Protein AF-A0A6J0UXM9-F1 (afdb_monomer)

Nearest PDB structures (foldseek):
  4k17-assembly2_B  TM=8.368E-01  e=8.492E-30  Mus musculus
  4k17-assembly1_A  TM=7.950E-01  e=5.689E-29  Mus musculus
  4z79-assembly1_A  TM=7.593E-01  e=6.984E-03  Homo sapiens
  8f8t-assembly1_T  TM=5.712E-01  e=1.431E-03  Homo sapiens
  4z8g-assembly1_A  TM=7.324E-01  e=2.009E-02  Homo sapiens

Structure (mmCIF, N/CA/C/O backbone):
data_AF-A0A6J0UXM9-F1
#
_entry.id   AF-A0A6J0UXM9-F1
#
loop_
_atom_site.group_PDB
_atom_site.id
_atom_site.type_symbol
_atom_site.label_atom_id
_atom_site.label_alt_id
_atom_site.label_comp_id
_atom_site.label_asym_id
_atom_site.label_entity_id
_atom_site.label_seq_id
_atom_site.pdbx_PDB_ins_code
_atom_site.Cartn_x
_atom_site.Cartn_y
_atom_site.Cartn_z
_atom_site.occupancy
_atom_site.B_iso_or_equiv
_atom_site.auth_seq_id
_atom_site.auth_comp_id
_atom_site.auth_asym_id
_atom_site.auth_atom_id
_atom_site.pdbx_PDB_model_num
ATOM 1 N N . MET A 1 1 ? 10.005 -0.147 13.588 1.00 30.38 1 MET A N 1
ATOM 2 C CA . MET A 1 1 ? 10.543 0.560 12.402 1.00 30.38 1 MET A CA 1
ATOM 3 C C . MET A 1 1 ? 9.796 0.302 11.077 1.00 30.38 1 MET A C 1
ATOM 5 O O . MET A 1 1 ? 9.798 1.217 10.265 1.00 30.38 1 MET A O 1
ATOM 9 N N . PRO A 1 2 ? 9.109 -0.834 10.810 1.00 31.91 2 PRO A N 1
ATOM 10 C CA . PRO A 1 2 ? 8.286 -0.970 9.591 1.00 31.91 2 PRO A CA 1
ATOM 11 C C . PRO A 1 2 ? 7.042 -0.061 9.591 1.00 31.91 2 PRO A C 1
ATOM 13 O O . PRO A 1 2 ? 6.709 0.538 8.574 1.00 31.91 2 PRO A O 1
ATOM 16 N N . PHE A 1 3 ? 6.404 0.090 10.758 1.00 35.75 3 PHE A N 1
ATOM 17 C CA . PHE A 1 3 ? 5.116 0.774 10.931 1.00 35.75 3 PHE A CA 1
ATOM 18 C C . PHE A 1 3 ? 5.155 2.278 10.601 1.00 35.75 3 PHE A C 1
ATOM 20 O O . PHE A 1 3 ? 4.293 2.770 9.881 1.00 35.75 3 PHE A O 1
ATOM 27 N N . GLU A 1 4 ? 6.199 2.996 11.028 1.00 35.75 4 GLU A N 1
ATOM 28 C CA . GLU A 1 4 ? 6.360 4.437 10.752 1.00 35.75 4 GLU A CA 1
ATOM 29 C C . GLU A 1 4 ? 6.500 4.746 9.252 1.00 35.75 4 GLU A C 1
ATOM 31 O O . GLU A 1 4 ? 6.059 5.791 8.774 1.00 35.75 4 GLU A O 1
ATOM 36 N N . HIS A 1 5 ? 7.068 3.817 8.477 1.00 41.62 5 HIS A N 1
ATOM 37 C CA . HIS A 1 5 ? 7.267 3.999 7.042 1.00 41.62 5 HIS A CA 1
ATOM 38 C C . HIS A 1 5 ? 6.012 3.685 6.215 1.00 41.62 5 HIS A C 1
ATOM 40 O O . HIS A 1 5 ? 5.777 4.369 5.218 1.00 41.62 5 HIS A O 1
ATOM 46 N N . VAL A 1 6 ? 5.195 2.706 6.637 1.00 45.53 6 VAL A N 1
ATOM 47 C CA . VAL A 1 6 ? 3.838 2.493 6.086 1.00 45.53 6 VAL A CA 1
ATOM 48 C C . VAL A 1 6 ? 3.027 3.771 6.301 1.00 45.53 6 VAL A C 1
ATOM 50 O O . VAL A 1 6 ? 2.425 4.314 5.378 1.00 45.53 6 VAL A O 1
ATOM 53 N N . GLN A 1 7 ? 3.076 4.297 7.528 1.00 46.94 7 GLN A N 1
ATOM 54 C CA . GLN A 1 7 ? 2.359 5.501 7.922 1.00 46.94 7 GLN A CA 1
ATOM 55 C C . GLN A 1 7 ? 2.804 6.721 7.119 1.00 46.94 7 GLN A C 1
ATOM 57 O O . GLN A 1 7 ? 1.950 7.466 6.668 1.00 46.94 7 GLN A O 1
ATOM 62 N N . SER A 1 8 ? 4.100 6.903 6.848 1.00 40.09 8 SER A N 1
ATOM 63 C CA . SER A 1 8 ? 4.585 8.020 6.023 1.00 40.09 8 SER A CA 1
ATOM 64 C C . SER A 1 8 ? 4.020 8.010 4.592 1.00 40.09 8 SER A C 1
ATOM 66 O O . SER A 1 8 ? 3.645 9.059 4.065 1.00 40.09 8 SER A O 1
ATOM 68 N N . ALA A 1 9 ? 3.905 6.838 3.959 1.00 39.81 9 ALA A N 1
ATOM 69 C CA . ALA A 1 9 ? 3.354 6.721 2.607 1.00 39.81 9 ALA A CA 1
ATOM 70 C C . ALA A 1 9 ? 1.824 6.849 2.569 1.00 39.81 9 ALA A C 1
ATOM 72 O O . ALA A 1 9 ? 1.283 7.522 1.688 1.00 39.81 9 ALA A O 1
ATOM 73 N N . LEU A 1 10 ? 1.130 6.289 3.565 1.00 45.97 10 LEU A N 1
ATOM 74 C CA . LEU A 1 10 ? -0.311 6.485 3.750 1.00 45.97 10 LEU A CA 1
ATOM 75 C C . LEU A 1 10 ? -0.658 7.941 4.105 1.00 45.97 10 LEU A C 1
ATOM 77 O O . LEU A 1 10 ? -1.653 8.484 3.628 1.00 45.97 10 LEU A O 1
ATOM 81 N N . PHE A 1 11 ? 0.202 8.619 4.862 1.00 39.81 11 PHE A N 1
ATOM 82 C CA . PHE A 1 11 ? 0.080 10.036 5.197 1.00 39.81 11 PHE A CA 1
ATOM 83 C C . PHE A 1 11 ? 0.271 10.938 3.965 1.00 39.81 11 PHE A C 1
ATOM 85 O O . PHE A 1 11 ? -0.404 11.959 3.825 1.00 39.81 11 PHE A O 1
ATOM 92 N N . LYS A 1 12 ? 1.131 10.552 3.009 1.00 39.16 12 LYS A N 1
ATOM 93 C CA . LYS A 1 12 ? 1.251 11.248 1.713 1.00 39.16 12 LYS A CA 1
ATOM 94 C C . LYS A 1 12 ? -0.018 11.125 0.856 1.00 39.16 12 LYS A C 1
ATOM 96 O O . LYS A 1 12 ? -0.384 12.110 0.217 1.00 39.16 12 LYS A O 1
ATOM 101 N N . LEU A 1 13 ? -0.726 9.987 0.895 1.00 42.59 13 LEU A N 1
ATOM 102 C CA . LEU A 1 13 ? -2.039 9.840 0.237 1.00 42.59 13 LEU A CA 1
ATOM 103 C C . LEU A 1 13 ? -3.091 10.798 0.820 1.00 42.59 13 LEU A C 1
ATOM 105 O O . LEU A 1 13 ? -3.896 11.347 0.072 1.00 42.59 13 LEU A O 1
ATOM 109 N N . GLN A 1 14 ? -3.064 11.056 2.132 1.00 40.94 14 GLN A N 1
ATOM 110 C CA . GLN A 1 14 ? -3.970 12.025 2.764 1.00 40.94 14 GLN A CA 1
ATOM 111 C C . GLN A 1 14 ? -3.613 13.482 2.421 1.00 40.94 14 GLN A C 1
ATOM 113 O O . GLN A 1 14 ? -4.507 14.286 2.160 1.00 40.94 14 GLN A O 1
ATOM 118 N N . ASN A 1 15 ? -2.323 13.831 2.371 1.00 35.56 15 ASN A N 1
ATOM 119 C CA . ASN A 1 15 ? -1.886 15.218 2.158 1.00 35.56 15 ASN A CA 1
ATOM 120 C C . ASN A 1 15 ? -1.963 15.708 0.704 1.00 35.56 15 ASN A C 1
ATOM 122 O O . ASN A 1 15 ? -1.975 16.918 0.482 1.00 35.56 15 ASN A O 1
ATOM 126 N N . HIS A 1 16 ? -2.063 14.815 -0.285 1.00 38.62 16 HIS A N 1
ATOM 127 C CA . HIS A 1 16 ? -2.328 15.209 -1.676 1.00 38.62 16 HIS A CA 1
ATOM 128 C C . HIS A 1 16 ? -3.815 15.481 -1.974 1.00 38.62 16 HIS A C 1
ATOM 130 O O . HIS A 1 16 ? -4.135 16.040 -3.023 1.00 38.62 16 HIS A O 1
ATOM 136 N N . SER A 1 17 ? -4.719 15.193 -1.031 1.00 36.09 17 SER A N 1
ATOM 137 C CA . SER A 1 17 ? -6.160 15.432 -1.152 1.00 36.09 17 SER A CA 1
ATOM 138 C C . SER A 1 17 ? -6.641 16.589 -0.261 1.00 36.09 17 SER A C 1
ATOM 140 O O . SER A 1 17 ? -7.348 16.366 0.714 1.00 36.09 17 SER A O 1
ATOM 142 N N . PHE A 1 18 ? -6.334 17.848 -0.608 1.00 26.80 18 PHE A N 1
ATOM 143 C CA . PHE A 1 18 ? -7.046 19.009 -0.039 1.00 26.80 18 PHE A CA 1
ATOM 144 C C . PHE A 1 18 ? -7.235 20.156 -1.041 1.00 26.80 18 PHE A C 1
ATOM 146 O O . PHE A 1 18 ? -6.361 20.992 -1.233 1.00 26.80 18 PHE A O 1
ATOM 153 N N . HIS A 1 19 ? -8.422 20.218 -1.653 1.00 24.98 19 HIS A N 1
ATOM 154 C CA . HIS A 1 19 ? -9.405 21.294 -1.443 1.00 24.98 19 HIS A CA 1
ATOM 155 C C . HIS A 1 19 ? -10.559 21.162 -2.448 1.00 24.98 19 HIS A C 1
ATOM 157 O O . HIS A 1 19 ? -10.372 21.405 -3.637 1.00 24.98 19 HIS A O 1
ATOM 163 N N . LYS A 1 20 ? -11.777 20.892 -1.957 1.00 25.83 20 LYS A N 1
ATOM 164 C CA . LYS A 1 20 ? -12.991 21.629 -2.357 1.00 25.83 20 LYS A CA 1
ATOM 165 C C . LYS A 1 20 ? -14.161 21.353 -1.396 1.00 25.83 20 LYS A C 1
ATOM 167 O O . LYS A 1 20 ? -14.201 20.294 -0.775 1.00 25.83 20 LYS A O 1
ATOM 172 N N . PRO A 1 21 ? -15.063 22.334 -1.210 1.00 24.36 21 PRO A N 1
ATOM 173 C CA . PRO A 1 21 ? -16.055 22.340 -0.143 1.00 24.36 21 PRO A CA 1
ATOM 174 C C . PRO A 1 21 ? -17.253 21.437 -0.452 1.00 24.36 21 PRO A C 1
ATOM 176 O O . PRO A 1 21 ? -17.666 21.282 -1.601 1.00 24.36 21 PRO A O 1
ATOM 179 N N . ALA A 1 22 ? -17.825 20.883 0.616 1.00 25.81 22 ALA A N 1
ATOM 180 C CA . ALA A 1 22 ? -19.013 20.044 0.596 1.00 25.81 22 ALA A CA 1
ATOM 181 C C . ALA A 1 22 ? -20.193 20.741 -0.102 1.00 25.81 22 ALA A C 1
ATOM 183 O O . ALA A 1 22 ? -20.662 21.793 0.337 1.00 25.81 22 ALA A O 1
ATOM 184 N N . THR A 1 23 ? -20.703 20.125 -1.166 1.00 24.98 23 THR A N 1
ATOM 185 C CA . THR A 1 23 ? -21.998 20.463 -1.764 1.00 24.98 23 THR A CA 1
ATOM 186 C C . THR A 1 23 ? -23.043 19.486 -1.233 1.00 24.98 23 THR A C 1
ATOM 188 O O . THR A 1 23 ? -22.869 18.272 -1.287 1.00 24.98 23 THR A O 1
ATOM 191 N N . LYS A 1 24 ? -24.119 20.036 -0.661 1.00 27.17 24 LYS A N 1
ATOM 192 C CA . LYS A 1 24 ? -25.309 19.293 -0.230 1.00 27.17 24 LYS A CA 1
ATOM 193 C C . LYS A 1 24 ? -25.960 18.633 -1.446 1.00 27.17 24 LYS A C 1
ATOM 195 O O . LYS A 1 24 ? -26.258 19.331 -2.411 1.00 27.17 24 LYS A O 1
ATOM 200 N N . VAL A 1 25 ? -26.264 17.341 -1.356 1.00 27.61 25 VAL A N 1
ATOM 201 C CA . VAL A 1 25 ? -27.189 16.670 -2.278 1.00 27.61 25 VAL A CA 1
ATOM 202 C C . VAL A 1 25 ? -28.378 16.169 -1.468 1.00 27.61 25 VAL A C 1
ATOM 204 O O . VAL A 1 25 ? -28.211 15.576 -0.403 1.00 27.61 25 VAL A O 1
ATOM 207 N N . GLY A 1 26 ? -29.567 16.543 -1.941 1.00 23.70 26 GLY A N 1
ATOM 208 C CA . GLY A 1 26 ? -30.850 16.358 -1.281 1.00 23.70 26 GLY A CA 1
ATOM 209 C C . GLY A 1 26 ? -31.367 14.924 -1.318 1.00 23.70 26 GLY A C 1
ATOM 210 O O . GLY A 1 26 ? -31.032 14.127 -2.191 1.00 23.70 26 GLY A O 1
ATOM 211 N N . GLU A 1 27 ? -32.206 14.637 -0.330 1.00 24.42 27 GLU A N 1
ATOM 212 C CA . GLU A 1 27 ? -32.972 13.409 -0.186 1.00 24.42 27 GLU A CA 1
ATOM 213 C C . GLU A 1 27 ? -34.024 13.288 -1.295 1.00 24.42 27 GLU A C 1
ATOM 215 O O . GLU A 1 27 ? -34.786 14.221 -1.543 1.00 24.42 27 GLU A O 1
ATOM 220 N N . HIS A 1 28 ? -34.134 12.101 -1.888 1.00 24.28 28 HIS A N 1
ATOM 221 C CA . HIS A 1 28 ? -35.386 11.625 -2.462 1.00 24.28 28 HIS A CA 1
ATOM 222 C C . HIS A 1 28 ? -35.648 10.202 -1.972 1.00 24.28 28 HIS A C 1
ATOM 224 O O . HIS A 1 28 ? -34.858 9.281 -2.172 1.00 24.28 28 HIS A O 1
ATOM 230 N N . VAL A 1 29 ? -36.771 10.069 -1.274 1.00 27.83 29 VAL A N 1
ATOM 231 C CA . VAL A 1 29 ? -37.355 8.830 -0.768 1.00 27.83 29 VAL A CA 1
ATOM 232 C C . VAL A 1 29 ? -38.110 8.146 -1.901 1.00 27.83 29 VAL A C 1
ATOM 234 O O . VAL A 1 29 ? -38.928 8.790 -2.551 1.00 27.83 29 VAL A O 1
ATOM 237 N N . LEU A 1 30 ? -37.923 6.838 -2.062 1.00 23.70 30 LEU A N 1
ATOM 238 C CA . LEU A 1 30 ? -38.951 5.926 -2.566 1.00 23.70 30 LEU A CA 1
ATOM 239 C C . LEU A 1 30 ? -38.686 4.539 -1.980 1.00 23.70 30 LEU A C 1
ATOM 241 O O . LEU A 1 30 ? -37.625 3.949 -2.165 1.00 23.70 30 LEU A O 1
ATOM 245 N N . GLY A 1 31 ? -39.641 4.080 -1.176 1.00 24.48 31 GLY A N 1
ATOM 246 C CA . GLY A 1 31 ? -39.596 2.788 -0.518 1.00 24.48 31 GLY A CA 1
ATOM 247 C C . GLY A 1 31 ? -40.102 1.674 -1.420 1.00 24.48 31 GLY A C 1
ATOM 248 O O . GLY A 1 31 ? -41.006 1.882 -2.219 1.00 24.48 31 GLY A O 1
ATOM 249 N N . THR A 1 32 ? -39.584 0.470 -1.193 1.00 24.66 32 THR A N 1
ATOM 250 C CA . THR A 1 32 ? -40.357 -0.757 -1.394 1.00 24.66 32 THR A CA 1
ATOM 251 C C . THR A 1 32 ? -39.817 -1.847 -0.476 1.00 24.66 32 THR A C 1
ATOM 253 O O . THR A 1 32 ? -38.609 -2.050 -0.370 1.00 24.66 32 THR A O 1
ATOM 256 N N . ASN A 1 33 ? -40.735 -2.506 0.227 1.00 28.09 33 ASN A N 1
ATOM 257 C CA . ASN A 1 33 ? -40.488 -3.653 1.090 1.00 28.09 33 ASN A CA 1
ATOM 258 C C . ASN A 1 33 ? -39.975 -4.846 0.272 1.00 28.09 33 ASN A C 1
ATOM 260 O O . ASN A 1 33 ? -40.674 -5.307 -0.625 1.00 28.09 33 ASN A O 1
ATOM 264 N N . MET A 1 34 ? -38.841 -5.422 0.667 1.00 22.84 34 MET A N 1
ATOM 265 C CA . MET A 1 34 ? -38.585 -6.851 0.478 1.00 22.84 34 MET A CA 1
ATOM 266 C C . MET A 1 34 ? -37.917 -7.408 1.731 1.00 22.84 34 MET A C 1
ATOM 268 O O . MET A 1 34 ? -36.818 -7.009 2.112 1.00 22.84 34 MET A O 1
ATOM 272 N N . ALA A 1 35 ? -38.626 -8.321 2.387 1.00 24.70 35 ALA A N 1
ATOM 273 C CA . ALA A 1 35 ? -38.074 -9.180 3.414 1.00 24.70 35 ALA A CA 1
ATOM 274 C C . ALA A 1 35 ? -37.169 -10.212 2.730 1.00 24.70 35 ALA A C 1
ATOM 276 O O . ALA A 1 35 ? -37.659 -11.061 1.991 1.00 24.70 35 ALA A O 1
ATOM 277 N N . PHE A 1 36 ? -35.863 -10.142 2.981 1.00 23.20 36 PHE A N 1
ATOM 278 C CA . PHE A 1 36 ? -34.935 -11.220 2.655 1.00 23.20 36 PHE A CA 1
ATOM 279 C C . PHE A 1 36 ? -34.446 -11.857 3.954 1.00 23.20 36 PHE A C 1
ATOM 281 O O . PHE A 1 36 ? -33.844 -11.201 4.806 1.00 23.20 36 PHE A O 1
ATOM 288 N N . PHE A 1 37 ? -34.763 -13.143 4.098 1.00 22.39 37 PHE A N 1
ATOM 289 C CA . PHE A 1 37 ? -34.158 -14.055 5.059 1.00 22.39 37 PHE A CA 1
ATOM 290 C C . PHE A 1 37 ? -32.639 -14.085 4.820 1.00 22.39 37 PHE A C 1
ATOM 292 O O . PHE A 1 37 ? -32.201 -14.380 3.711 1.00 22.39 37 PHE A O 1
ATOM 299 N N . LEU A 1 38 ? -31.845 -13.773 5.847 1.00 24.67 38 LEU A N 1
ATOM 300 C CA . LEU A 1 38 ? -30.393 -13.975 5.841 1.00 24.67 38 LEU A CA 1
ATOM 301 C C . LEU A 1 38 ? -30.068 -15.318 6.518 1.00 24.67 38 LEU A C 1
ATOM 303 O O . LEU A 1 38 ? -30.664 -15.606 7.559 1.00 24.67 38 LEU A O 1
ATOM 307 N N . PRO A 1 39 ? -29.138 -16.121 5.970 1.00 26.00 39 PRO A N 1
ATOM 308 C CA . PRO A 1 39 ? -28.742 -17.388 6.565 1.00 26.00 39 PRO A CA 1
ATOM 309 C C . PRO A 1 39 ? -27.876 -17.162 7.810 1.00 26.00 39 PRO A C 1
ATOM 311 O O . PRO A 1 39 ? -26.975 -16.322 7.832 1.00 26.00 39 PRO A O 1
ATOM 314 N N . GLU A 1 40 ? -28.175 -17.921 8.862 1.00 30.70 40 GLU A N 1
ATOM 315 C CA . GLU A 1 40 ? -27.430 -17.956 10.115 1.00 30.70 40 GLU A CA 1
ATOM 316 C C . GLU A 1 40 ? -26.043 -18.575 9.890 1.00 30.70 40 GLU A C 1
ATOM 318 O O . GLU A 1 40 ? -25.909 -19.770 9.641 1.00 30.70 40 GLU A O 1
ATOM 323 N N . GLY A 1 41 ? -24.997 -17.756 9.993 1.00 26.89 41 GLY A N 1
ATOM 324 C CA . GLY A 1 41 ? -23.607 -18.204 9.998 1.00 26.89 41 GLY A CA 1
ATOM 325 C C . GLY A 1 41 ? -22.808 -17.424 11.036 1.00 26.89 41 GLY A C 1
ATOM 326 O O . GLY A 1 41 ? -22.555 -16.238 10.851 1.00 26.89 41 GLY A O 1
ATOM 327 N N . HIS A 1 42 ? -22.450 -18.094 12.136 1.00 29.81 42 HIS A N 1
ATOM 328 C CA . HIS A 1 42 ? -21.526 -17.651 13.194 1.00 29.81 42 HIS A CA 1
ATOM 329 C C . HIS A 1 42 ? -21.767 -16.234 13.743 1.00 29.81 42 HIS A C 1
ATOM 331 O O . HIS A 1 42 ? -20.899 -15.362 13.747 1.00 29.81 42 HIS A O 1
ATOM 337 N N . VAL A 1 43 ? -22.974 -16.010 14.255 1.00 35.84 43 VAL A N 1
ATOM 338 C CA . VAL A 1 43 ? -23.314 -14.801 15.004 1.00 35.84 43 VAL A CA 1
ATOM 339 C C . VAL A 1 43 ? -22.768 -14.950 16.423 1.00 35.84 43 VAL A C 1
ATOM 341 O O . VAL A 1 43 ? -23.293 -15.745 17.198 1.00 35.84 43 VAL A O 1
ATOM 344 N N . ALA A 1 44 ? -21.720 -14.187 16.751 1.00 39.22 44 ALA A N 1
ATOM 345 C CA . ALA A 1 44 ? -21.211 -14.032 18.111 1.00 39.22 44 ALA A CA 1
ATOM 346 C C . ALA A 1 44 ? -22.380 -13.901 19.099 1.00 39.22 44 ALA A C 1
ATOM 348 O O . ALA A 1 44 ? -23.285 -13.088 18.882 1.00 39.22 44 ALA A O 1
ATOM 349 N N . GLU A 1 45 ? -22.376 -14.720 20.155 1.00 33.78 45 GLU A N 1
ATOM 350 C CA . GLU A 1 45 ? -23.337 -14.640 21.250 1.00 33.78 45 GLU A CA 1
ATOM 351 C C . GLU A 1 45 ? -23.386 -13.205 21.765 1.00 33.78 45 GLU A C 1
ATOM 353 O O . GLU A 1 45 ? -22.509 -12.711 22.473 1.00 33.78 45 GLU A O 1
ATOM 358 N N . TRP A 1 46 ? -24.429 -12.499 21.344 1.00 48.62 46 TRP A N 1
ATOM 359 C CA . TRP A 1 46 ? -24.714 -11.159 21.794 1.00 48.62 46 TRP A CA 1
ATOM 360 C C . TRP A 1 46 ? -24.784 -11.178 23.308 1.00 48.62 46 TRP A C 1
ATOM 362 O O . TRP A 1 46 ? -25.568 -11.933 23.888 1.00 48.62 46 TRP A O 1
ATOM 372 N N . ASN A 1 47 ? -24.045 -10.278 23.944 1.00 43.72 47 ASN A N 1
ATOM 373 C CA . ASN A 1 47 ? -24.235 -9.945 25.344 1.00 43.72 47 ASN A CA 1
ATOM 374 C C . ASN A 1 47 ? -25.605 -9.242 25.494 1.00 43.72 47 ASN A C 1
ATOM 376 O O . ASN A 1 47 ? -25.699 -8.036 25.721 1.00 43.72 47 ASN A O 1
ATOM 380 N N . LYS A 1 48 ? -26.705 -10.000 25.338 1.00 42.53 48 LYS A N 1
ATOM 381 C CA . LYS A 1 48 ? -28.111 -9.560 25.454 1.00 42.53 48 LYS A CA 1
ATOM 382 C C . LYS A 1 48 ? -28.397 -8.906 26.812 1.00 42.53 48 LYS A C 1
ATOM 384 O O . LYS A 1 48 ? -29.439 -8.287 26.987 1.00 42.53 48 LYS A O 1
ATOM 389 N N . ARG A 1 49 ? -27.476 -9.042 27.771 1.00 48.09 49 ARG A N 1
ATOM 390 C CA . ARG A 1 49 ? -27.556 -8.486 29.122 1.00 48.09 49 ARG A CA 1
ATOM 391 C C . ARG A 1 49 ? -26.989 -7.067 29.251 1.00 48.09 49 ARG A C 1
ATOM 393 O O . ARG A 1 49 ? -27.281 -6.420 30.249 1.00 48.09 49 ARG A O 1
ATOM 400 N N . THR A 1 50 ? -26.203 -6.565 28.293 1.00 59.38 50 THR A N 1
ATOM 401 C CA . THR A 1 50 ? -25.439 -5.313 28.489 1.00 59.38 50 THR A CA 1
ATOM 402 C C . THR A 1 50 ? -26.071 -4.085 27.825 1.00 59.38 50 THR A C 1
ATOM 404 O O . THR A 1 50 ? -25.927 -2.979 28.343 1.00 59.38 50 THR A O 1
ATOM 407 N N . PHE A 1 51 ? -26.793 -4.250 26.710 1.00 66.25 51 PHE A N 1
ATOM 408 C CA . PHE A 1 51 ? -27.399 -3.139 25.965 1.00 66.25 51 PHE A CA 1
ATOM 409 C C . PHE A 1 51 ? -28.831 -3.450 25.533 1.00 66.25 51 PHE A C 1
ATOM 411 O O . PHE A 1 51 ? -29.150 -4.581 25.173 1.00 66.25 51 PHE A O 1
ATOM 418 N N . ALA A 1 52 ? -29.691 -2.427 25.524 1.00 73.81 52 ALA A N 1
ATOM 419 C CA . ALA A 1 52 ? -31.058 -2.558 25.032 1.00 73.81 52 ALA A CA 1
ATOM 420 C C . ALA A 1 52 ? -31.073 -2.916 23.526 1.00 73.81 52 ALA A C 1
ATOM 422 O O . ALA A 1 52 ? -30.288 -2.337 22.764 1.00 73.81 52 ALA A O 1
ATOM 423 N N . PRO A 1 53 ? -31.985 -3.793 23.055 1.00 74.06 53 PRO A N 1
ATOM 424 C CA . PRO A 1 53 ? -32.050 -4.213 21.649 1.00 74.06 53 PRO A CA 1
ATOM 425 C C . PRO A 1 53 ? -32.146 -3.047 20.649 1.00 74.06 53 PRO A C 1
ATOM 427 O O . PRO A 1 53 ? -31.520 -3.070 19.588 1.00 74.06 53 PRO A O 1
ATOM 430 N N . CYS A 1 54 ? -32.872 -1.985 21.013 1.00 80.06 54 CYS A N 1
ATOM 431 C CA . CYS A 1 54 ? -33.021 -0.777 20.197 1.00 80.06 54 CYS A CA 1
ATOM 432 C C . CYS A 1 54 ? -31.693 -0.036 19.965 1.00 80.06 54 CYS A C 1
ATOM 434 O O . CYS A 1 54 ? -31.472 0.522 18.889 1.00 80.06 54 CYS A O 1
ATOM 436 N N . TYR A 1 55 ? -30.784 -0.062 20.942 1.00 84.19 55 TYR A N 1
ATOM 437 C CA . TYR A 1 55 ? -29.484 0.590 20.831 1.00 84.19 55 TYR A CA 1
ATOM 438 C C . TYR A 1 55 ? -28.539 -0.204 19.917 1.00 84.19 55 TYR A C 1
ATOM 440 O O . TYR A 1 55 ? -27.895 0.385 19.051 1.00 84.19 55 TYR A O 1
ATOM 448 N N . GLY A 1 56 ? -28.542 -1.541 20.010 1.00 82.94 56 GLY A N 1
ATOM 449 C CA . GLY A 1 56 ? -27.796 -2.408 19.087 1.00 82.94 56 GLY A CA 1
ATOM 450 C C . GLY A 1 56 ? -28.210 -2.216 17.620 1.00 82.94 56 GLY A C 1
ATOM 451 O O . GLY A 1 56 ? -27.352 -2.099 16.742 1.00 82.94 56 GLY A O 1
ATOM 452 N N . TYR A 1 57 ? -29.516 -2.082 17.355 1.00 84.62 57 TYR A N 1
ATOM 453 C CA . TYR A 1 57 ? -30.019 -1.735 16.019 1.00 84.62 57 TYR A CA 1
ATOM 454 C C . TYR A 1 57 ? -29.527 -0.355 15.558 1.00 84.62 57 TYR A C 1
ATOM 456 O O . TYR A 1 57 ? -29.081 -0.197 14.419 1.00 84.62 57 TYR A O 1
ATOM 464 N N . SER A 1 58 ? -29.551 0.640 16.450 1.00 88.06 58 SER A N 1
ATOM 465 C CA . SER A 1 58 ? -29.065 1.985 16.138 1.00 88.06 58 SER A CA 1
ATOM 466 C C . SER A 1 58 ? -27.570 2.015 15.805 1.00 88.06 58 SER A C 1
ATOM 468 O O . SER A 1 58 ? -27.188 2.762 14.906 1.00 88.06 58 SER A O 1
ATOM 470 N N . ILE A 1 59 ? -26.739 1.209 16.481 1.00 88.31 59 ILE A N 1
ATOM 471 C CA . ILE A 1 59 ? -25.304 1.075 16.176 1.00 88.31 59 ILE A CA 1
ATOM 472 C C . ILE A 1 59 ? -25.113 0.507 14.772 1.00 88.31 59 ILE A C 1
ATOM 474 O O . ILE A 1 59 ? -24.400 1.083 13.955 1.00 88.31 59 ILE A O 1
ATOM 478 N N . ARG A 1 60 ? -25.788 -0.602 14.453 1.00 87.44 60 ARG A N 1
ATOM 479 C CA . ARG A 1 60 ? -25.691 -1.192 13.112 1.00 87.44 60 ARG A CA 1
ATOM 480 C C . ARG A 1 60 ? -26.132 -0.214 12.031 1.00 87.44 60 ARG A C 1
ATOM 482 O O . ARG A 1 60 ? -25.515 -0.172 10.977 1.00 87.44 60 ARG A O 1
ATOM 489 N N . LYS A 1 61 ? -27.166 0.589 12.289 1.00 87.50 61 LYS A N 1
ATOM 490 C CA . LYS A 1 61 ? -27.615 1.614 11.343 1.00 87.50 61 LYS A CA 1
ATOM 491 C C . LYS A 1 61 ? -26.567 2.713 11.142 1.00 87.50 61 LYS A C 1
ATOM 493 O O . LYS A 1 61 ? -26.276 3.028 9.998 1.00 87.50 61 LYS A O 1
ATOM 498 N N . VAL A 1 62 ? -26.004 3.280 12.215 1.00 90.56 62 VAL A N 1
ATOM 499 C CA . VAL A 1 62 ? -25.049 4.403 12.102 1.00 90.56 62 VAL A CA 1
ATOM 500 C C . VAL A 1 62 ? -23.707 3.985 11.499 1.00 90.56 62 VAL A C 1
ATOM 502 O O . VAL A 1 62 ? -23.048 4.802 10.870 1.00 90.56 62 VAL A O 1
ATOM 505 N N . LEU A 1 63 ? -23.315 2.719 11.660 1.00 88.62 63 LEU A N 1
ATOM 506 C CA . LEU A 1 63 ? -22.069 2.193 11.102 1.00 88.62 63 LEU A CA 1
ATOM 507 C C . LEU A 1 63 ? -22.208 1.664 9.666 1.00 88.62 63 LEU A C 1
ATOM 509 O O . LEU A 1 63 ? -21.220 1.190 9.127 1.00 88.62 63 LEU A O 1
ATOM 513 N N . ASN A 1 64 ? -23.395 1.723 9.047 1.00 86.19 64 ASN A N 1
ATOM 514 C CA . ASN A 1 64 ? -23.702 1.084 7.754 1.00 86.19 64 ASN A CA 1
ATOM 515 C C . ASN A 1 64 ? -23.577 -0.453 7.762 1.00 86.19 64 ASN A C 1
ATOM 517 O O . ASN A 1 64 ? -23.213 -1.076 6.774 1.00 86.19 64 ASN A O 1
ATOM 521 N N . ARG A 1 65 ? -23.960 -1.074 8.883 1.00 81.44 65 ARG A N 1
ATOM 522 C CA . ARG A 1 65 ? -24.119 -2.528 9.080 1.00 81.44 65 ARG A CA 1
ATOM 523 C C . ARG A 1 65 ? -22.870 -3.409 8.839 1.00 81.44 65 ARG A C 1
ATOM 525 O O . ARG A 1 65 ? -23.035 -4.517 8.331 1.00 81.44 65 ARG A O 1
ATOM 532 N N . PRO A 1 66 ? -21.655 -3.016 9.259 1.00 83.69 66 PRO A N 1
ATOM 533 C CA . PRO A 1 66 ? -20.489 -3.878 9.153 1.00 83.69 66 PRO A CA 1
ATOM 534 C C . PRO A 1 66 ? -20.613 -5.075 10.109 1.00 83.69 66 PRO A C 1
ATOM 536 O O . PRO A 1 66 ? -21.347 -5.004 11.107 1.00 83.69 66 PRO A O 1
ATOM 539 N N . PRO A 1 67 ? -19.854 -6.157 9.867 1.00 86.44 67 PRO A N 1
ATOM 540 C CA . PRO A 1 67 ? -19.607 -7.175 10.878 1.00 86.44 67 PRO A CA 1
ATOM 541 C C . PRO A 1 67 ? -19.029 -6.535 12.148 1.00 86.44 67 PRO A C 1
ATOM 543 O O . PRO A 1 67 ? -18.051 -5.785 12.098 1.00 86.44 67 PRO A O 1
ATOM 546 N N . ILE A 1 68 ? -19.660 -6.813 13.290 1.00 89.12 68 ILE A N 1
ATOM 547 C CA . ILE A 1 68 ? -19.227 -6.333 14.606 1.00 89.12 68 ILE A CA 1
ATOM 548 C C . ILE A 1 68 ? -18.624 -7.518 15.353 1.00 89.12 68 ILE A C 1
ATOM 550 O O . ILE A 1 68 ? -19.325 -8.499 15.595 1.00 89.12 68 ILE A O 1
ATOM 554 N N . HIS A 1 69 ? -17.355 -7.395 15.736 1.00 88.88 69 HIS A N 1
ATOM 555 C CA . HIS A 1 69 ? -16.596 -8.440 16.434 1.00 88.88 69 HIS A CA 1
ATOM 556 C C . HIS A 1 69 ? -16.677 -8.305 17.953 1.00 88.88 69 HIS A C 1
ATOM 558 O O . HIS A 1 69 ? -16.689 -9.302 18.667 1.00 88.88 69 HIS A O 1
ATOM 564 N N . LEU A 1 70 ? -16.765 -7.072 18.458 1.00 89.19 70 LEU A N 1
ATOM 565 C CA . LEU A 1 70 ? -16.919 -6.793 19.884 1.00 89.19 70 LEU A CA 1
ATOM 566 C C . LEU A 1 70 ? -17.763 -5.543 20.094 1.00 89.19 70 LEU A C 1
ATOM 568 O O . LEU A 1 70 ? -17.632 -4.557 19.369 1.00 89.19 70 LEU A O 1
ATOM 572 N N . LEU A 1 71 ? -18.597 -5.577 21.128 1.00 91.62 71 LEU A N 1
ATOM 573 C CA . LEU A 1 71 ? -19.368 -4.437 21.596 1.00 91.62 71 LEU A CA 1
ATOM 574 C C . LEU A 1 71 ? -19.345 -4.444 23.125 1.00 91.62 71 LEU A C 1
ATOM 576 O O . LEU A 1 71 ? -19.898 -5.344 23.756 1.00 91.62 71 LEU A O 1
ATOM 580 N N . VAL A 1 72 ? -18.700 -3.445 23.726 1.00 92.75 72 VAL A N 1
ATOM 581 C CA . VAL A 1 72 ? -18.464 -3.403 25.174 1.00 92.75 72 VAL A CA 1
ATOM 582 C C . VAL A 1 72 ? -18.603 -1.986 25.724 1.00 92.75 72 VAL A C 1
ATOM 584 O O . VAL A 1 72 ? -18.206 -1.008 25.092 1.00 92.75 72 VAL A O 1
ATOM 587 N N . ARG A 1 73 ? -19.190 -1.854 26.920 1.00 94.19 73 ARG A N 1
ATOM 588 C CA . ARG A 1 73 ? -19.225 -0.574 27.640 1.00 94.19 73 ARG A CA 1
ATOM 589 C C . ARG A 1 73 ? -17.862 -0.329 28.270 1.00 94.19 73 ARG A C 1
ATOM 591 O O . ARG A 1 73 ? -17.376 -1.173 29.014 1.00 94.19 73 ARG A O 1
ATOM 598 N N . VAL A 1 74 ? -17.289 0.835 28.014 1.00 95.38 74 VAL A N 1
ATOM 599 C CA . VAL A 1 74 ? -15.985 1.248 28.536 1.00 95.38 74 VAL A CA 1
ATOM 600 C C . VAL A 1 74 ? -16.099 2.609 29.204 1.00 95.38 74 VAL A C 1
ATOM 602 O O . VAL A 1 74 ? -16.993 3.399 28.899 1.00 95.38 74 VAL A O 1
ATOM 605 N N . LYS A 1 75 ? -15.174 2.895 30.112 1.00 95.56 75 LYS A N 1
ATOM 606 C CA . LYS A 1 75 ? -14.983 4.226 30.685 1.00 95.56 75 LYS A CA 1
ATOM 607 C C . LYS A 1 75 ? -13.810 4.888 29.972 1.00 95.56 75 LYS A C 1
ATOM 609 O O . LYS A 1 75 ? -12.681 4.427 30.110 1.00 95.56 75 LYS A O 1
ATOM 614 N N . LEU A 1 76 ? -14.089 5.943 29.214 1.00 95.19 76 LEU A N 1
ATOM 615 C CA . LEU A 1 76 ? -13.082 6.761 28.545 1.00 95.19 76 LEU A CA 1
ATOM 616 C C . LEU A 1 76 ? -12.650 7.895 29.477 1.00 95.19 76 LEU A C 1
ATOM 618 O O . LEU A 1 76 ? -13.486 8.668 29.948 1.00 95.19 76 LEU A O 1
ATOM 622 N N . GLU A 1 77 ? -11.354 8.012 29.732 1.00 92.94 77 GLU A N 1
ATOM 623 C CA . GLU A 1 77 ? -10.794 9.131 30.485 1.00 92.94 77 GLU A CA 1
ATOM 624 C C . GLU A 1 77 ? -10.680 10.368 29.581 1.00 92.94 77 GLU A C 1
ATOM 626 O O . GLU A 1 77 ? -9.927 10.370 28.610 1.00 92.94 77 GLU A O 1
ATOM 631 N N . THR A 1 78 ? -11.446 11.422 29.880 1.00 88.00 78 THR A N 1
ATOM 632 C CA . THR A 1 78 ? -11.451 12.672 29.091 1.00 88.00 78 THR A CA 1
ATOM 633 C C . THR A 1 78 ? -10.568 13.756 29.702 1.00 88.00 78 THR A C 1
ATOM 635 O O . THR A 1 78 ? -10.088 14.646 29.003 1.00 88.00 78 THR A O 1
ATOM 638 N N . LYS A 1 79 ? -10.359 13.693 31.020 1.00 84.88 79 LYS A N 1
ATOM 639 C CA . LYS A 1 79 ? -9.421 14.509 31.802 1.00 84.88 79 LYS A CA 1
ATOM 640 C C . LYS A 1 79 ? -8.873 13.646 32.939 1.00 84.88 79 LYS A C 1
ATOM 642 O O . LYS A 1 79 ? -9.559 12.696 33.319 1.00 84.88 79 LYS A O 1
ATOM 647 N N . PRO A 1 80 ? -7.725 13.994 33.548 1.00 82.00 80 PRO A N 1
ATOM 648 C CA . PRO A 1 80 ? -7.210 13.259 34.697 1.00 82.00 80 PRO A CA 1
ATOM 649 C C . PRO A 1 80 ? -8.299 13.063 35.756 1.00 82.00 80 PRO A C 1
ATOM 651 O O . PRO A 1 80 ? -8.904 14.033 36.217 1.00 82.00 80 PRO A O 1
ATOM 654 N N . LYS A 1 81 ? -8.574 11.803 36.113 1.00 80.81 81 LYS A N 1
ATOM 655 C CA . LYS A 1 81 ? -9.621 11.394 37.077 1.00 80.81 81 LYS A CA 1
ATOM 656 C C . LYS A 1 81 ? -11.079 11.625 36.638 1.00 80.81 81 LYS A C 1
ATOM 658 O O . LYS A 1 81 ? -11.982 11.233 37.378 1.00 80.81 81 LYS A O 1
ATOM 663 N N . LYS A 1 82 ? -11.350 12.177 35.450 1.00 91.88 82 LYS A N 1
ATOM 664 C CA . LYS A 1 82 ? -12.705 12.293 34.885 1.00 91.88 82 LYS A CA 1
ATOM 665 C C . LYS A 1 82 ? -12.919 11.222 33.820 1.00 91.88 82 LYS A C 1
ATOM 667 O O . LYS A 1 82 ? -12.322 11.270 32.748 1.00 91.88 82 LYS A O 1
ATOM 672 N N . ASN A 1 83 ? -13.822 10.289 34.111 1.00 92.00 83 ASN A N 1
ATOM 673 C CA . ASN A 1 83 ? -14.197 9.226 33.185 1.00 92.00 83 ASN A CA 1
ATOM 674 C C . ASN A 1 83 ? -15.633 9.417 32.711 1.00 92.00 83 ASN A C 1
ATOM 676 O O . ASN A 1 83 ? -16.506 9.770 33.504 1.00 92.00 83 ASN A O 1
ATOM 680 N N . GLU A 1 84 ? -15.877 9.133 31.440 1.00 94.62 84 GLU A N 1
ATOM 681 C CA . GLU A 1 84 ? -17.209 9.135 30.856 1.00 94.62 84 GLU A CA 1
ATOM 682 C C . GLU A 1 84 ? -17.510 7.770 30.242 1.00 94.62 84 GLU A C 1
ATOM 684 O O . GLU A 1 84 ? -16.650 7.144 29.623 1.00 94.62 84 GLU A O 1
ATOM 689 N N . ASP A 1 85 ? -18.739 7.293 30.418 1.00 94.88 85 ASP A N 1
ATOM 690 C CA . ASP A 1 85 ? -19.142 6.026 29.826 1.00 94.88 85 ASP A CA 1
ATOM 691 C C . ASP A 1 85 ? -19.317 6.159 28.313 1.00 94.88 85 ASP A C 1
ATOM 693 O O . ASP A 1 85 ? -19.939 7.107 27.818 1.00 94.88 85 ASP A O 1
ATOM 697 N N . ARG A 1 86 ? -18.794 5.171 27.592 1.00 95.50 86 ARG A N 1
ATOM 698 C CA . ARG A 1 86 ? -18.880 5.022 26.140 1.00 95.50 86 ARG A CA 1
ATOM 699 C C . ARG A 1 86 ? -19.130 3.574 25.763 1.00 95.50 86 ARG A C 1
ATOM 701 O O . ARG A 1 86 ? -18.963 2.659 26.570 1.00 95.50 86 ARG A O 1
ATOM 708 N N . VAL A 1 87 ? -19.528 3.375 24.516 1.00 95.38 87 VAL A N 1
ATOM 709 C CA . VAL A 1 87 ? -19.644 2.054 23.905 1.00 95.38 87 VAL A CA 1
ATOM 710 C C . VAL A 1 87 ? -18.532 1.909 22.891 1.00 95.38 87 VAL A C 1
ATOM 712 O O . VAL A 1 87 ? -18.475 2.666 21.927 1.00 95.38 87 VAL A O 1
ATOM 715 N N . LEU A 1 88 ? -17.644 0.956 23.142 1.00 96.06 88 LEU A N 1
ATOM 716 C CA . LEU A 1 88 ? -16.597 0.567 22.219 1.00 96.06 88 LEU A CA 1
ATOM 717 C C . LEU A 1 88 ? -17.143 -0.507 21.286 1.00 96.06 88 LEU A C 1
ATOM 719 O O . LEU A 1 88 ? -17.686 -1.513 21.746 1.00 96.06 88 LEU A O 1
ATOM 723 N N . VAL A 1 89 ? -16.997 -0.283 19.983 1.00 95.69 89 VAL A N 1
ATOM 724 C CA . VAL A 1 89 ? -17.383 -1.230 18.935 1.00 95.69 89 VAL A CA 1
ATOM 725 C C . VAL A 1 89 ? -16.163 -1.541 18.083 1.00 95.69 89 VAL A C 1
ATOM 727 O O . VAL A 1 89 ? -15.526 -0.627 17.559 1.00 95.69 89 VAL A O 1
ATOM 730 N N . LEU A 1 90 ? -15.857 -2.828 17.936 1.00 94.62 90 LEU A N 1
ATOM 731 C CA . LEU A 1 90 ? -14.819 -3.318 17.036 1.00 94.62 90 LEU A CA 1
ATOM 732 C C . LEU A 1 90 ? -15.447 -3.828 15.743 1.00 94.62 90 LEU A C 1
ATOM 734 O O . LEU A 1 90 ? -16.276 -4.739 15.753 1.00 94.62 90 LEU A O 1
ATOM 738 N N . THR A 1 91 ? -15.002 -3.254 14.634 1.00 94.56 91 THR A N 1
ATOM 739 C CA . THR A 1 91 ? -15.121 -3.838 13.290 1.00 94.56 91 THR A CA 1
ATOM 740 C C . THR A 1 91 ? -13.755 -4.376 12.870 1.00 94.56 91 THR A C 1
ATOM 742 O O . THR A 1 91 ? -12.795 -4.242 13.626 1.00 94.56 91 THR A O 1
ATOM 745 N N . THR A 1 92 ? -13.638 -5.002 11.696 1.00 92.06 92 THR A N 1
ATOM 746 C CA . THR A 1 92 ? -12.378 -5.635 11.267 1.00 92.06 92 THR A CA 1
ATOM 747 C C . THR A 1 92 ? -11.194 -4.666 11.320 1.00 92.06 92 THR A C 1
ATOM 749 O O . THR A 1 92 ? -10.183 -4.984 11.938 1.00 92.06 92 THR A O 1
ATOM 752 N N . TRP A 1 93 ? -11.353 -3.459 10.769 1.00 93.94 93 TRP A N 1
ATOM 753 C CA . TRP A 1 93 ? -10.257 -2.493 10.615 1.00 93.94 93 TRP A CA 1
ATOM 754 C C . TRP A 1 93 ? -10.364 -1.269 11.517 1.00 93.94 93 TRP A C 1
ATOM 756 O O . TRP A 1 93 ? -9.425 -0.483 11.592 1.00 93.94 93 TRP A O 1
ATOM 766 N N . ARG A 1 94 ? -11.496 -1.084 12.203 1.00 94.75 94 ARG A N 1
ATOM 767 C CA . ARG A 1 94 ? -11.802 0.175 12.883 1.00 94.75 94 ARG A CA 1
ATOM 768 C C . ARG A 1 94 ? -12.430 -0.024 14.249 1.00 94.75 94 ARG A C 1
ATOM 770 O O . ARG A 1 94 ? -13.310 -0.871 14.441 1.00 94.75 94 ARG A O 1
ATOM 777 N N . ILE A 1 95 ? -11.990 0.820 15.175 1.00 95.69 95 ILE A N 1
ATOM 778 C CA . ILE A 1 95 ? -12.502 0.934 16.535 1.00 95.69 95 ILE A CA 1
ATOM 779 C C . ILE A 1 95 ? -13.358 2.193 16.610 1.00 95.69 95 ILE A C 1
ATOM 781 O O . ILE A 1 95 ? -12.920 3.275 16.219 1.00 95.69 95 ILE A O 1
ATOM 785 N N . TYR A 1 96 ? -14.577 2.056 17.121 1.00 96.56 96 TYR A N 1
ATOM 786 C CA . TYR A 1 96 ? -15.516 3.159 17.305 1.00 96.56 96 TYR A CA 1
ATOM 787 C C . TYR A 1 96 ? -15.814 3.360 18.785 1.00 96.56 96 TYR A C 1
ATOM 789 O O . TYR A 1 96 ? -16.019 2.392 19.516 1.00 96.56 96 TYR A O 1
ATOM 797 N N . LEU A 1 97 ? -15.916 4.619 19.203 1.00 96.19 97 LEU A N 1
ATOM 798 C CA . LEU A 1 97 ? -16.433 5.015 20.507 1.00 96.19 97 LEU A CA 1
ATOM 799 C C . LEU A 1 97 ? -17.726 5.805 20.299 1.00 96.19 97 LEU A C 1
ATOM 801 O O . LEU A 1 97 ? -17.747 6.858 19.654 1.00 96.19 97 LEU A O 1
ATOM 805 N N . LEU A 1 98 ? -18.821 5.273 20.836 1.00 96.12 98 LEU A N 1
ATOM 806 C CA . LEU A 1 98 ? -20.157 5.840 20.707 1.00 96.12 98 LEU A CA 1
ATOM 807 C C . LEU A 1 98 ? -20.699 6.297 22.061 1.00 96.12 98 LEU A C 1
ATOM 809 O O . LEU A 1 98 ? -20.434 5.693 23.105 1.00 96.12 98 LEU A O 1
ATOM 813 N N . GLY A 1 99 ? -21.505 7.353 22.029 1.00 93.19 99 GLY A N 1
ATOM 814 C CA . GLY A 1 99 ? -22.263 7.806 23.191 1.00 93.19 99 GLY A CA 1
ATOM 815 C C . GLY A 1 99 ? -23.450 6.883 23.481 1.00 93.19 99 GLY A C 1
ATOM 816 O O . GLY A 1 99 ? -24.071 6.354 22.563 1.00 93.19 99 GLY A O 1
ATOM 817 N N . LEU A 1 100 ? -23.822 6.729 24.753 1.00 90.12 100 LEU A N 1
ATOM 818 C CA . LEU A 1 100 ? -24.883 5.813 25.216 1.00 90.12 100 LEU A CA 1
ATOM 819 C C . LEU A 1 100 ? -26.321 6.198 24.802 1.00 90.12 100 LEU A C 1
ATOM 821 O O . LEU A 1 100 ? -27.258 5.448 25.066 1.00 90.12 100 LEU A O 1
ATOM 825 N N . LYS A 1 101 ? -26.525 7.380 24.210 1.00 90.31 101 LYS A N 1
ATOM 826 C CA . LYS A 1 101 ? -27.860 7.895 23.859 1.00 90.31 101 LYS A CA 1
ATOM 827 C C . LYS A 1 101 ? -28.390 7.236 22.583 1.00 90.31 101 LYS A C 1
ATOM 829 O O . LYS A 1 101 ? -27.624 6.973 21.665 1.00 90.31 101 LYS A O 1
ATOM 834 N N . VAL A 1 102 ? -29.705 7.023 22.511 1.00 86.56 102 VAL A N 1
ATOM 835 C CA . VAL A 1 102 ? -30.416 6.645 21.276 1.00 86.56 102 VAL A CA 1
ATOM 836 C C . VAL A 1 102 ? -30.940 7.933 20.613 1.00 86.56 102 VAL A C 1
ATOM 838 O O . VAL A 1 102 ? -31.572 8.725 21.313 1.00 86.56 102 VAL A O 1
ATOM 841 N N . PRO A 1 103 ? -30.722 8.167 19.304 1.00 88.69 103 PRO A N 1
ATOM 842 C CA . PRO A 1 103 ? -29.965 7.328 18.374 1.00 88.69 103 PRO A CA 1
ATOM 843 C C . PRO A 1 103 ? -28.462 7.337 18.679 1.00 88.69 103 PRO A C 1
ATOM 845 O O . PRO A 1 103 ? -27.900 8.365 19.058 1.00 88.69 103 PRO A O 1
ATOM 848 N N . ALA A 1 104 ? -27.825 6.177 18.499 1.00 92.06 104 ALA A N 1
ATOM 849 C CA . ALA A 1 104 ? -26.391 6.006 18.679 1.00 92.06 104 ALA A CA 1
ATOM 850 C C . ALA A 1 104 ? -25.629 6.983 17.777 1.00 92.06 104 ALA A C 1
ATOM 852 O O . ALA A 1 104 ? -25.887 7.066 16.575 1.00 92.06 104 ALA A O 1
ATOM 853 N N . LYS A 1 105 ? -24.677 7.704 18.368 1.00 93.88 105 LYS A N 1
ATOM 854 C CA . LYS A 1 105 ? -23.826 8.669 17.675 1.00 93.88 105 LYS A CA 1
ATOM 855 C C . LYS A 1 105 ? -22.370 8.266 17.851 1.00 93.88 105 LYS A C 1
ATOM 857 O O . LYS A 1 105 ? -21.922 8.075 18.982 1.00 93.88 105 LYS A O 1
ATOM 862 N N . VAL A 1 106 ? -21.652 8.154 16.736 1.00 95.12 106 VAL A N 1
ATOM 863 C CA . VAL A 1 106 ? -20.195 7.993 16.737 1.00 95.12 106 VAL A CA 1
ATOM 864 C C . VAL A 1 106 ? -19.585 9.296 17.240 1.00 95.12 106 VAL A C 1
ATOM 866 O O . VAL A 1 106 ? -19.829 10.358 16.667 1.00 95.12 106 VAL A O 1
ATOM 869 N N . GLU A 1 107 ? -18.845 9.225 18.342 1.00 94.50 107 GLU A N 1
ATOM 870 C CA . GLU A 1 107 ? -18.136 10.380 18.894 1.00 94.50 107 GLU A CA 1
ATOM 871 C C . GLU A 1 107 ? -16.715 10.457 18.350 1.00 94.50 107 GLU A C 1
ATOM 873 O O . GLU A 1 107 ? -16.255 11.529 17.965 1.00 94.50 107 GLU A O 1
ATOM 878 N N . CYS A 1 108 ? -16.043 9.311 18.265 1.00 93.25 108 CYS A N 1
ATOM 879 C CA . CYS A 1 108 ? -14.774 9.178 17.571 1.00 93.25 108 CYS A CA 1
ATOM 880 C C . CYS A 1 108 ? -14.585 7.754 17.044 1.00 93.25 108 CYS A C 1
ATOM 882 O O . CYS A 1 108 ? -15.243 6.802 17.474 1.00 93.25 108 CYS A O 1
ATOM 884 N N . SER A 1 109 ? -13.686 7.623 16.078 1.00 94.94 109 SER A N 1
ATOM 885 C CA . SER A 1 109 ? -13.264 6.346 15.521 1.00 94.94 109 SER A CA 1
ATOM 886 C C . SER A 1 109 ? -11.834 6.459 15.033 1.00 94.94 109 SER A C 1
ATOM 888 O O . SER A 1 109 ? -11.451 7.535 14.572 1.00 94.94 109 SER A O 1
ATOM 890 N N . PHE A 1 110 ? -11.106 5.356 15.050 1.00 94.19 110 PHE A N 1
ATOM 891 C CA . PHE A 1 110 ? -9.775 5.271 14.466 1.00 94.19 110 PHE A CA 1
ATOM 892 C C . PHE A 1 110 ? -9.561 3.881 13.867 1.00 94.19 110 PHE A C 1
ATOM 894 O O . PHE A 1 110 ? -10.054 2.875 14.393 1.00 94.19 110 PHE A O 1
ATOM 901 N N . ASN A 1 111 ? -8.872 3.837 12.733 1.00 93.50 111 ASN A N 1
ATOM 902 C CA . ASN A 1 111 ? -8.464 2.603 12.078 1.00 93.50 111 ASN A CA 1
ATOM 903 C C . ASN A 1 111 ? -7.270 1.976 12.824 1.00 93.50 111 ASN A C 1
ATOM 905 O O . ASN A 1 111 ? -6.481 2.677 13.458 1.00 93.50 111 ASN A O 1
ATOM 909 N N . VAL A 1 112 ? -7.118 0.654 12.758 1.00 91.69 112 VAL A N 1
ATOM 910 C CA . VAL A 1 112 ? -6.010 -0.073 13.402 1.00 91.69 112 VAL A CA 1
ATOM 911 C C . VAL A 1 112 ? -4.628 0.386 12.921 1.00 91.69 112 VAL A C 1
ATOM 913 O O . VAL A 1 112 ? -3.681 0.361 13.699 1.00 91.69 112 VAL A O 1
ATOM 916 N N . LEU A 1 113 ? -4.512 0.874 11.683 1.00 89.94 113 LEU A N 1
ATOM 917 C CA . LEU A 1 113 ? -3.286 1.448 11.119 1.00 89.94 113 LEU A CA 1
ATOM 918 C C . LEU A 1 113 ? -2.950 2.841 11.692 1.00 89.94 113 LEU A C 1
ATOM 920 O O . LEU A 1 113 ? -1.803 3.282 11.604 1.00 89.94 113 LEU A O 1
ATOM 924 N N . GLU A 1 114 ? -3.917 3.534 12.311 1.00 90.81 114 GLU A N 1
ATOM 925 C CA . GLU A 1 114 ? -3.678 4.807 13.015 1.00 90.81 114 GLU A CA 1
ATOM 926 C C . GLU A 1 114 ? -3.028 4.597 14.394 1.00 90.81 114 GLU A C 1
ATOM 928 O O . GLU A 1 114 ? -2.540 5.565 14.979 1.00 90.81 114 GLU A O 1
ATOM 933 N N . ILE A 1 115 ? -3.022 3.368 14.931 1.00 90.31 115 ILE A N 1
ATOM 934 C CA . ILE A 1 115 ? -2.510 3.051 16.273 1.00 90.31 115 ILE A CA 1
ATOM 935 C C . ILE A 1 115 ? -0.981 3.024 16.251 1.00 90.31 115 ILE A C 1
ATOM 937 O O . ILE A 1 115 ? -0.379 2.174 15.611 1.00 90.31 115 ILE A O 1
ATOM 941 N N . ARG A 1 116 ? -0.344 3.925 16.998 1.00 87.94 116 ARG A N 1
ATOM 942 C CA . ARG A 1 116 ? 1.112 3.969 17.197 1.00 87.94 116 ARG A CA 1
ATOM 943 C C . ARG A 1 116 ? 1.569 3.085 18.352 1.00 87.94 116 ARG A C 1
ATOM 945 O O . ARG A 1 116 ? 2.597 2.428 18.243 1.00 87.94 116 ARG A O 1
ATOM 952 N N . ALA A 1 117 ? 0.803 3.063 19.440 1.00 86.31 117 ALA A N 1
ATOM 953 C CA . ALA A 1 117 ? 1.085 2.229 20.600 1.00 86.31 117 ALA A CA 1
ATOM 954 C C . ALA A 1 117 ? -0.210 1.756 21.266 1.00 86.31 117 ALA A C 1
ATOM 956 O O . ALA A 1 117 ? -1.219 2.468 21.290 1.00 86.31 117 ALA A O 1
ATOM 957 N N . LEU A 1 118 ? -0.167 0.544 21.822 1.00 89.38 118 LEU A N 1
ATOM 958 C CA . LEU A 1 118 ? -1.269 -0.065 22.557 1.00 89.38 118 LEU A CA 1
ATOM 959 C C . LEU A 1 118 ? -0.743 -0.604 23.891 1.00 89.38 118 LEU A C 1
ATOM 961 O O . LEU A 1 118 ? -0.281 -1.738 23.983 1.00 89.38 118 LEU A O 1
ATOM 965 N N . ASN A 1 119 ? -0.819 0.217 24.935 1.00 88.56 119 ASN A N 1
ATOM 966 C CA . ASN A 1 119 ? -0.203 -0.080 26.225 1.00 88.56 119 ASN A CA 1
ATOM 967 C C . ASN A 1 119 ? -1.256 -0.540 27.239 1.00 88.56 119 ASN A C 1
ATOM 969 O O . ASN A 1 119 ? -2.200 0.191 27.541 1.00 88.56 119 ASN A O 1
ATOM 973 N N . ALA A 1 120 ? -1.092 -1.731 27.814 1.00 87.94 120 ALA A N 1
ATOM 974 C CA . ALA A 1 120 ? -1.904 -2.170 28.948 1.00 87.94 120 ALA A CA 1
ATOM 975 C C . ALA A 1 120 ? -1.370 -1.521 30.238 1.00 87.94 120 ALA A C 1
ATOM 977 O O . ALA A 1 120 ? -0.299 -1.877 30.719 1.00 87.94 120 ALA A O 1
ATOM 978 N N . LEU A 1 121 ? -2.103 -0.552 30.795 1.00 86.50 121 LEU A N 1
ATOM 979 C CA . LEU A 1 121 ? -1.693 0.166 32.013 1.00 86.50 121 LEU A CA 1
ATOM 980 C C . LEU A 1 121 ? -1.947 -0.655 33.285 1.00 86.50 121 LEU A C 1
ATOM 982 O O . LEU A 1 121 ? -1.246 -0.515 34.282 1.00 86.50 121 LEU A O 1
ATOM 986 N N . ASN A 1 122 ? -2.996 -1.474 33.270 1.00 86.81 122 ASN A N 1
ATOM 987 C CA . ASN A 1 122 ? -3.325 -2.470 34.289 1.00 86.81 122 ASN A CA 1
ATOM 988 C C . ASN A 1 122 ? -4.235 -3.537 33.659 1.00 86.81 122 ASN A C 1
ATOM 990 O O . ASN A 1 122 ? -4.617 -3.411 32.496 1.00 86.81 122 ASN A O 1
ATOM 994 N N . HIS A 1 123 ? -4.624 -4.560 34.428 1.00 85.06 123 HIS A N 1
ATOM 995 C CA . HIS A 1 123 ? -5.418 -5.689 33.925 1.00 85.06 123 HIS A CA 1
ATOM 996 C C . HIS A 1 123 ? -6.703 -5.288 33.183 1.00 85.06 123 HIS A C 1
ATOM 998 O O . HIS A 1 123 ? -7.119 -6.021 32.297 1.00 85.06 123 HIS A O 1
ATOM 1004 N N . ASN A 1 124 ? -7.312 -4.133 33.488 1.00 91.56 124 ASN A N 1
ATOM 1005 C CA . ASN A 1 124 ? -8.570 -3.695 32.877 1.00 91.56 124 ASN A CA 1
ATOM 1006 C C . ASN A 1 124 ? -8.451 -2.306 32.225 1.00 91.56 124 ASN A C 1
ATOM 1008 O O . ASN A 1 124 ? -9.465 -1.629 32.058 1.00 91.56 124 ASN A O 1
ATOM 1012 N N . GLN A 1 125 ? -7.251 -1.827 31.890 1.00 92.88 125 GLN A N 1
ATOM 1013 C CA . GLN A 1 125 ? -7.075 -0.498 31.300 1.00 92.88 125 GLN A CA 1
ATOM 1014 C C . GLN A 1 125 ? -6.053 -0.515 30.172 1.00 92.88 125 GLN A C 1
ATOM 1016 O O . GLN A 1 125 ? -4.911 -0.924 30.369 1.00 92.88 125 GLN A O 1
ATOM 1021 N N . ILE A 1 126 ? -6.459 0.002 29.013 1.00 94.44 126 ILE A N 1
ATOM 1022 C CA . ILE A 1 126 ? -5.612 0.135 27.827 1.00 94.44 126 ILE 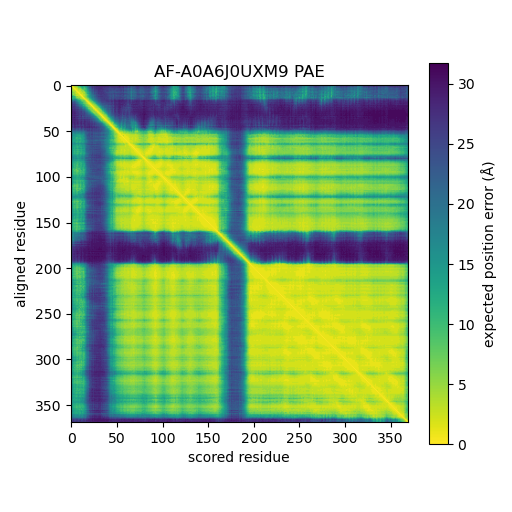A CA 1
ATOM 1023 C C . ILE A 1 126 ? -5.478 1.612 27.475 1.00 94.44 126 ILE A C 1
ATOM 1025 O O . ILE A 1 126 ? -6.467 2.346 27.444 1.00 94.44 126 ILE A O 1
ATOM 1029 N N . LEU A 1 127 ? -4.252 2.030 27.189 1.00 94.00 127 LEU A N 1
ATOM 1030 C CA . LEU A 1 127 ? -3.919 3.303 26.577 1.00 94.00 127 LEU A CA 1
ATOM 1031 C C . LEU A 1 127 ? -3.651 3.075 25.090 1.00 94.00 127 LEU A C 1
ATOM 1033 O O . LEU A 1 127 ? -2.713 2.370 24.724 1.00 94.00 127 LEU A O 1
ATOM 1037 N N . VAL A 1 128 ? -4.488 3.663 24.242 1.00 94.44 128 VAL A N 1
ATOM 1038 C CA . VAL A 1 128 ? -4.328 3.627 22.787 1.00 94.44 128 VAL A CA 1
ATOM 1039 C C . VAL A 1 128 ? -3.781 4.967 22.333 1.00 94.44 128 VAL A C 1
ATOM 1041 O O . VAL A 1 128 ? -4.453 5.987 22.470 1.00 94.44 128 VAL A O 1
ATOM 1044 N N . GLU A 1 129 ? -2.581 4.976 21.779 1.00 91.69 129 GLU A N 1
ATOM 1045 C CA . GLU A 1 129 ? -1.992 6.163 21.171 1.00 91.69 129 GLU A CA 1
ATOM 1046 C C . GLU A 1 129 ? -2.180 6.071 19.666 1.00 91.69 129 GLU A C 1
ATOM 1048 O O . GLU A 1 129 ? -1.749 5.107 19.037 1.00 91.69 129 GLU A O 1
ATOM 1053 N N . THR A 1 130 ? -2.844 7.065 19.089 1.00 91.06 130 THR A N 1
ATOM 1054 C CA . THR A 1 130 ? -3.026 7.184 17.642 1.00 91.06 130 THR A CA 1
ATOM 1055 C C . THR A 1 130 ? -2.232 8.365 17.105 1.00 91.06 130 THR A C 1
ATOM 1057 O O . THR A 1 130 ? -1.658 9.149 17.861 1.00 91.06 130 THR A O 1
ATOM 1060 N N . GLU A 1 131 ? -2.226 8.534 15.787 1.00 81.62 131 GLU A N 1
ATOM 1061 C CA . GLU A 1 131 ? -1.631 9.708 15.151 1.00 81.62 131 GLU A CA 1
ATOM 1062 C C . GLU A 1 131 ? -2.217 11.040 15.654 1.00 81.62 131 GLU A C 1
ATOM 1064 O O . GLU A 1 131 ? -1.493 12.023 15.808 1.00 81.62 131 GLU A O 1
ATOM 1069 N N . LYS A 1 132 ? -3.526 11.059 15.929 1.00 87.31 132 LYS A N 1
ATOM 1070 C CA . LYS A 1 132 ? -4.297 12.284 16.197 1.00 87.31 132 LYS A CA 1
ATOM 1071 C C . LYS A 1 132 ? -4.625 12.491 17.673 1.00 87.31 132 LYS A C 1
ATOM 1073 O O . LYS A 1 132 ? -4.881 13.620 18.085 1.00 87.31 132 LYS A O 1
ATOM 1078 N N . ALA A 1 133 ? -4.699 11.415 18.451 1.00 91.56 133 ALA A N 1
ATOM 1079 C CA . ALA A 1 133 ? -5.200 11.450 19.821 1.00 91.56 133 ALA A CA 1
ATOM 1080 C C . ALA A 1 133 ? -4.752 10.241 20.650 1.00 91.56 133 ALA A C 1
ATOM 1082 O O . ALA A 1 133 ? -4.400 9.190 20.113 1.00 91.56 133 ALA A O 1
ATOM 1083 N N . THR A 1 134 ? -4.868 10.370 21.968 1.00 93.56 134 THR A N 1
ATOM 1084 C CA . THR A 1 134 ? -4.638 9.286 22.927 1.00 93.56 134 THR A CA 1
ATOM 1085 C C . THR A 1 134 ? -5.936 8.951 23.659 1.00 93.56 134 THR A C 1
ATOM 1087 O O . THR A 1 134 ? -6.645 9.848 24.116 1.00 93.56 134 THR A O 1
ATOM 1090 N N . TYR A 1 135 ? -6.242 7.661 23.796 1.00 94.69 135 TYR A N 1
ATOM 1091 C CA . TYR A 1 135 ? -7.459 7.148 24.421 1.00 94.69 135 TYR A CA 1
ATOM 1092 C C . TYR A 1 135 ? -7.114 6.240 25.606 1.00 94.69 135 TYR A C 1
ATOM 1094 O O . TYR A 1 135 ? -6.609 5.137 25.422 1.00 94.69 135 TYR A O 1
ATOM 1102 N N . SER A 1 136 ? -7.416 6.684 26.829 1.00 95.12 136 SER A N 1
ATOM 1103 C CA . SER A 1 136 ? -7.304 5.867 28.048 1.00 95.12 136 SER A CA 1
ATOM 1104 C C . SER A 1 136 ? -8.659 5.212 28.334 1.00 95.12 136 SER A C 1
ATOM 1106 O O . SER A 1 136 ? -9.637 5.879 28.682 1.00 95.12 136 SER A O 1
ATOM 1108 N N . LEU A 1 137 ? -8.731 3.899 28.114 1.00 95.88 137 LEU A N 1
ATOM 1109 C CA . LEU A 1 137 ? -9.950 3.096 28.143 1.00 95.88 137 LEU A CA 1
ATOM 1110 C C . LEU A 1 137 ? -9.913 2.119 29.314 1.00 95.88 137 LEU A C 1
ATOM 1112 O O . LEU A 1 137 ? -9.054 1.244 29.371 1.00 95.88 137 LEU A O 1
ATOM 1116 N N . LYS A 1 138 ? -10.877 2.236 30.230 1.00 95.44 138 LYS A N 1
ATOM 1117 C CA . LYS A 1 138 ? -11.095 1.287 31.328 1.00 95.44 138 LYS A CA 1
ATOM 1118 C C . LYS A 1 138 ? -12.238 0.334 30.992 1.00 95.44 138 LYS A C 1
ATOM 1120 O O . LYS A 1 138 ? -13.354 0.764 30.691 1.00 95.44 138 LYS A O 1
ATOM 1125 N N . PHE A 1 139 ? -11.952 -0.955 31.085 1.00 94.56 139 PHE A N 1
ATOM 1126 C CA . PHE A 1 139 ? -12.825 -2.066 30.738 1.00 94.56 139 PHE A CA 1
ATOM 1127 C C . PHE A 1 139 ? -13.511 -2.652 31.978 1.00 94.56 139 PHE A C 1
ATOM 1129 O O . PHE A 1 139 ? -12.999 -2.530 33.094 1.00 94.56 139 PHE A O 1
ATOM 1136 N N . PRO A 1 140 ? -14.679 -3.293 31.805 1.00 91.50 140 PRO A N 1
ATOM 1137 C CA . PRO A 1 140 ? -15.383 -3.933 32.911 1.00 91.50 140 PRO A CA 1
ATOM 1138 C C . PRO A 1 140 ? -14.622 -5.155 33.441 1.00 91.50 140 PRO A C 1
ATOM 1140 O O . PRO A 1 140 ? -14.615 -5.388 34.647 1.00 91.50 140 PRO A O 1
ATOM 1143 N N . THR A 1 141 ? -13.955 -5.903 32.558 1.00 90.88 141 THR A N 1
ATOM 1144 C CA . THR A 1 141 ? -13.150 -7.088 32.887 1.00 90.88 141 THR A CA 1
ATOM 1145 C C . THR A 1 141 ? -11.824 -7.075 32.131 1.00 90.88 141 THR A C 1
ATOM 1147 O O . THR A 1 141 ? -11.721 -6.442 31.074 1.00 90.88 141 THR A O 1
ATOM 1150 N N . SER A 1 142 ? -10.830 -7.805 32.642 1.00 91.19 142 SER A N 1
ATOM 1151 C CA . SER A 1 142 ? -9.536 -7.977 31.973 1.00 91.19 142 SER A CA 1
ATOM 1152 C C . SER A 1 142 ? -9.679 -8.702 30.644 1.00 91.19 142 SER A C 1
ATOM 1154 O O . SER A 1 142 ? -9.096 -8.300 29.646 1.00 91.19 142 SER A O 1
ATOM 1156 N N . GLU A 1 143 ? -10.573 -9.687 30.590 1.00 90.81 143 GLU A N 1
ATOM 1157 C CA . GLU A 1 143 ? -10.885 -10.418 29.365 1.00 90.81 143 GLU A CA 1
ATOM 1158 C C . GLU A 1 143 ? -11.362 -9.492 28.235 1.00 90.81 143 GLU A C 1
ATOM 1160 O O . GLU A 1 143 ? -10.975 -9.673 27.083 1.00 90.81 143 GLU A O 1
ATOM 1165 N N . SER A 1 144 ? -12.157 -8.463 28.554 1.00 90.50 144 SER A N 1
ATOM 1166 C CA . SER A 1 144 ? -12.609 -7.484 27.555 1.00 90.50 144 SER A CA 1
ATOM 1167 C C . SER A 1 144 ? -11.442 -6.663 26.997 1.00 90.50 144 SER A C 1
ATOM 1169 O O . SER A 1 144 ? -11.410 -6.370 25.803 1.00 90.50 144 SER A O 1
ATOM 1171 N N . ALA A 1 145 ? -10.479 -6.302 27.850 1.00 90.75 145 ALA A N 1
ATOM 1172 C CA . ALA A 1 145 ? -9.259 -5.617 27.430 1.00 90.75 145 ALA A CA 1
ATOM 1173 C C . ALA A 1 145 ? -8.402 -6.539 26.539 1.00 90.75 145 ALA A C 1
ATOM 1175 O O . ALA A 1 145 ? -7.989 -6.152 25.444 1.00 90.75 145 ALA A O 1
ATOM 1176 N N . ASP A 1 146 ? -8.224 -7.797 26.943 1.00 89.94 146 ASP A N 1
ATOM 11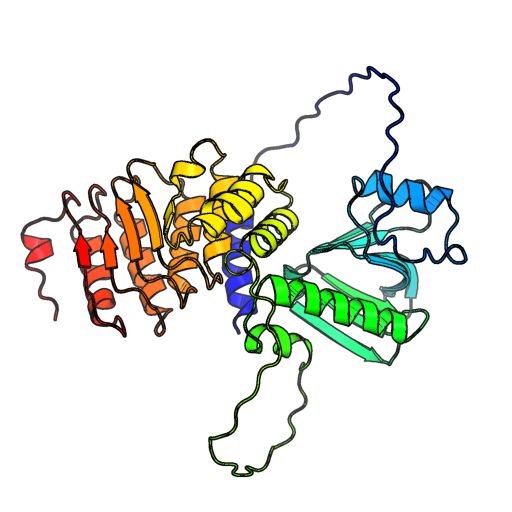77 C CA . ASP A 1 146 ? -7.478 -8.793 26.173 1.00 89.94 146 ASP A CA 1
ATOM 1178 C C . ASP A 1 146 ? -8.119 -9.084 24.811 1.00 89.94 146 ASP A C 1
ATOM 1180 O O . ASP A 1 146 ? -7.406 -9.294 23.829 1.00 89.94 146 ASP A O 1
ATOM 1184 N N . GLN A 1 147 ? -9.454 -9.081 24.718 1.00 91.31 147 GLN A N 1
ATOM 1185 C CA . GLN A 1 147 ? -10.177 -9.220 23.450 1.00 91.31 147 GLN A CA 1
ATOM 1186 C C . GLN A 1 147 ? -9.857 -8.073 22.483 1.00 91.31 147 GLN A C 1
ATOM 1188 O O . GLN A 1 147 ? -9.587 -8.339 21.313 1.00 91.31 147 GLN A O 1
ATOM 1193 N N . VAL A 1 148 ? -9.813 -6.820 22.955 1.00 91.88 148 VAL A N 1
ATOM 1194 C CA . VAL A 1 148 ? -9.428 -5.666 22.120 1.00 91.88 148 VAL A CA 1
ATOM 1195 C C . VAL A 1 148 ? -7.985 -5.798 21.641 1.00 91.88 148 VAL A C 1
ATOM 1197 O O . VAL A 1 148 ? -7.719 -5.653 20.449 1.00 91.88 148 VAL A O 1
ATOM 1200 N N . THR A 1 149 ? -7.057 -6.126 22.541 1.00 90.81 149 THR A N 1
ATOM 1201 C CA . THR A 1 149 ? -5.640 -6.302 22.194 1.00 90.81 149 THR A CA 1
ATOM 1202 C C . THR A 1 149 ? -5.444 -7.420 21.170 1.00 90.81 149 THR A C 1
ATOM 1204 O O . THR A 1 149 ? -4.736 -7.243 20.179 1.00 90.81 149 THR A O 1
ATOM 1207 N N . ARG A 1 150 ? -6.103 -8.570 21.361 1.00 90.50 150 ARG A N 1
ATOM 1208 C CA . ARG A 1 150 ? -6.072 -9.681 20.398 1.00 90.50 150 ARG A CA 1
ATOM 1209 C C . ARG A 1 150 ? -6.675 -9.292 19.055 1.00 90.50 150 ARG A C 1
ATOM 1211 O O . ARG A 1 150 ? -6.118 -9.666 18.030 1.00 90.50 150 ARG A O 1
ATOM 1218 N N . HIS A 1 151 ? -7.770 -8.537 19.056 1.00 91.38 151 HIS A N 1
ATOM 1219 C CA . HIS A 1 151 ? -8.409 -8.058 17.832 1.00 91.38 151 HIS A CA 1
ATOM 1220 C C . HIS A 1 151 ? -7.479 -7.155 17.021 1.00 91.38 151 HIS A C 1
ATOM 1222 O O . HIS A 1 151 ? -7.282 -7.404 15.837 1.00 91.38 151 HIS A O 1
ATOM 1228 N N . VAL A 1 152 ? -6.859 -6.155 17.659 1.00 90.19 152 VAL A N 1
ATOM 1229 C CA . VAL A 1 152 ? -5.906 -5.250 16.994 1.00 90.19 152 VAL A CA 1
ATOM 1230 C C . VAL A 1 152 ? -4.736 -6.036 16.404 1.00 90.19 152 VAL A C 1
ATOM 1232 O O . VAL A 1 152 ? -4.419 -5.869 15.230 1.00 90.19 152 VAL A O 1
ATOM 1235 N N . ASN A 1 153 ? -4.142 -6.947 17.180 1.00 88.19 153 ASN A N 1
ATOM 1236 C CA . ASN A 1 153 ? -3.027 -7.766 16.701 1.00 88.19 153 ASN A CA 1
ATOM 1237 C C . ASN A 1 153 ? -3.438 -8.696 15.551 1.00 88.19 153 ASN A C 1
ATOM 1239 O O . ASN A 1 153 ? -2.686 -8.844 14.594 1.00 88.19 153 ASN A O 1
ATOM 1243 N N . SER A 1 154 ? -4.632 -9.291 15.617 1.00 88.62 154 SER A N 1
ATOM 1244 C CA . SER A 1 154 ? -5.174 -10.148 14.556 1.00 88.62 154 SER A CA 1
ATOM 1245 C C . SER A 1 154 ? -5.422 -9.363 13.267 1.00 88.62 154 SER A C 1
ATOM 1247 O O . SER A 1 154 ? -5.008 -9.795 12.195 1.00 88.62 154 SER A O 1
ATOM 1249 N N . ALA A 1 155 ? -6.022 -8.172 13.363 1.00 89.44 155 ALA A N 1
ATOM 1250 C CA . ALA A 1 155 ? -6.221 -7.294 12.216 1.00 89.44 155 ALA A CA 1
ATOM 1251 C C . ALA A 1 155 ? -4.878 -6.913 11.575 1.00 89.44 155 ALA A C 1
ATOM 1253 O O . ALA A 1 155 ? -4.701 -7.050 10.371 1.00 89.44 155 ALA A O 1
ATOM 1254 N N . LEU A 1 156 ? -3.887 -6.513 12.371 1.00 86.06 156 LEU A N 1
ATOM 1255 C CA . LEU A 1 156 ? -2.577 -6.139 11.837 1.00 86.06 156 LEU A CA 1
ATOM 1256 C C . LEU A 1 156 ? -1.810 -7.324 11.238 1.00 86.06 156 LEU A C 1
ATOM 1258 O O . LEU A 1 156 ? -1.145 -7.148 10.221 1.00 86.06 156 LEU A O 1
ATOM 1262 N N . ALA A 1 157 ? -1.944 -8.526 11.802 1.00 83.75 157 ALA A N 1
ATOM 1263 C CA . ALA A 1 157 ? -1.338 -9.738 11.251 1.00 83.75 157 ALA A CA 1
ATOM 1264 C C . ALA A 1 157 ? -1.904 -10.122 9.871 1.00 83.75 157 ALA A C 1
ATOM 1266 O O . ALA A 1 157 ? -1.193 -10.725 9.071 1.00 83.75 157 ALA A O 1
ATOM 1267 N N . LYS A 1 158 ? -3.153 -9.743 9.561 1.00 85.88 158 LYS A N 1
ATOM 1268 C CA . LYS A 1 158 ? -3.733 -9.920 8.218 1.00 85.88 158 LYS A CA 1
ATOM 1269 C C . LYS A 1 158 ? -3.094 -9.012 7.164 1.00 85.88 158 LYS A C 1
ATOM 1271 O O . LYS A 1 158 ? -3.047 -9.390 6.002 1.00 85.88 158 LYS A O 1
ATOM 1276 N N . ILE A 1 159 ? -2.631 -7.828 7.571 1.00 82.44 159 ILE A N 1
ATOM 1277 C CA . ILE A 1 159 ? -2.030 -6.817 6.685 1.00 82.44 159 ILE A CA 1
ATOM 1278 C C . ILE A 1 159 ? -0.524 -7.062 6.537 1.00 82.44 159 ILE A C 1
ATOM 1280 O O . ILE A 1 159 ? 0.042 -6.918 5.455 1.00 82.44 159 ILE A O 1
ATOM 1284 N N . PHE A 1 160 ? 0.132 -7.436 7.639 1.00 77.88 160 PHE A N 1
ATOM 1285 C CA . PHE A 1 160 ? 1.568 -7.673 7.716 1.00 77.88 160 PHE A CA 1
ATOM 1286 C C . PHE A 1 160 ? 1.827 -9.121 8.150 1.00 77.88 160 PHE A C 1
ATOM 1288 O O . PHE A 1 160 ? 1.902 -9.392 9.350 1.00 77.88 160 PHE A O 1
ATOM 1295 N N . PRO A 1 161 ? 2.029 -10.055 7.203 1.00 61.81 161 PRO A N 1
ATOM 1296 C CA . PRO A 1 161 ? 2.195 -11.471 7.531 1.00 61.81 161 PRO A CA 1
ATOM 1297 C C . PRO A 1 161 ? 3.517 -11.784 8.256 1.00 61.81 161 PRO A C 1
ATOM 1299 O O . PRO A 1 161 ? 3.705 -12.895 8.744 1.00 61.81 161 PRO A O 1
ATOM 1302 N N . SER A 1 162 ? 4.458 -10.831 8.326 1.00 58.03 162 SER A N 1
ATOM 1303 C CA . SER A 1 162 ? 5.749 -11.035 8.991 1.00 58.03 162 SER A CA 1
ATOM 1304 C C . SER A 1 162 ? 5.656 -10.820 10.515 1.00 58.03 162 SER A C 1
ATOM 1306 O O . SER A 1 162 ? 5.260 -9.733 10.954 1.00 58.03 162 SER A O 1
ATOM 1308 N N . PRO A 1 163 ? 6.096 -11.790 11.346 1.00 43.47 163 PRO A N 1
ATOM 1309 C CA . PRO A 1 163 ? 6.038 -11.716 12.813 1.00 43.47 163 PRO A CA 1
ATOM 1310 C C . PRO A 1 163 ? 6.753 -10.500 13.427 1.00 43.47 163 PRO A C 1
ATOM 1312 O O . PRO A 1 163 ? 6.344 -9.999 14.478 1.00 43.47 163 PRO A O 1
ATOM 1315 N N . ALA A 1 164 ? 7.794 -9.984 12.762 1.00 47.03 164 ALA A N 1
ATOM 1316 C CA . ALA A 1 164 ? 8.557 -8.821 13.224 1.00 47.03 164 ALA A CA 1
ATOM 1317 C C . ALA A 1 164 ? 7.726 -7.522 13.251 1.00 47.03 164 ALA A C 1
ATOM 1319 O O . ALA A 1 164 ? 8.030 -6.606 14.017 1.00 47.03 164 ALA A O 1
ATOM 1320 N N . SER A 1 165 ? 6.656 -7.444 12.453 1.00 43.75 165 SER A N 1
ATOM 1321 C CA . SER A 1 165 ? 5.779 -6.270 12.366 1.00 43.75 165 SER A CA 1
ATOM 1322 C C . SER A 1 165 ? 4.770 -6.190 13.516 1.00 43.75 165 SER A C 1
ATOM 1324 O O . SER A 1 165 ? 4.384 -5.093 13.911 1.00 43.75 165 SER A O 1
ATOM 1326 N N . VAL A 1 166 ? 4.363 -7.336 14.076 1.00 41.03 166 VAL A N 1
ATOM 1327 C CA . VAL A 1 166 ? 3.307 -7.436 15.104 1.00 41.03 166 VAL A CA 1
ATOM 1328 C C . VAL A 1 166 ? 3.877 -7.313 16.526 1.00 41.03 166 VAL A C 1
ATOM 1330 O O . VAL A 1 166 ? 3.215 -6.798 17.425 1.00 41.03 166 VAL A O 1
ATOM 1333 N N . CYS A 1 167 ? 5.133 -7.723 16.740 1.00 36.72 167 CYS A N 1
ATOM 1334 C CA . CYS A 1 167 ? 5.762 -7.744 18.068 1.00 36.72 167 CYS A CA 1
ATOM 1335 C C . CYS A 1 167 ? 5.990 -6.339 18.677 1.00 36.72 167 CYS A C 1
ATOM 1337 O O . CYS A 1 167 ? 6.019 -6.178 19.898 1.00 36.72 167 CYS A O 1
ATOM 1339 N N . LEU A 1 168 ? 6.072 -5.295 17.844 1.00 41.16 168 LEU A N 1
ATOM 1340 C CA . LEU A 1 168 ? 6.359 -3.919 18.279 1.00 41.16 168 LEU A CA 1
ATOM 1341 C C . LEU A 1 168 ? 5.244 -3.269 19.113 1.00 41.16 168 LEU A C 1
ATOM 1343 O O . LEU A 1 168 ? 5.500 -2.295 19.812 1.00 41.16 168 LEU A O 1
ATOM 1347 N N . ILE A 1 169 ? 4.031 -3.821 19.099 1.00 44.41 169 ILE A N 1
ATOM 1348 C CA . ILE A 1 169 ? 2.900 -3.283 19.869 1.00 44.41 169 ILE A CA 1
ATOM 1349 C C . ILE A 1 169 ? 3.025 -3.619 21.362 1.00 44.41 169 ILE A C 1
ATOM 1351 O O . ILE A 1 169 ? 2.397 -2.970 22.192 1.00 44.41 169 ILE A O 1
ATOM 1355 N N . ARG A 1 170 ? 3.860 -4.603 21.732 1.00 33.75 170 ARG A N 1
ATOM 1356 C CA . ARG A 1 170 ? 3.994 -5.057 23.124 1.00 33.75 170 ARG A CA 1
ATOM 1357 C C . ARG A 1 170 ? 5.144 -4.441 23.918 1.00 33.75 170 ARG A C 1
ATOM 1359 O O . ARG A 1 170 ? 5.152 -4.628 25.128 1.00 33.75 170 ARG A O 1
ATOM 1366 N N . HIS A 1 171 ? 6.099 -3.741 23.309 1.00 37.78 171 HIS A N 1
ATOM 1367 C CA . HIS A 1 171 ? 7.308 -3.302 24.020 1.00 37.78 171 HIS A CA 1
ATOM 1368 C C . HIS A 1 171 ? 7.557 -1.796 23.887 1.00 37.78 171 HIS A C 1
ATOM 1370 O O . HIS A 1 171 ? 8.481 -1.341 23.217 1.00 37.78 171 HIS A O 1
ATOM 1376 N N . GLY A 1 172 ? 6.752 -1.016 24.608 1.00 33.44 172 GLY A N 1
ATOM 1377 C CA . GLY A 1 172 ? 7.198 0.267 25.137 1.00 33.44 172 GLY A CA 1
ATOM 1378 C C . GLY A 1 172 ? 8.111 0.022 26.342 1.00 33.44 172 GLY A C 1
ATOM 1379 O O . GLY A 1 172 ? 7.622 -0.190 27.442 1.00 33.44 172 GLY A O 1
ATOM 1380 N N . ASN A 1 173 ? 9.423 0.018 26.098 1.00 31.52 173 ASN A N 1
ATOM 1381 C CA . ASN A 1 173 ? 10.514 0.178 27.066 1.00 31.52 173 ASN A CA 1
ATOM 1382 C C . ASN A 1 173 ? 10.442 -0.628 28.388 1.00 31.52 173 ASN A C 1
ATOM 1384 O O . ASN A 1 173 ? 9.983 -0.123 29.411 1.00 31.52 173 ASN A O 1
ATOM 1388 N N . VAL A 1 174 ? 11.038 -1.825 28.395 1.00 26.23 174 VAL A N 1
ATOM 1389 C CA . VAL A 1 174 ? 11.717 -2.372 29.583 1.00 26.23 174 VAL A CA 1
ATOM 1390 C C . VAL A 1 174 ? 13.039 -2.969 29.106 1.00 26.23 174 VAL A C 1
ATOM 1392 O O . VAL A 1 174 ? 13.065 -4.034 28.492 1.00 26.23 174 VAL A O 1
ATOM 1395 N N . GLU A 1 175 ? 14.132 -2.245 29.338 1.00 27.39 175 GLU A N 1
ATOM 1396 C CA . GLU A 1 175 ? 15.486 -2.781 29.234 1.00 27.39 175 GLU A CA 1
ATOM 1397 C C . GLU A 1 175 ? 15.699 -3.808 30.352 1.00 27.39 175 GLU A C 1
ATOM 1399 O O . GLU A 1 175 ? 15.724 -3.464 31.533 1.00 27.39 175 GLU A O 1
ATOM 1404 N N . THR A 1 176 ? 15.897 -5.070 29.984 1.00 28.77 176 THR A N 1
ATOM 1405 C CA . THR A 1 176 ? 16.601 -6.0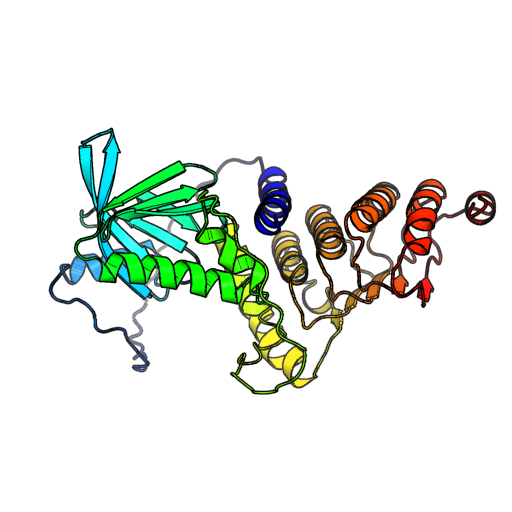37 30.834 1.00 28.77 176 THR A CA 1
ATOM 1406 C C . THR A 1 176 ? 17.596 -6.812 29.974 1.00 28.77 176 THR A C 1
ATOM 1408 O O . THR A 1 176 ? 17.233 -7.203 28.864 1.00 28.77 176 THR A O 1
ATOM 1411 N N . PRO A 1 177 ? 18.844 -7.026 30.431 1.00 30.28 177 PRO A N 1
ATOM 1412 C CA . PRO A 1 177 ? 19.903 -7.569 29.591 1.00 30.28 177 PRO A CA 1
ATOM 1413 C C . PRO A 1 177 ? 19.759 -9.089 29.470 1.00 30.28 177 PRO A C 1
ATOM 1415 O O . PRO A 1 177 ? 19.884 -9.807 30.464 1.00 30.28 177 PRO A O 1
ATOM 1418 N N . GLU A 1 178 ? 19.517 -9.589 28.258 1.00 27.14 178 GLU A N 1
ATOM 1419 C CA . GLU A 1 178 ? 19.518 -11.027 27.990 1.00 27.14 178 GLU A CA 1
ATOM 1420 C C . GLU A 1 178 ? 20.947 -11.548 27.800 1.00 27.14 178 GLU A C 1
ATOM 1422 O O . GLU A 1 178 ? 21.748 -11.030 27.022 1.00 27.14 178 GLU A O 1
ATOM 1427 N N . THR A 1 179 ? 21.266 -12.589 28.563 1.00 26.67 179 THR A N 1
ATOM 1428 C CA . THR A 1 179 ? 22.496 -13.377 28.472 1.00 26.67 179 THR A CA 1
ATOM 1429 C C . THR A 1 179 ? 22.378 -14.369 27.307 1.00 26.67 179 THR A C 1
ATOM 1431 O O . THR A 1 179 ? 21.320 -14.977 27.144 1.00 26.67 179 THR A O 1
ATOM 1434 N N . PRO A 1 180 ? 23.436 -14.584 26.505 1.00 28.73 180 PRO A N 1
ATOM 1435 C CA . PRO A 1 180 ? 23.352 -15.429 25.320 1.00 28.73 180 PRO A CA 1
ATOM 1436 C C . PRO A 1 180 ? 23.372 -16.907 25.721 1.00 28.73 180 PRO A C 1
ATOM 1438 O O . PRO A 1 180 ? 24.303 -17.369 26.382 1.00 28.73 180 PRO A O 1
ATOM 1441 N N . ARG A 1 181 ? 22.351 -17.664 25.312 1.00 30.19 181 ARG A N 1
ATOM 1442 C CA . ARG A 1 181 ? 22.401 -19.130 25.299 1.00 30.19 181 ARG A CA 1
ATOM 1443 C C . ARG A 1 181 ? 22.360 -19.622 23.859 1.00 30.19 181 ARG A C 1
ATOM 1445 O O . ARG A 1 181 ? 21.365 -19.445 23.165 1.00 30.19 181 ARG A O 1
ATOM 1452 N N . ASP A 1 182 ? 23.473 -20.234 23.470 1.00 29.16 182 ASP A N 1
ATOM 1453 C CA . ASP A 1 182 ? 23.648 -21.110 22.315 1.00 29.16 182 ASP A CA 1
ATOM 1454 C C . ASP A 1 182 ? 22.525 -22.144 22.206 1.00 29.16 182 ASP A C 1
ATOM 1456 O O . ASP A 1 182 ? 22.325 -22.916 23.145 1.00 29.16 182 ASP A O 1
ATOM 1460 N N . VAL A 1 183 ? 21.885 -22.242 21.035 1.00 29.55 183 VAL A N 1
ATOM 1461 C CA . VAL A 1 183 ? 21.315 -23.507 20.547 1.00 29.55 183 VAL A CA 1
ATOM 1462 C C . VAL A 1 183 ? 21.411 -23.560 19.017 1.00 29.55 183 VAL A C 1
ATOM 1464 O O . VAL A 1 183 ? 20.996 -22.644 18.312 1.00 29.55 183 VAL A O 1
ATOM 1467 N N . SER A 1 184 ? 22.008 -24.647 18.533 1.00 25.66 184 SER A N 1
ATOM 1468 C CA . SER A 1 184 ? 22.329 -24.974 17.141 1.00 25.66 184 SER A CA 1
ATOM 1469 C C . SER A 1 184 ? 21.111 -25.111 16.200 1.00 25.66 184 SER A C 1
ATOM 1471 O O . SER A 1 184 ? 19.993 -25.337 16.664 1.00 25.66 184 SER A O 1
ATOM 1473 N N . PRO A 1 185 ? 21.318 -25.050 14.865 1.00 38.09 185 PRO A N 1
ATOM 1474 C CA . PRO A 1 185 ? 20.247 -25.038 13.877 1.00 38.09 185 PRO A CA 1
ATOM 1475 C C . PRO A 1 185 ? 19.954 -26.452 13.356 1.00 38.09 185 PRO A C 1
ATOM 1477 O O . PRO A 1 185 ? 20.673 -26.940 12.493 1.00 38.09 185 PRO A O 1
ATOM 1480 N N . ASN A 1 186 ? 18.922 -27.118 13.879 1.00 34.00 186 ASN A N 1
ATOM 1481 C CA . ASN A 1 186 ? 18.075 -28.048 13.112 1.00 34.00 186 ASN A CA 1
ATOM 1482 C C . ASN A 1 186 ? 16.971 -28.640 14.000 1.00 34.00 186 ASN A C 1
ATOM 1484 O O . ASN A 1 186 ? 17.254 -29.447 14.885 1.00 34.00 186 ASN A O 1
ATOM 1488 N N . SER A 1 187 ? 15.712 -28.297 13.739 1.00 28.78 187 SER A N 1
ATOM 1489 C CA . SER A 1 187 ? 14.583 -29.240 13.795 1.00 28.78 187 SER A CA 1
ATOM 1490 C C . SER A 1 187 ? 13.320 -28.580 13.247 1.00 28.78 187 SER A C 1
ATOM 1492 O O . SER A 1 187 ? 12.937 -27.477 13.624 1.00 28.78 187 SER A O 1
ATOM 1494 N N . GLU A 1 188 ? 12.716 -29.302 12.317 1.00 35.69 188 GLU A N 1
ATOM 1495 C CA . GLU A 1 188 ? 11.435 -29.086 11.665 1.00 35.69 188 GLU A CA 1
ATOM 1496 C C . GLU A 1 188 ? 10.277 -28.989 12.675 1.00 35.69 188 GLU A C 1
ATOM 1498 O O . GLU A 1 188 ? 10.276 -29.669 13.700 1.00 35.69 188 GLU A O 1
ATOM 1503 N N . SER A 1 189 ? 9.229 -28.226 12.361 1.00 25.72 189 SER A N 1
ATOM 1504 C CA . SER A 1 189 ? 7.877 -28.784 12.175 1.00 25.72 189 SER A CA 1
ATOM 1505 C C . SER A 1 189 ? 6.806 -27.698 12.065 1.00 25.72 189 SER A C 1
ATOM 1507 O O . SER A 1 189 ? 6.771 -26.693 12.767 1.00 25.72 189 SER A O 1
ATOM 1509 N N . SER A 1 190 ? 5.923 -27.962 11.117 1.00 35.62 190 SER A N 1
ATOM 1510 C CA . SER A 1 190 ? 4.715 -27.269 10.715 1.00 35.62 190 SER A CA 1
ATOM 1511 C C . SER A 1 190 ? 3.828 -26.779 11.866 1.00 35.62 190 SER A C 1
ATOM 1513 O O . SER A 1 190 ? 3.234 -27.575 12.588 1.00 35.62 190 SER A O 1
ATOM 1515 N N . THR A 1 191 ? 3.579 -25.471 11.904 1.00 26.77 191 THR A N 1
ATOM 1516 C CA . THR A 1 191 ? 2.309 -24.912 12.389 1.00 26.77 191 THR A CA 1
ATOM 1517 C C . THR A 1 191 ? 1.780 -23.938 11.343 1.00 26.77 191 THR A C 1
ATOM 1519 O O . THR A 1 191 ? 2.149 -22.769 11.326 1.00 26.77 191 THR A O 1
ATOM 1522 N N . SER A 1 192 ? 0.971 -24.475 10.428 1.00 32.50 192 SER A N 1
ATOM 1523 C CA . SER A 1 192 ? -0.044 -23.800 9.607 1.00 32.50 192 SER A CA 1
ATOM 1524 C C . SER A 1 192 ? -0.099 -22.262 9.684 1.00 32.50 192 SER A C 1
ATOM 1526 O O . SER A 1 192 ? -0.953 -21.696 10.370 1.00 32.50 192 SER A O 1
ATOM 1528 N N . THR A 1 193 ? 0.710 -21.564 8.892 1.00 38.00 193 THR A N 1
ATOM 1529 C CA . THR A 1 193 ? 0.214 -20.339 8.263 1.00 38.00 193 THR A CA 1
ATOM 1530 C C . THR A 1 193 ? -0.787 -20.807 7.220 1.00 38.00 193 THR A C 1
ATOM 1532 O O . THR A 1 193 ? -0.410 -21.385 6.206 1.00 38.00 193 THR A O 1
ATOM 1535 N N . ILE A 1 194 ? -2.083 -20.645 7.492 1.00 43.66 194 ILE A N 1
ATOM 1536 C CA . ILE A 1 194 ? -3.102 -20.689 6.438 1.00 43.66 194 ILE A CA 1
ATOM 1537 C C . ILE A 1 194 ? -2.566 -19.774 5.332 1.00 43.66 194 ILE A C 1
ATOM 1539 O O . ILE A 1 194 ? -2.409 -18.578 5.580 1.00 43.66 194 ILE A O 1
ATOM 1543 N N . HIS A 1 195 ? -2.182 -20.324 4.176 1.00 56.06 195 HIS A N 1
ATOM 1544 C CA . HIS A 1 195 ? -1.756 -19.503 3.047 1.00 56.06 195 HIS A CA 1
ATOM 1545 C C . HIS A 1 195 ? -2.949 -18.616 2.697 1.00 56.06 195 HIS A C 1
ATOM 1547 O O . HIS A 1 195 ? -3.971 -19.104 2.217 1.00 56.06 195 HIS A O 1
ATOM 1553 N N . SER A 1 196 ? -2.862 -17.330 3.031 1.00 81.31 196 SER A N 1
ATOM 1554 C CA . SER A 1 196 ? -3.881 -16.370 2.643 1.00 81.31 196 SER A CA 1
ATOM 1555 C C . SER A 1 196 ? -3.890 -16.283 1.121 1.00 81.31 196 SER A C 1
ATOM 1557 O O . SER A 1 196 ? -2.832 -16.271 0.482 1.00 81.31 196 SER A O 1
ATOM 1559 N N . ILE A 1 197 ? -5.091 -16.250 0.545 1.00 89.25 197 ILE A N 1
ATOM 1560 C CA . ILE A 1 197 ? -5.294 -16.147 -0.900 1.00 89.25 197 ILE A CA 1
ATOM 1561 C C . ILE A 1 197 ? -4.495 -14.949 -1.420 1.00 89.25 197 ILE A C 1
ATOM 1563 O O . ILE A 1 197 ? -4.529 -13.868 -0.825 1.00 89.25 197 ILE A O 1
ATOM 1567 N N . CYS A 1 198 ? -3.687 -15.182 -2.456 1.00 92.75 198 CYS A N 1
ATOM 1568 C CA . CYS A 1 198 ? -2.774 -14.196 -3.031 1.00 92.75 198 CYS A CA 1
ATOM 1569 C C . CYS A 1 198 ? -1.966 -13.395 -1.989 1.00 92.75 198 CYS A C 1
ATOM 1571 O O . CYS A 1 198 ? -1.780 -12.183 -2.112 1.00 92.75 198 CYS A O 1
ATOM 1573 N N . GLY A 1 199 ? -1.500 -14.053 -0.921 1.00 90.75 199 GLY A N 1
ATOM 1574 C CA . GLY A 1 199 ? -0.696 -13.417 0.127 1.00 90.75 199 GLY A CA 1
ATOM 1575 C C . GLY A 1 199 ? -1.465 -12.390 0.963 1.00 90.75 199 GLY A C 1
ATOM 1576 O O . GLY A 1 199 ? -0.852 -11.488 1.529 1.00 90.75 199 GLY A O 1
ATOM 1577 N N . GLY A 1 200 ? -2.796 -12.497 1.028 1.00 92.31 200 GLY A N 1
ATOM 1578 C CA . GLY A 1 200 ? -3.653 -11.623 1.832 1.00 92.31 200 GLY A CA 1
ATOM 1579 C C . GLY A 1 200 ? -3.920 -10.262 1.195 1.00 92.31 200 GLY A C 1
ATOM 1580 O O . GLY A 1 200 ? -4.289 -9.328 1.904 1.00 92.31 200 GLY A O 1
ATOM 1581 N N . PHE A 1 201 ? -3.744 -10.136 -0.125 1.00 94.81 201 PHE A N 1
ATOM 1582 C CA . PHE A 1 201 ? -3.952 -8.880 -0.849 1.00 94.81 201 PHE A CA 1
ATOM 1583 C C . PHE A 1 201 ? -5.303 -8.230 -0.519 1.00 94.81 201 PHE A C 1
ATOM 1585 O O . PHE A 1 201 ? -5.343 -7.062 -0.137 1.00 94.81 201 PHE A O 1
ATOM 1592 N N . SER A 1 202 ? -6.394 -8.995 -0.592 1.00 95.31 202 SER A N 1
ATOM 1593 C CA . SER A 1 202 ? -7.757 -8.501 -0.377 1.00 95.31 202 SER A CA 1
ATOM 1594 C C . SER A 1 202 ? -7.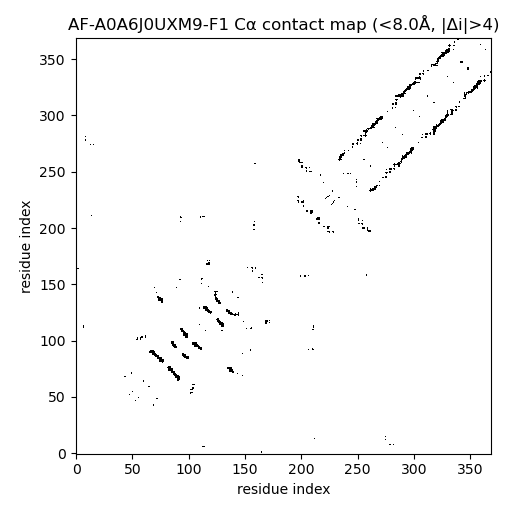990 -7.969 1.040 1.00 95.31 202 SER A C 1
ATOM 1596 O O . SER A 1 202 ? -8.736 -7.005 1.216 1.00 95.31 202 SER A O 1
ATOM 1598 N N . GLU A 1 203 ? -7.329 -8.542 2.049 1.00 93.12 203 GLU A N 1
ATOM 1599 C CA . GLU A 1 203 ? -7.388 -8.063 3.437 1.00 93.12 203 GLU A CA 1
ATOM 1600 C C . GLU A 1 203 ? -6.626 -6.738 3.579 1.00 93.12 203 GLU A C 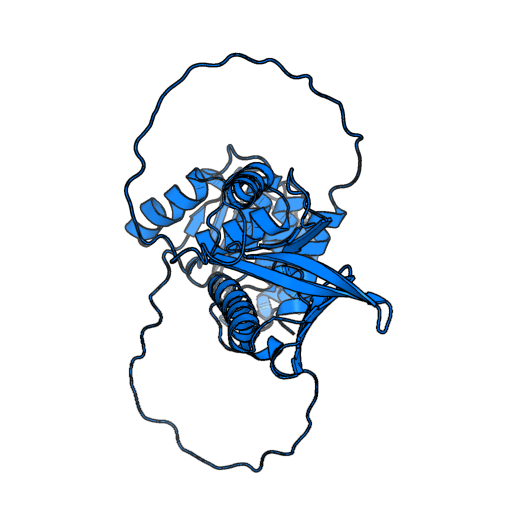1
ATOM 1602 O O . GLU A 1 203 ? -7.162 -5.765 4.112 1.00 93.12 203 GLU A O 1
ATOM 1607 N N . THR A 1 204 ? -5.411 -6.659 3.028 1.00 93.38 204 THR A N 1
ATOM 1608 C CA . THR A 1 204 ? -4.618 -5.422 3.000 1.00 93.38 204 THR A CA 1
ATOM 1609 C C . THR A 1 204 ? -5.352 -4.304 2.263 1.00 93.38 204 THR A C 1
ATOM 1611 O O . THR A 1 204 ? -5.478 -3.197 2.786 1.00 93.38 204 THR A O 1
ATOM 1614 N N . TYR A 1 205 ? -5.895 -4.585 1.079 1.00 95.06 205 TYR A N 1
ATOM 1615 C CA . TYR A 1 205 ? -6.648 -3.617 0.287 1.00 95.06 205 TYR A CA 1
ATOM 1616 C C . TYR A 1 205 ? -7.884 -3.098 1.039 1.00 95.06 205 TYR A C 1
ATOM 1618 O O . TYR A 1 205 ? -8.084 -1.884 1.126 1.00 95.06 205 TYR A O 1
ATOM 1626 N N . ALA A 1 206 ? -8.666 -3.982 1.669 1.00 94.50 206 ALA A N 1
ATOM 1627 C CA . ALA A 1 206 ? -9.824 -3.579 2.467 1.00 94.50 206 ALA A CA 1
ATOM 1628 C C . ALA A 1 206 ? -9.434 -2.707 3.673 1.00 94.50 206 ALA A C 1
ATOM 1630 O O . ALA A 1 206 ? -10.106 -1.712 3.961 1.00 94.50 206 ALA A O 1
ATOM 1631 N N . ALA A 1 207 ? -8.334 -3.040 4.355 1.00 92.88 207 ALA A N 1
ATOM 1632 C CA . ALA A 1 207 ? -7.819 -2.245 5.466 1.00 92.88 207 ALA A CA 1
ATOM 1633 C C . ALA A 1 207 ? -7.409 -0.834 5.026 1.00 92.88 207 ALA A C 1
ATOM 1635 O O . ALA A 1 207 ? -7.718 0.149 5.707 1.00 92.88 207 ALA A O 1
ATOM 1636 N N . LEU A 1 208 ? -6.748 -0.734 3.870 1.00 93.62 208 LEU A N 1
ATOM 1637 C CA . LEU A 1 208 ? -6.332 0.528 3.265 1.00 93.62 208 LEU A CA 1
ATOM 1638 C C . LEU A 1 208 ? -7.527 1.365 2.796 1.00 93.62 208 LEU A C 1
ATOM 1640 O O . LEU A 1 208 ? -7.529 2.582 2.999 1.00 93.62 208 LEU A O 1
ATOM 1644 N N . CYS A 1 209 ? -8.560 0.738 2.231 1.00 94.69 209 CYS A N 1
ATOM 1645 C CA . CYS A 1 209 ? -9.811 1.413 1.888 1.00 94.69 209 CYS A CA 1
ATOM 1646 C C . CYS A 1 209 ? -10.471 2.018 3.132 1.00 94.69 209 CYS A C 1
ATOM 1648 O O . CYS A 1 209 ? -10.753 3.220 3.143 1.00 94.69 209 CYS A O 1
ATOM 1650 N N . ASP A 1 210 ? -10.627 1.233 4.208 1.00 94.19 210 ASP A N 1
ATOM 1651 C CA . ASP A 1 210 ? -11.196 1.725 5.469 1.00 94.19 210 ASP A CA 1
ATOM 1652 C C . ASP A 1 210 ? -10.366 2.876 6.051 1.00 94.19 210 ASP A C 1
ATOM 1654 O O . ASP A 1 210 ? -10.927 3.910 6.418 1.00 94.19 210 ASP A O 1
ATOM 1658 N N . TYR A 1 211 ? -9.035 2.744 6.091 1.00 92.44 211 TYR A N 1
ATOM 1659 C CA . TYR A 1 211 ? -8.140 3.789 6.600 1.00 92.44 211 TYR A CA 1
ATOM 1660 C C . TYR A 1 211 ? -8.315 5.113 5.839 1.00 92.44 211 TYR A C 1
ATOM 1662 O O . TYR A 1 211 ? -8.359 6.185 6.443 1.00 92.44 211 TYR A O 1
ATOM 1670 N N . ASN A 1 212 ? -8.488 5.042 4.517 1.00 90.50 212 ASN A N 1
ATOM 1671 C CA . ASN A 1 212 ? -8.650 6.209 3.651 1.00 90.50 212 ASN A CA 1
ATOM 1672 C C . ASN A 1 212 ? -10.102 6.713 3.536 1.00 90.50 212 ASN A C 1
ATOM 1674 O O . ASN A 1 212 ? -10.355 7.677 2.803 1.00 90.50 212 ASN A O 1
ATOM 1678 N N . GLY A 1 213 ? -11.054 6.081 4.232 1.00 90.88 213 GLY A N 1
ATOM 1679 C CA . GLY A 1 213 ? -12.477 6.411 4.143 1.00 90.88 213 GLY A CA 1
ATOM 1680 C C . GLY A 1 213 ? -13.062 6.180 2.746 1.00 90.88 213 GLY A C 1
ATOM 1681 O O . GLY A 1 213 ? -13.969 6.903 2.338 1.00 90.88 213 GLY A O 1
ATOM 1682 N N . GLN A 1 214 ? -12.505 5.226 2.000 1.00 89.94 214 GLN A N 1
ATOM 1683 C CA . GLN A 1 214 ? -12.971 4.826 0.676 1.00 89.94 214 GLN A CA 1
ATOM 1684 C C . GLN A 1 214 ? -13.760 3.523 0.755 1.00 89.94 214 GLN A C 1
ATOM 1686 O O . GLN A 1 214 ? -13.539 2.694 1.637 1.00 89.94 214 GLN A O 1
ATOM 1691 N N . SER A 1 215 ? -14.695 3.351 -0.178 1.00 91.00 215 SER A N 1
ATOM 1692 C CA . SER A 1 215 ? -15.440 2.098 -0.291 1.00 91.00 215 SER A CA 1
ATOM 1693 C C . SER A 1 215 ? -14.554 1.056 -0.959 1.00 91.00 215 SER A C 1
ATOM 1695 O O . SER A 1 215 ? -14.039 1.301 -2.044 1.00 91.00 215 SER A O 1
ATOM 1697 N N . CYS A 1 216 ? -14.383 -0.094 -0.311 1.00 93.00 216 CYS A N 1
ATOM 1698 C CA . CYS A 1 216 ? -13.658 -1.216 -0.895 1.00 93.00 216 CYS A CA 1
ATOM 1699 C C . CYS A 1 216 ? -14.400 -1.712 -2.141 1.00 93.00 216 CYS A C 1
ATOM 1701 O O . CYS A 1 216 ? -15.610 -1.943 -2.087 1.00 93.00 216 CYS A O 1
ATOM 1703 N N . ARG A 1 217 ? -13.689 -1.851 -3.263 1.00 96.62 217 ARG A N 1
ATOM 1704 C CA . ARG A 1 217 ? -14.263 -2.364 -4.510 1.00 96.62 217 ARG A CA 1
ATOM 1705 C C . ARG A 1 217 ? -14.300 -3.887 -4.458 1.00 96.62 217 ARG A C 1
ATOM 1707 O O . ARG A 1 217 ? -13.257 -4.532 -4.497 1.00 96.62 217 ARG A O 1
ATOM 1714 N N . GLU A 1 218 ? -15.503 -4.449 -4.369 1.00 95.38 218 GLU A N 1
ATOM 1715 C CA . GLU A 1 218 ? -15.698 -5.904 -4.298 1.00 95.38 218 GLU A CA 1
ATOM 1716 C C . GLU A 1 218 ? -15.166 -6.618 -5.547 1.00 95.38 218 GLU A C 1
ATOM 1718 O O . GLU A 1 218 ? -14.615 -7.705 -5.425 1.00 95.38 218 GLU A O 1
ATOM 1723 N N . GLU A 1 219 ? -15.248 -5.987 -6.724 1.00 97.00 219 GLU A N 1
ATOM 1724 C CA . GLU A 1 219 ? -14.704 -6.537 -7.976 1.00 97.00 219 GLU A CA 1
ATOM 1725 C C . GLU A 1 219 ? -13.189 -6.773 -7.914 1.00 97.00 219 GLU A C 1
ATOM 1727 O O . GLU A 1 219 ? -12.718 -7.804 -8.373 1.00 97.00 219 GLU A O 1
ATOM 1732 N N . VAL A 1 220 ? -12.431 -5.890 -7.254 1.00 97.88 220 VAL A N 1
ATOM 1733 C CA . VAL A 1 220 ? -10.977 -6.048 -7.095 1.00 97.88 220 VAL A CA 1
ATOM 1734 C C . VAL A 1 220 ? -10.669 -7.261 -6.224 1.00 97.88 220 VAL A C 1
ATOM 1736 O O . VAL A 1 220 ? -9.789 -8.055 -6.544 1.00 97.88 220 VAL A O 1
ATOM 1739 N N . GLN A 1 221 ? -11.395 -7.410 -5.112 1.00 96.81 221 GLN A N 1
ATOM 1740 C CA . GLN A 1 221 ? -11.218 -8.557 -4.222 1.00 96.81 221 GLN A CA 1
ATOM 1741 C C . GLN A 1 221 ? -11.634 -9.851 -4.918 1.00 96.81 221 GLN A C 1
ATOM 1743 O O . GLN A 1 221 ? -10.943 -10.856 -4.794 1.00 96.81 221 GLN A O 1
ATOM 1748 N N . TRP A 1 222 ? -12.731 -9.826 -5.676 1.00 97.12 222 TRP A N 1
ATOM 1749 C CA . TRP A 1 222 ? -13.215 -10.993 -6.400 1.00 97.12 222 TRP A CA 1
ATOM 1750 C C . TRP A 1 222 ? -12.237 -11.439 -7.493 1.00 97.12 222 TRP A C 1
ATOM 1752 O O . TRP A 1 222 ? -11.917 -12.628 -7.545 1.00 97.12 222 TRP A O 1
ATOM 1762 N N . ASP A 1 223 ? -11.713 -10.512 -8.301 1.00 97.81 223 ASP A N 1
ATOM 1763 C CA . ASP A 1 223 ? -10.718 -10.811 -9.336 1.00 97.81 223 ASP A CA 1
ATOM 1764 C C . ASP A 1 223 ? -9.449 -11.404 -8.719 1.00 97.81 223 ASP A C 1
ATOM 1766 O O . ASP A 1 223 ? -8.947 -12.427 -9.188 1.00 97.81 223 ASP A O 1
ATOM 1770 N N . VAL A 1 224 ? -8.946 -10.814 -7.630 1.00 97.31 224 VAL A N 1
ATOM 1771 C CA . VAL A 1 224 ? -7.727 -11.308 -6.980 1.00 97.31 224 VAL A CA 1
ATOM 1772 C C . VAL A 1 224 ? -7.953 -12.668 -6.315 1.00 97.31 224 VAL A C 1
ATOM 1774 O O . VAL A 1 224 ? -7.178 -13.603 -6.529 1.00 97.31 224 VAL A O 1
ATOM 1777 N N . ASP A 1 225 ? -9.026 -12.807 -5.538 1.00 96.25 225 ASP A N 1
ATOM 1778 C CA . ASP A 1 225 ? -9.268 -14.020 -4.757 1.00 96.25 225 ASP A CA 1
ATOM 1779 C C . ASP A 1 225 ? -9.738 -15.199 -5.619 1.00 96.25 225 ASP A C 1
ATOM 1781 O O . ASP A 1 225 ? -9.574 -16.359 -5.231 1.00 96.25 225 ASP A O 1
ATOM 1785 N N . THR A 1 226 ? -10.314 -14.913 -6.791 1.00 96.25 226 THR A N 1
ATOM 1786 C CA . THR A 1 226 ? -10.861 -15.928 -7.698 1.00 96.25 226 THR A CA 1
ATOM 1787 C C . THR A 1 226 ? -9.965 -16.132 -8.910 1.00 96.25 226 THR A C 1
ATOM 1789 O O . THR A 1 226 ? -9.414 -17.218 -9.064 1.00 96.25 226 THR A O 1
ATOM 1792 N N . ILE A 1 227 ? -9.799 -15.117 -9.763 1.00 97.38 227 ILE A N 1
ATOM 1793 C CA . ILE A 1 227 ? -9.113 -15.254 -11.055 1.00 97.38 227 ILE A CA 1
ATOM 1794 C C . ILE A 1 227 ? -7.615 -15.424 -10.825 1.00 97.38 227 ILE A C 1
ATOM 1796 O O . ILE A 1 227 ? -7.075 -16.496 -11.098 1.00 97.38 227 ILE A O 1
ATOM 1800 N N . TYR A 1 228 ? -6.965 -14.420 -10.234 1.00 97.56 228 TYR A N 1
ATOM 1801 C CA . TYR A 1 228 ? -5.515 -14.420 -10.026 1.00 97.56 228 TYR A CA 1
ATOM 1802 C C . TYR A 1 228 ? -5.042 -15.618 -9.207 1.00 97.56 228 TYR A C 1
ATOM 1804 O O . TYR A 1 228 ? -4.039 -16.248 -9.545 1.00 97.56 228 TYR A O 1
ATOM 1812 N N . HIS A 1 229 ? -5.770 -15.949 -8.140 1.00 96.06 229 HIS A N 1
ATOM 1813 C CA . HIS A 1 229 ? -5.469 -17.120 -7.331 1.00 96.06 229 HIS A CA 1
ATOM 1814 C C . HIS A 1 229 ? -5.627 -18.428 -8.117 1.00 96.06 229 HIS A C 1
ATOM 1816 O O . HIS A 1 229 ? -4.752 -19.289 -8.033 1.00 96.06 229 HIS A O 1
ATOM 1822 N N . SER A 1 230 ? -6.712 -18.588 -8.887 1.00 96.25 230 SER A N 1
ATOM 1823 C CA . SER A 1 230 ? -6.951 -19.815 -9.661 1.00 96.25 230 SER A CA 1
ATOM 1824 C C . SER A 1 230 ? -5.918 -20.047 -10.764 1.00 96.25 230 SER A C 1
ATOM 1826 O O . SER A 1 230 ? -5.614 -21.195 -11.081 1.00 96.25 230 SER A O 1
ATOM 1828 N N . GLU A 1 231 ? -5.355 -18.969 -11.309 1.00 96.12 231 GLU A N 1
ATOM 1829 C CA . GLU A 1 231 ? -4.331 -19.007 -12.354 1.00 96.12 231 GLU A CA 1
ATOM 1830 C C . GLU A 1 231 ? -2.898 -19.085 -11.798 1.00 96.12 231 GLU A C 1
ATOM 1832 O O . GLU A 1 231 ? -1.945 -19.096 -12.575 1.00 96.12 231 GLU A O 1
ATOM 1837 N N . ASP A 1 232 ? -2.726 -19.118 -10.468 1.00 95.75 232 ASP A N 1
ATOM 1838 C CA . ASP A 1 232 ? -1.431 -18.958 -9.785 1.00 95.75 232 ASP A CA 1
ATOM 1839 C C . ASP A 1 232 ? -0.639 -17.738 -10.304 1.00 95.75 232 ASP A C 1
ATOM 1841 O O . ASP A 1 232 ? 0.592 -17.736 -10.396 1.00 95.75 232 ASP A O 1
ATOM 1845 N N . ASN A 1 233 ? -1.358 -16.677 -10.684 1.00 97.31 233 ASN A N 1
ATOM 1846 C CA . ASN A 1 233 ? -0.768 -15.536 -11.361 1.00 97.31 233 ASN A CA 1
ATOM 1847 C C . ASN A 1 233 ? 0.027 -14.673 -10.365 1.00 97.31 233 ASN A C 1
ATOM 1849 O O . ASN A 1 233 ? -0.481 -14.229 -9.329 1.00 97.31 233 ASN A O 1
ATOM 1853 N N . ARG A 1 234 ? 1.301 -14.437 -10.690 1.00 97.69 234 ARG A N 1
ATOM 1854 C CA . ARG A 1 234 ? 2.262 -13.648 -9.897 1.00 97.69 234 ARG A CA 1
ATOM 1855 C C . ARG A 1 234 ? 2.488 -12.243 -10.455 1.00 97.69 234 ARG A C 1
ATOM 1857 O O . ARG A 1 234 ? 3.183 -11.441 -9.829 1.00 97.69 234 ARG A O 1
ATOM 1864 N N . GLU A 1 235 ? 1.898 -11.944 -11.607 1.00 98.44 235 GLU A N 1
ATOM 1865 C CA . GLU A 1 235 ? 1.942 -10.655 -12.283 1.00 98.44 235 GLU A CA 1
ATOM 1866 C C . GLU A 1 235 ? 0.659 -9.878 -12.023 1.00 98.44 235 GLU A C 1
ATOM 1868 O O . GLU A 1 235 ? -0.375 -10.192 -12.594 1.00 98.44 235 GLU A O 1
ATOM 1873 N N . PHE A 1 236 ? 0.740 -8.836 -11.197 1.00 98.50 236 PHE A N 1
ATOM 1874 C CA . PHE A 1 236 ? -0.355 -7.900 -10.987 1.00 98.50 236 PHE A CA 1
ATOM 1875 C C . PHE A 1 236 ? -0.443 -6.918 -12.159 1.00 98.50 236 PHE A C 1
ATOM 1877 O O . PHE A 1 236 ? 0.421 -6.045 -12.307 1.00 98.50 236 PHE A O 1
ATOM 1884 N N . ASN A 1 237 ? -1.478 -7.046 -12.986 1.00 98.31 237 ASN A N 1
ATOM 1885 C CA . ASN A 1 237 ? -1.683 -6.206 -14.158 1.00 98.31 237 ASN A CA 1
ATOM 1886 C C . ASN A 1 237 ? -2.638 -5.045 -13.841 1.00 98.31 237 ASN A C 1
ATOM 1888 O O . ASN A 1 237 ? -3.841 -5.230 -13.682 1.00 98.31 237 ASN A O 1
ATOM 1892 N N . LEU A 1 238 ? -2.120 -3.812 -13.806 1.00 97.88 238 LEU A N 1
ATOM 1893 C CA . LEU A 1 238 ? -2.941 -2.622 -13.535 1.00 97.88 238 LEU A CA 1
ATOM 1894 C C . LEU A 1 238 ? -3.996 -2.339 -14.609 1.00 97.88 238 LEU A C 1
ATOM 1896 O O . LEU A 1 238 ? -4.925 -1.572 -14.354 1.00 97.88 238 LEU A O 1
ATOM 1900 N N . LEU A 1 239 ? -3.867 -2.931 -15.798 1.00 97.81 239 LEU A N 1
ATOM 1901 C CA . LEU A 1 239 ? -4.853 -2.771 -16.862 1.00 97.81 239 LEU A CA 1
ATOM 1902 C C . LEU A 1 239 ? -6.175 -3.466 -16.554 1.00 97.81 239 LEU A C 1
ATOM 1904 O O . LEU A 1 239 ? -7.208 -2.974 -17.001 1.00 97.81 239 LEU A O 1
ATOM 1908 N N . ASP A 1 240 ? -6.159 -4.529 -15.750 1.00 97.94 240 ASP A N 1
ATOM 1909 C CA . ASP A 1 240 ? -7.375 -5.252 -15.360 1.00 97.94 240 ASP A CA 1
ATOM 1910 C C . ASP A 1 240 ? -8.323 -4.350 -14.550 1.00 97.94 240 ASP A C 1
ATOM 1912 O O . ASP A 1 240 ? -9.534 -4.544 -14.543 1.00 97.94 240 ASP A O 1
ATOM 1916 N N . PHE A 1 241 ? -7.775 -3.293 -13.942 1.00 98.00 241 PHE A N 1
ATOM 1917 C CA . PHE A 1 241 ? -8.497 -2.336 -13.108 1.00 98.00 241 PHE A CA 1
ATOM 1918 C C . PHE A 1 241 ? -8.504 -0.913 -13.689 1.00 98.00 241 PHE A C 1
ATOM 1920 O O . PHE A 1 241 ? -8.820 0.043 -12.982 1.00 98.00 241 PHE A O 1
ATOM 1927 N N . CYS A 1 242 ? -8.142 -0.724 -14.964 1.00 95.56 242 CYS A N 1
ATOM 1928 C CA . CYS A 1 242 ? -7.967 0.615 -15.548 1.00 95.56 242 CYS A CA 1
ATOM 1929 C C . CYS A 1 242 ? -9.255 1.449 -15.653 1.00 95.56 242 CYS A C 1
ATOM 1931 O O . CYS A 1 242 ? -9.183 2.664 -15.841 1.00 95.56 242 CYS A O 1
ATOM 1933 N N . HIS A 1 243 ? -10.424 0.816 -15.531 1.00 96.25 243 HIS A N 1
ATOM 1934 C CA . HIS A 1 243 ? -11.727 1.481 -15.469 1.00 96.25 243 HIS A CA 1
ATOM 1935 C C . HIS A 1 243 ? -12.000 2.146 -14.115 1.00 96.25 243 HIS A C 1
ATOM 1937 O O . HIS A 1 243 ? -12.914 2.969 -14.023 1.00 96.25 243 HIS A O 1
ATOM 1943 N N . LEU A 1 244 ? -11.231 1.808 -13.077 1.00 96.56 244 LEU A N 1
ATOM 1944 C CA . LEU A 1 244 ? -11.354 2.405 -11.753 1.00 96.56 244 LEU A CA 1
ATOM 1945 C C . LEU A 1 244 ? -10.749 3.808 -11.689 1.00 96.56 244 LEU A C 1
ATOM 1947 O O . LEU A 1 244 ? -9.894 4.210 -12.481 1.00 96.56 244 LEU A O 1
ATOM 1951 N N . GLU A 1 245 ? -11.185 4.573 -10.691 1.00 95.00 245 GLU A N 1
ATOM 1952 C CA . GLU A 1 245 ? -10.641 5.902 -10.450 1.00 95.00 245 GLU A CA 1
ATOM 1953 C C . GLU A 1 245 ? -9.178 5.829 -9.982 1.00 95.00 245 GLU A C 1
ATOM 1955 O O . GLU A 1 245 ? -8.744 4.878 -9.329 1.00 95.00 245 GLU A O 1
ATOM 1960 N N . SER A 1 246 ? -8.408 6.893 -10.240 1.00 94.19 246 SER A N 1
ATOM 1961 C CA . SER A 1 246 ? -6.992 6.982 -9.837 1.00 94.19 246 SER A CA 1
ATOM 1962 C C . SER A 1 246 ? -6.775 6.713 -8.343 1.00 94.19 246 SER A C 1
ATOM 1964 O O . SER A 1 246 ? -5.728 6.200 -7.952 1.00 94.19 246 SER A O 1
ATOM 1966 N N . ARG A 1 247 ? -7.752 7.067 -7.503 1.00 94.56 247 ARG A N 1
ATOM 1967 C CA . ARG A 1 247 ? -7.675 6.893 -6.053 1.00 94.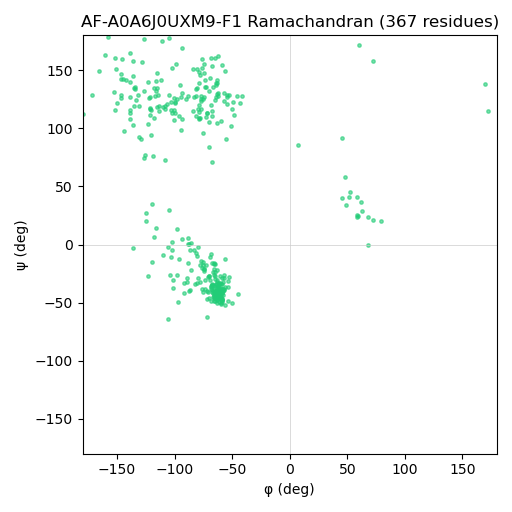56 247 ARG A CA 1
ATOM 1968 C C . ARG A 1 247 ? -7.832 5.427 -5.638 1.00 94.56 247 ARG A C 1
ATOM 1970 O O . ARG A 1 247 ? -7.119 4.976 -4.743 1.00 94.56 247 ARG A O 1
ATOM 1977 N N . ASP A 1 248 ? -8.707 4.691 -6.323 1.00 96.00 248 ASP A N 1
ATOM 1978 C CA . ASP A 1 248 ? -8.875 3.246 -6.149 1.00 96.00 248 ASP A CA 1
ATOM 1979 C C . ASP A 1 248 ? -7.592 2.520 -6.589 1.00 96.00 248 ASP A C 1
ATOM 1981 O O . ASP A 1 248 ? -7.021 1.750 -5.816 1.00 96.00 248 ASP A O 1
ATOM 1985 N N . LEU A 1 249 ? -7.064 2.854 -7.775 1.00 97.19 249 LEU A N 1
ATOM 1986 C CA . LEU A 1 249 ? -5.803 2.305 -8.293 1.00 97.19 249 LEU A CA 1
ATOM 1987 C C . LEU A 1 249 ? -4.614 2.555 -7.357 1.00 97.19 249 LEU A C 1
ATOM 1989 O O . LEU A 1 249 ? -3.771 1.679 -7.175 1.00 97.19 249 LEU A O 1
ATOM 1993 N N . ALA A 1 250 ? -4.539 3.733 -6.733 1.00 97.00 250 ALA A N 1
ATOM 1994 C CA . ALA A 1 250 ? -3.485 4.028 -5.770 1.00 97.00 250 ALA A CA 1
ATOM 1995 C C . ALA A 1 250 ? -3.550 3.081 -4.558 1.00 97.00 250 ALA A C 1
ATOM 1997 O O . ALA A 1 250 ? -2.517 2.564 -4.138 1.00 97.00 250 ALA A O 1
ATOM 1998 N N . LEU A 1 251 ? -4.744 2.800 -4.024 1.00 96.19 251 LEU A N 1
ATOM 1999 C CA . LEU A 1 251 ? -4.904 1.855 -2.912 1.00 96.19 251 LEU A CA 1
ATOM 2000 C C . LEU A 1 251 ? -4.598 0.408 -3.312 1.00 96.19 251 LEU A C 1
ATOM 2002 O O . LEU A 1 251 ? -4.012 -0.325 -2.517 1.00 96.19 251 LEU A O 1
ATOM 2006 N N . ILE A 1 252 ? -4.953 0.018 -4.538 1.00 97.31 252 ILE A N 1
ATOM 2007 C CA . ILE A 1 252 ? -4.610 -1.286 -5.118 1.00 97.31 252 ILE A CA 1
ATOM 2008 C C . ILE A 1 252 ? -3.089 -1.458 -5.163 1.00 97.31 252 ILE A C 1
ATOM 2010 O O . ILE A 1 252 ? -2.561 -2.435 -4.637 1.00 97.31 252 ILE A O 1
ATOM 2014 N N . VAL A 1 253 ? -2.366 -0.476 -5.712 1.00 97.69 253 VAL A N 1
ATOM 2015 C CA . VAL A 1 253 ? -0.897 -0.512 -5.763 1.00 97.69 253 VAL A CA 1
ATOM 2016 C C . VAL A 1 253 ? -0.295 -0.489 -4.358 1.00 97.69 253 VAL A C 1
ATOM 2018 O O . VAL A 1 253 ? 0.619 -1.255 -4.077 1.00 97.69 253 VAL A O 1
ATOM 2021 N N . ALA A 1 254 ? -0.819 0.335 -3.447 1.00 95.19 254 ALA A N 1
ATOM 2022 C CA . ALA A 1 254 ? -0.330 0.407 -2.070 1.00 95.19 254 ALA A CA 1
ATOM 2023 C C . ALA A 1 254 ? -0.419 -0.947 -1.340 1.00 95.19 254 ALA A C 1
ATOM 2025 O O . ALA A 1 254 ? 0.462 -1.277 -0.544 1.00 95.19 254 ALA A O 1
ATOM 2026 N N . ALA A 1 255 ? -1.440 -1.758 -1.638 1.00 94.62 255 ALA A N 1
ATOM 2027 C CA . ALA A 1 255 ? -1.585 -3.093 -1.064 1.00 94.62 255 ALA A CA 1
ATOM 2028 C C . ALA A 1 255 ? -0.476 -4.072 -1.502 1.00 94.62 255 ALA A C 1
ATOM 2030 O O . ALA A 1 255 ? -0.200 -5.039 -0.790 1.00 94.62 255 ALA A O 1
ATOM 2031 N N . LEU A 1 256 ? 0.211 -3.806 -2.620 1.00 94.81 256 LEU A N 1
ATOM 2032 C CA . LEU A 1 256 ? 1.322 -4.628 -3.114 1.00 94.81 256 LEU A CA 1
ATOM 2033 C C . LEU A 1 256 ? 2.627 -4.414 -2.335 1.00 94.81 256 LEU A C 1
ATOM 2035 O O . LEU A 1 256 ? 3.492 -5.287 -2.351 1.00 94.81 256 LEU A O 1
ATOM 2039 N N . ALA A 1 257 ? 2.782 -3.292 -1.622 1.00 90.44 257 ALA A N 1
ATOM 2040 C CA . ALA A 1 257 ? 4.036 -2.925 -0.955 1.00 90.44 257 ALA A CA 1
ATOM 2041 C C . ALA A 1 257 ? 4.530 -3.968 0.064 1.00 90.44 257 ALA A C 1
ATOM 2043 O O . ALA A 1 257 ? 5.736 -4.146 0.224 1.00 90.44 257 ALA A O 1
ATOM 2044 N N . TYR A 1 258 ? 3.606 -4.672 0.723 1.00 85.12 258 TYR A N 1
ATOM 2045 C CA . TYR A 1 258 ? 3.895 -5.698 1.736 1.00 85.12 258 TYR A CA 1
ATOM 2046 C C . TYR A 1 258 ? 3.386 -7.087 1.341 1.00 85.12 258 TYR A C 1
ATOM 2048 O O . TYR A 1 258 ? 3.434 -8.021 2.144 1.00 85.12 258 TYR A O 1
ATOM 2056 N N . ASN A 1 259 ? 2.880 -7.221 0.116 1.00 91.25 259 ASN A N 1
ATOM 2057 C CA . ASN A 1 259 ? 2.366 -8.478 -0.387 1.00 91.25 259 ASN A CA 1
ATOM 2058 C C . ASN A 1 259 ? 3.523 -9.445 -0.693 1.00 91.25 259 ASN A C 1
ATOM 2060 O O . ASN A 1 259 ? 4.579 -9.039 -1.175 1.00 91.25 259 ASN A O 1
ATOM 2064 N N . GLN A 1 260 ? 3.316 -10.727 -0.391 1.00 91.69 260 GLN A N 1
ATOM 2065 C CA . GLN A 1 260 ? 4.328 -11.778 -0.568 1.00 91.69 260 GLN A CA 1
ATOM 2066 C C . GLN A 1 260 ? 4.037 -12.696 -1.761 1.00 91.69 260 GLN A C 1
ATOM 2068 O O . GLN A 1 260 ? 4.788 -13.631 -2.021 1.00 91.69 260 GLN A O 1
ATOM 2073 N N . TRP A 1 261 ? 2.919 -12.471 -2.451 1.00 94.88 261 TRP A N 1
ATOM 2074 C CA . TRP A 1 261 ? 2.448 -13.315 -3.541 1.00 94.88 261 TRP A CA 1
ATOM 2075 C C . TRP A 1 261 ? 2.840 -12.771 -4.908 1.00 94.88 261 TRP A C 1
ATOM 2077 O O . TRP A 1 261 ? 3.359 -13.529 -5.724 1.00 94.88 261 TRP A O 1
ATOM 2087 N N . PHE A 1 262 ? 2.581 -11.486 -5.153 1.00 97.44 262 PHE A N 1
ATOM 2088 C CA . PHE A 1 262 ? 2.866 -10.823 -6.418 1.00 97.44 262 PHE A CA 1
ATOM 2089 C C . PHE A 1 262 ? 4.347 -10.479 -6.518 1.00 97.44 262 PHE A C 1
ATOM 2091 O O . PHE A 1 262 ? 4.880 -9.718 -5.710 1.00 97.44 262 PHE A O 1
ATOM 2098 N N . THR A 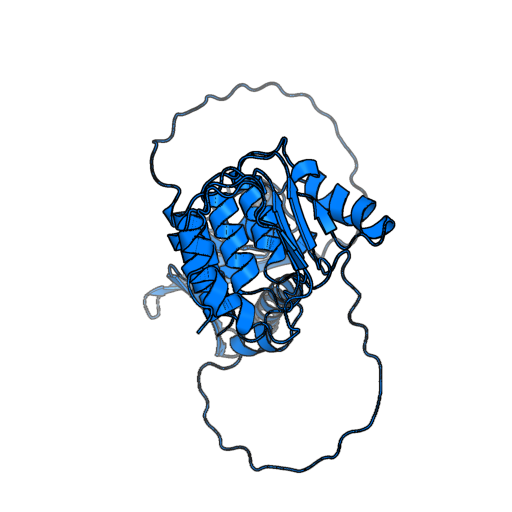1 263 ? 4.998 -11.023 -7.541 1.00 97.94 263 THR A N 1
ATOM 2099 C CA . THR A 1 263 ? 6.415 -10.778 -7.825 1.00 97.94 263 THR A CA 1
ATOM 2100 C C . THR A 1 263 ? 6.608 -9.807 -8.980 1.00 97.94 263 THR A C 1
ATOM 2102 O O . THR A 1 263 ? 7.709 -9.299 -9.183 1.00 97.94 263 THR A O 1
ATOM 2105 N N . LYS A 1 264 ? 5.544 -9.476 -9.716 1.00 98.62 264 LYS A N 1
ATOM 2106 C CA . LYS A 1 264 ? 5.602 -8.531 -10.826 1.00 98.62 264 LYS A CA 1
ATOM 2107 C C . LYS A 1 264 ? 4.460 -7.531 -10.781 1.00 98.62 264 LYS A C 1
ATOM 2109 O O . LYS A 1 264 ? 3.308 -7.910 -10.613 1.00 98.62 264 LYS A O 1
ATOM 2114 N N . LEU A 1 265 ? 4.791 -6.257 -10.982 1.00 98.69 265 LEU A N 1
ATOM 2115 C CA . LEU A 1 265 ? 3.824 -5.189 -11.224 1.00 98.69 265 LEU A CA 1
ATOM 2116 C C . LEU A 1 265 ? 3.918 -4.767 -12.688 1.00 98.69 265 LEU A C 1
ATOM 2118 O O . LEU A 1 265 ? 4.974 -4.313 -13.141 1.00 98.69 265 LEU A O 1
ATOM 2122 N N . TYR A 1 266 ? 2.814 -4.919 -13.413 1.00 98.75 266 TYR A N 1
ATOM 2123 C CA . TYR A 1 266 ? 2.726 -4.644 -14.837 1.00 98.75 266 TYR A CA 1
ATOM 2124 C C . TYR A 1 266 ? 1.757 -3.502 -15.140 1.00 98.75 266 TYR A C 1
ATOM 2126 O O . TYR A 1 266 ? 0.624 -3.458 -14.665 1.00 98.75 266 TYR A O 1
ATOM 2134 N N . CYS A 1 267 ? 2.219 -2.569 -15.966 1.00 98.31 267 CYS A N 1
ATOM 2135 C CA . CYS A 1 267 ? 1.442 -1.470 -16.505 1.00 98.31 267 CYS A CA 1
ATOM 2136 C C . CYS A 1 267 ? 2.004 -1.096 -17.876 1.00 98.31 267 CYS A C 1
ATOM 2138 O O . CYS A 1 267 ? 3.185 -0.750 -18.000 1.00 98.31 267 CYS A O 1
ATOM 2140 N N . LYS A 1 268 ? 1.160 -1.162 -18.905 1.00 97.88 268 LYS A N 1
ATOM 2141 C CA . LYS A 1 268 ? 1.524 -0.778 -20.265 1.00 97.88 268 LYS A CA 1
ATOM 2142 C C . LYS A 1 268 ? 0.425 0.058 -20.901 1.00 97.88 268 LYS A C 1
ATOM 2144 O O . LYS A 1 268 ? -0.733 -0.313 -20.816 1.00 97.88 268 LYS A O 1
ATOM 2149 N N . ASP A 1 269 ? 0.789 1.150 -21.567 1.00 97.88 269 ASP A N 1
ATOM 2150 C CA . ASP A 1 269 ? -0.157 2.011 -22.295 1.00 97.88 269 ASP A CA 1
ATOM 2151 C C . ASP A 1 269 ? -1.268 2.614 -21.401 1.00 97.88 269 ASP A C 1
ATOM 2153 O O . ASP A 1 269 ? -2.328 3.015 -21.881 1.00 97.88 269 ASP A O 1
ATOM 2157 N N . LEU A 1 270 ? -1.003 2.740 -20.095 1.00 97.25 270 LEU A N 1
ATOM 2158 C CA . LEU A 1 270 ? -1.882 3.377 -19.114 1.00 97.25 270 LEU A CA 1
ATOM 2159 C C . LEU A 1 270 ? -1.151 4.532 -18.433 1.00 97.25 270 LEU A C 1
ATOM 2161 O O . LEU A 1 270 ? -0.158 4.345 -17.732 1.00 97.25 270 LEU A O 1
ATOM 2165 N N . ARG A 1 271 ? -1.666 5.752 -18.609 1.00 96.69 271 ARG A N 1
ATOM 2166 C CA . ARG A 1 271 ? -1.074 6.949 -18.007 1.00 96.69 271 ARG A CA 1
ATOM 2167 C C . ARG A 1 271 ? -1.334 6.983 -16.502 1.00 96.69 271 ARG A C 1
ATOM 2169 O O . ARG A 1 271 ? -2.452 7.257 -16.073 1.00 96.69 271 ARG A O 1
ATOM 2176 N N . LEU A 1 272 ? -0.285 6.786 -15.709 1.00 97.00 272 LEU A N 1
ATOM 2177 C CA . LEU A 1 272 ? -0.376 6.806 -14.253 1.00 97.00 272 LEU A CA 1
ATOM 2178 C C . LEU A 1 272 ? -0.534 8.239 -13.731 1.00 97.00 272 LEU A C 1
ATOM 2180 O O . LEU A 1 272 ? 0.263 9.131 -14.037 1.00 97.00 272 LEU A O 1
ATOM 2184 N N . GLY A 1 273 ? -1.571 8.456 -12.919 1.00 94.88 273 GLY A N 1
ATOM 2185 C CA . GLY A 1 273 ? -1.726 9.676 -12.128 1.00 94.88 273 GLY A CA 1
ATOM 2186 C C . GLY A 1 273 ? -0.623 9.802 -11.074 1.00 94.88 273 GLY A C 1
ATOM 2187 O O . GLY A 1 273 ? 0.005 8.811 -10.697 1.00 94.88 273 GLY A O 1
ATOM 2188 N N . SER A 1 274 ? -0.392 11.016 -10.565 1.00 94.19 274 SER A N 1
ATOM 2189 C CA . SER A 1 274 ? 0.660 11.265 -9.566 1.00 94.19 274 SER A CA 1
ATOM 2190 C C . SER A 1 274 ? 0.490 10.414 -8.309 1.00 94.19 274 SER A C 1
ATOM 2192 O O . SER A 1 274 ? 1.473 9.901 -7.792 1.00 94.19 274 SER A O 1
ATOM 2194 N N . GLU A 1 275 ? -0.745 10.214 -7.845 1.00 93.75 275 GLU A N 1
ATOM 2195 C CA . GLU A 1 275 ? -1.033 9.404 -6.654 1.00 93.75 275 GLU A CA 1
ATOM 2196 C C . GLU A 1 275 ? -0.652 7.934 -6.857 1.00 93.75 275 GLU A C 1
ATOM 2198 O O . GLU A 1 275 ? 0.015 7.350 -6.007 1.00 93.75 275 GLU A O 1
ATOM 2203 N N . VAL A 1 276 ? -1.004 7.354 -8.009 1.00 97.56 276 VAL A N 1
ATOM 2204 C CA . VAL A 1 276 ? -0.654 5.966 -8.345 1.00 97.56 276 VAL A CA 1
ATOM 2205 C C . VAL A 1 276 ? 0.859 5.825 -8.497 1.00 97.56 276 VAL A C 1
ATOM 2207 O O . VAL A 1 276 ? 1.446 4.899 -7.947 1.00 97.56 276 VAL A O 1
ATOM 2210 N N . ALA A 1 277 ? 1.511 6.770 -9.180 1.00 97.94 277 ALA A N 1
ATOM 2211 C CA . ALA A 1 277 ? 2.961 6.768 -9.351 1.00 97.94 277 ALA A CA 1
ATOM 2212 C C . ALA A 1 277 ? 3.708 6.829 -8.003 1.00 97.94 277 ALA A C 1
ATOM 2214 O O . ALA A 1 277 ? 4.677 6.098 -7.808 1.00 97.94 277 ALA A O 1
ATOM 2215 N N . GLU A 1 278 ? 3.239 7.634 -7.045 1.00 96.81 278 GLU A N 1
ATOM 2216 C CA . GLU A 1 278 ? 3.801 7.663 -5.687 1.00 96.81 278 GLU A CA 1
ATOM 2217 C C . GLU A 1 278 ? 3.609 6.323 -4.954 1.00 96.81 278 GLU A C 1
ATOM 2219 O O . GLU A 1 278 ? 4.506 5.894 -4.228 1.00 96.81 278 GLU A O 1
ATOM 2224 N N . GLN A 1 279 ? 2.504 5.602 -5.183 1.00 96.94 279 GLN A N 1
ATOM 2225 C CA . GLN A 1 279 ? 2.322 4.259 -4.613 1.00 96.94 279 GLN A CA 1
ATOM 2226 C C . GLN A 1 279 ? 3.187 3.193 -5.287 1.00 96.94 279 GLN A C 1
ATOM 2228 O O . GLN A 1 279 ? 3.654 2.272 -4.615 1.00 96.94 279 GLN A O 1
ATOM 2233 N N . VAL A 1 280 ? 3.489 3.336 -6.580 1.00 98.19 280 VAL A N 1
ATOM 2234 C CA . VAL A 1 280 ? 4.485 2.485 -7.250 1.00 98.19 280 VAL A CA 1
ATOM 2235 C C . VAL A 1 280 ? 5.867 2.696 -6.626 1.00 98.19 280 VAL A C 1
ATOM 2237 O O . VAL A 1 280 ? 6.546 1.725 -6.293 1.00 98.19 280 VAL A O 1
ATOM 2240 N N . LEU A 1 281 ? 6.267 3.954 -6.400 1.00 97.44 281 LEU A N 1
ATOM 2241 C CA . LEU A 1 281 ? 7.519 4.287 -5.708 1.00 97.44 281 LEU A CA 1
ATOM 2242 C C . LEU A 1 281 ? 7.541 3.714 -4.287 1.00 97.44 281 LEU A C 1
ATOM 2244 O O . LEU A 1 281 ? 8.535 3.116 -3.878 1.00 97.44 281 LEU A O 1
ATOM 2248 N N . HIS A 1 282 ? 6.435 3.843 -3.550 1.00 94.12 282 HIS A N 1
ATOM 2249 C CA . HIS A 1 282 ? 6.309 3.258 -2.219 1.00 94.12 282 HIS A CA 1
ATOM 2250 C C . HIS A 1 282 ? 6.477 1.734 -2.244 1.00 94.12 282 HIS A C 1
ATOM 2252 O O . HIS A 1 282 ? 7.260 1.193 -1.462 1.00 94.12 282 HIS A O 1
ATOM 2258 N N . THR A 1 283 ? 5.813 1.058 -3.181 1.00 94.81 283 THR A N 1
ATOM 2259 C CA . THR A 1 283 ? 5.907 -0.395 -3.367 1.00 94.81 283 THR A CA 1
ATOM 2260 C C . THR A 1 283 ? 7.348 -0.820 -3.642 1.00 94.81 283 THR A C 1
ATOM 2262 O O . THR A 1 283 ? 7.858 -1.707 -2.963 1.00 94.81 283 THR A O 1
ATOM 2265 N N . ALA A 1 284 ? 8.052 -0.133 -4.548 1.00 95.19 284 ALA A N 1
ATOM 2266 C CA . ALA A 1 284 ? 9.467 -0.395 -4.821 1.00 95.19 284 ALA A CA 1
ATOM 2267 C C . ALA A 1 284 ? 10.370 -0.166 -3.588 1.00 95.19 284 ALA A C 1
ATOM 2269 O O . ALA A 1 284 ? 11.347 -0.887 -3.383 1.00 95.19 284 ALA A O 1
ATOM 2270 N N . SER A 1 285 ? 10.026 0.806 -2.736 1.00 92.88 285 SER A N 1
ATOM 2271 C CA . SER A 1 285 ? 10.780 1.144 -1.519 1.00 92.88 285 SER A CA 1
ATOM 2272 C C . SER A 1 285 ? 10.623 0.142 -0.366 1.00 92.88 285 SER A C 1
ATOM 2274 O O . SER A 1 285 ? 11.434 0.150 0.560 1.00 92.88 285 SER A O 1
ATOM 2276 N N . LYS A 1 286 ? 9.554 -0.668 -0.360 1.00 89.06 286 LYS A N 1
ATOM 2277 C CA . LYS A 1 286 ? 9.204 -1.543 0.778 1.00 89.06 286 LYS A CA 1
ATOM 2278 C C . LYS A 1 286 ? 9.102 -3.013 0.435 1.00 89.06 286 LYS A C 1
ATOM 2280 O O . LYS A 1 286 ? 9.309 -3.835 1.323 1.00 89.06 286 LYS A O 1
ATOM 2285 N N . SER A 1 287 ? 8.788 -3.346 -0.810 1.00 91.25 287 SER A N 1
ATOM 2286 C CA . SER A 1 287 ? 8.609 -4.739 -1.175 1.00 91.25 287 SER A CA 1
ATOM 2287 C C . SER A 1 287 ? 9.947 -5.474 -1.170 1.00 91.25 287 SER A C 1
ATOM 2289 O O . SER A 1 287 ? 10.943 -5.021 -1.740 1.00 91.25 287 SER A O 1
ATOM 2291 N N . HIS A 1 288 ? 9.936 -6.640 -0.531 1.00 91.12 288 HIS A N 1
ATOM 2292 C CA . HIS A 1 288 ? 11.014 -7.630 -0.567 1.00 91.12 288 HIS A CA 1
ATOM 2293 C C . HIS A 1 288 ? 10.682 -8.804 -1.497 1.00 91.12 288 HIS A C 1
ATOM 2295 O O . HIS A 1 288 ? 11.461 -9.746 -1.596 1.00 91.12 288 HIS A O 1
ATOM 2301 N N . HIS A 1 289 ? 9.524 -8.754 -2.162 1.00 94.12 289 HIS A N 1
ATOM 2302 C CA . HIS A 1 289 ? 9.018 -9.818 -3.032 1.00 94.12 289 HIS A CA 1
ATOM 2303 C C . HIS A 1 289 ? 8.807 -9.355 -4.475 1.00 94.12 289 HIS A C 1
ATOM 2305 O O . HIS A 1 289 ? 8.689 -10.195 -5.359 1.00 94.12 289 HIS A O 1
ATOM 2311 N N . LEU A 1 290 ? 8.797 -8.042 -4.733 1.00 96.81 290 LEU A N 1
ATOM 2312 C CA . LEU A 1 290 ? 8.719 -7.499 -6.085 1.00 96.81 290 LEU A CA 1
ATOM 2313 C C . LEU A 1 290 ? 10.045 -7.728 -6.824 1.00 96.81 290 LEU A C 1
ATOM 2315 O O . LEU A 1 290 ? 11.074 -7.145 -6.485 1.00 96.81 290 LEU A O 1
ATOM 2319 N N . GLU A 1 291 ? 9.994 -8.565 -7.849 1.00 97.88 291 GLU A N 1
ATOM 2320 C CA . GLU A 1 291 ? 11.110 -9.007 -8.683 1.00 97.88 291 GLU A CA 1
ATOM 2321 C C . GLU A 1 291 ? 11.161 -8.263 -10.023 1.00 97.88 291 GLU A C 1
ATOM 2323 O O . GLU A 1 291 ? 12.242 -7.894 -10.501 1.00 97.88 291 GLU A O 1
ATOM 2328 N N . GLU A 1 292 ? 9.991 -7.975 -10.603 1.00 98.44 292 GLU A N 1
ATOM 2329 C CA . GLU A 1 292 ? 9.871 -7.269 -11.876 1.00 98.44 292 GLU A CA 1
ATOM 2330 C C . GLU A 1 292 ? 8.950 -6.045 -11.792 1.00 98.44 292 GLU A C 1
ATOM 2332 O O . GLU A 1 292 ? 7.810 -6.117 -11.330 1.00 98.44 292 GLU A O 1
ATOM 2337 N N . LEU A 1 293 ? 9.417 -4.913 -12.323 1.00 98.50 293 LEU A N 1
ATOM 2338 C CA . LEU A 1 293 ? 8.613 -3.702 -12.480 1.00 98.50 293 LEU A CA 1
ATOM 2339 C C . LEU A 1 293 ? 8.541 -3.310 -13.956 1.00 98.50 293 LEU A C 1
ATOM 2341 O O . LEU A 1 293 ? 9.554 -2.970 -14.575 1.00 98.50 293 LEU A O 1
ATOM 2345 N N . VAL A 1 294 ? 7.334 -3.342 -14.521 1.00 98.75 294 VAL A N 1
ATOM 2346 C CA . VAL A 1 294 ? 7.066 -2.969 -15.913 1.00 98.75 294 VAL A CA 1
ATOM 2347 C C . VAL A 1 294 ? 6.120 -1.779 -15.948 1.00 98.75 294 VAL A C 1
ATOM 2349 O O . VAL A 1 294 ? 4.940 -1.916 -15.653 1.00 98.75 294 VAL A O 1
ATOM 2352 N N . LEU A 1 295 ? 6.647 -0.616 -16.330 1.00 98.62 295 LEU A N 1
ATOM 2353 C CA . LEU A 1 295 ? 5.907 0.629 -16.534 1.00 98.62 295 LEU A CA 1
ATOM 2354 C C . LEU A 1 295 ? 6.210 1.144 -17.947 1.00 98.62 295 LEU A C 1
ATOM 2356 O O . LEU A 1 295 ? 7.043 2.031 -18.140 1.00 98.62 295 LEU A O 1
ATOM 2360 N N . ASP A 1 296 ? 5.587 0.543 -18.954 1.00 98.44 296 ASP A N 1
ATOM 2361 C CA . ASP A 1 296 ? 5.807 0.877 -20.364 1.00 98.44 296 ASP A CA 1
ATOM 2362 C C . ASP A 1 296 ? 4.764 1.897 -20.842 1.00 98.44 296 ASP A C 1
ATOM 2364 O O . ASP A 1 296 ? 3.565 1.700 -20.668 1.00 98.44 296 ASP A O 1
ATOM 2368 N N . ASN A 1 297 ? 5.203 3.013 -21.422 1.00 98.19 297 ASN A N 1
ATOM 2369 C CA . ASN A 1 297 ? 4.314 4.092 -21.872 1.00 98.19 297 ASN A CA 1
ATOM 2370 C C . ASN A 1 297 ? 3.331 4.569 -20.773 1.00 98.19 297 ASN A C 1
ATOM 2372 O O . ASN A 1 297 ? 2.153 4.829 -21.015 1.00 98.19 297 ASN A O 1
ATOM 2376 N N . ALA A 1 298 ? 3.823 4.679 -19.537 1.00 98.06 298 ALA A N 1
ATOM 2377 C CA . ALA A 1 298 ? 3.017 4.976 -18.354 1.00 98.06 298 ALA A CA 1
ATOM 2378 C C . ALA A 1 298 ? 2.852 6.488 -18.078 1.00 98.06 298 ALA A C 1
ATOM 2380 O O . ALA A 1 298 ? 2.304 6.898 -17.054 1.00 98.06 298 ALA A O 1
ATOM 2381 N N . GLY A 1 299 ? 3.337 7.347 -18.984 1.00 97.06 299 GLY A N 1
ATOM 2382 C CA . GLY A 1 299 ? 3.305 8.807 -18.841 1.00 97.06 299 GLY A CA 1
ATOM 2383 C C . GLY A 1 299 ? 4.276 9.362 -17.794 1.00 97.06 299 GLY A C 1
ATOM 2384 O O . GLY A 1 299 ? 4.083 10.482 -17.311 1.00 97.06 299 GLY A O 1
ATOM 2385 N N . LEU A 1 300 ? 5.310 8.592 -17.445 1.00 97.81 300 LEU A N 1
ATOM 2386 C CA . LEU A 1 300 ? 6.317 8.944 -16.447 1.00 97.81 300 LEU A CA 1
ATOM 2387 C C . LEU A 1 300 ? 7.368 9.888 -17.043 1.00 97.81 300 LEU A C 1
ATOM 2389 O O . LEU A 1 300 ? 7.645 9.867 -18.241 1.00 97.81 300 LEU A O 1
ATOM 2393 N N . LYS A 1 301 ? 7.961 10.731 -16.198 1.00 96.38 301 LYS A N 1
ATOM 2394 C CA . LYS A 1 301 ? 8.961 11.737 -16.594 1.00 96.38 301 LYS A CA 1
ATOM 2395 C C . LYS A 1 301 ? 10.232 11.614 -15.755 1.00 96.38 301 LYS A C 1
ATOM 2397 O O . LYS A 1 301 ? 10.270 10.849 -14.793 1.00 96.38 301 LYS A O 1
ATOM 2402 N N . THR A 1 302 ? 11.231 12.437 -16.061 1.00 96.75 302 THR A N 1
ATOM 2403 C CA . THR A 1 302 ? 12.507 12.552 -15.334 1.00 96.75 302 THR A CA 1
ATOM 2404 C C . THR A 1 302 ? 12.360 12.590 -13.805 1.00 96.75 302 THR A C 1
ATOM 2406 O O . THR A 1 302 ? 13.112 11.908 -13.116 1.00 96.75 302 THR A O 1
ATOM 2409 N N . ASP A 1 303 ? 11.381 13.323 -13.253 1.00 96.88 303 ASP A N 1
ATOM 2410 C CA . ASP A 1 303 ? 11.138 13.393 -11.795 1.00 96.88 303 ASP A CA 1
ATOM 2411 C C . ASP A 1 303 ? 10.858 12.017 -11.171 1.00 96.88 303 ASP A C 1
ATOM 2413 O O . ASP A 1 303 ? 11.417 11.675 -10.130 1.00 96.88 303 ASP A O 1
ATOM 2417 N N . PHE A 1 304 ? 10.061 11.186 -11.847 1.00 98.00 304 PHE A N 1
ATOM 2418 C CA . PHE A 1 304 ? 9.769 9.836 -11.376 1.00 98.00 304 PHE A CA 1
ATOM 2419 C C . PHE A 1 304 ? 11.029 8.969 -11.357 1.00 98.00 304 PHE A C 1
ATOM 2421 O O . PHE A 1 304 ? 11.262 8.272 -10.378 1.00 98.00 304 PHE A O 1
ATOM 2428 N N . ALA A 1 305 ? 11.871 9.031 -12.395 1.00 96.81 305 ALA A N 1
ATOM 2429 C CA . ALA A 1 305 ? 13.125 8.272 -12.433 1.00 96.81 305 ALA A CA 1
ATOM 2430 C C . ALA A 1 305 ? 14.084 8.672 -11.299 1.00 96.81 305 ALA A C 1
ATOM 2432 O O . ALA A 1 305 ? 14.708 7.807 -10.688 1.00 96.81 305 ALA A O 1
ATOM 2433 N N . LEU A 1 306 ? 14.162 9.970 -10.980 1.00 96.69 306 LEU A N 1
ATOM 2434 C CA . LEU A 1 306 ? 14.952 10.474 -9.853 1.00 96.69 306 LEU A CA 1
ATOM 2435 C C . LEU A 1 306 ? 14.435 9.938 -8.514 1.00 96.69 306 LEU A C 1
ATOM 2437 O O . LEU A 1 306 ? 15.220 9.456 -7.697 1.00 96.69 306 LEU A O 1
ATOM 2441 N N . LYS A 1 307 ? 13.117 9.984 -8.300 1.00 97.62 307 LYS A N 1
ATOM 2442 C CA . LYS A 1 307 ? 12.491 9.426 -7.096 1.00 97.62 307 LYS A CA 1
ATOM 2443 C C . LYS A 1 307 ? 12.654 7.914 -7.018 1.00 97.62 307 LYS A C 1
ATOM 2445 O O . LYS A 1 307 ? 12.942 7.408 -5.942 1.00 97.62 307 LYS A O 1
ATOM 2450 N N . LEU A 1 308 ? 12.523 7.205 -8.140 1.00 97.38 308 LEU A N 1
ATOM 2451 C CA . LEU A 1 308 ? 12.707 5.758 -8.203 1.00 97.38 308 LEU A CA 1
ATOM 2452 C C . LEU A 1 308 ? 14.134 5.375 -7.799 1.00 97.38 308 LEU A C 1
ATOM 2454 O O . LEU A 1 308 ? 14.314 4.475 -6.988 1.00 97.38 308 LEU A O 1
ATOM 2458 N N . ALA A 1 309 ? 15.142 6.098 -8.291 1.00 95.06 309 ALA A N 1
ATOM 2459 C CA . ALA A 1 309 ? 16.517 5.912 -7.839 1.00 95.06 309 ALA A CA 1
ATOM 2460 C C . ALA A 1 309 ? 16.651 6.146 -6.321 1.00 95.06 309 ALA A C 1
ATOM 2462 O O . ALA A 1 309 ? 17.214 5.316 -5.613 1.00 95.06 309 ALA A O 1
ATOM 2463 N N . CYS A 1 310 ? 16.077 7.235 -5.803 1.00 95.06 310 CYS A N 1
ATOM 2464 C CA . CYS A 1 310 ? 16.101 7.540 -4.372 1.00 95.06 310 CYS A CA 1
ATOM 2465 C C . CYS A 1 310 ? 15.509 6.397 -3.531 1.00 95.06 310 CYS A C 1
ATOM 2467 O O . CYS A 1 310 ? 16.172 5.885 -2.635 1.00 95.06 310 CYS A O 1
ATOM 2469 N N . VAL A 1 311 ? 14.302 5.934 -3.853 1.00 94.38 311 VAL A N 1
ATOM 2470 C CA . VAL A 1 311 ? 13.628 4.904 -3.049 1.00 94.38 311 VAL A CA 1
ATOM 2471 C C . VAL A 1 311 ? 14.257 3.516 -3.173 1.00 94.38 311 VAL A C 1
ATOM 2473 O O . VAL A 1 311 ? 14.183 2.731 -2.232 1.00 94.38 311 VAL A O 1
ATOM 2476 N N . LEU A 1 312 ? 14.901 3.203 -4.303 1.00 93.19 312 LEU A N 1
ATOM 2477 C CA . LEU A 1 312 ? 15.670 1.965 -4.444 1.00 93.19 312 LEU A CA 1
ATOM 2478 C C . LEU A 1 312 ? 16.910 1.981 -3.542 1.00 93.19 312 LEU A C 1
ATOM 2480 O O . LEU A 1 312 ? 17.238 0.952 -2.960 1.00 93.19 312 LEU A O 1
ATOM 2484 N N . SER A 1 313 ? 17.541 3.145 -3.350 1.00 91.12 313 SER A N 1
ATOM 2485 C CA . SER A 1 313 ? 18.667 3.282 -2.413 1.00 91.12 313 SER A CA 1
ATOM 2486 C C . SER A 1 313 ? 18.262 3.070 -0.947 1.00 91.12 313 SER A C 1
ATOM 2488 O O . SER A 1 313 ? 19.069 2.634 -0.130 1.00 91.12 313 SER A O 1
ATOM 2490 N N . GLU A 1 314 ? 16.992 3.329 -0.621 1.00 88.69 314 GLU A N 1
ATOM 2491 C CA . GLU A 1 314 ? 16.410 3.104 0.707 1.00 88.69 314 GLU A CA 1
ATOM 2492 C C . GLU A 1 314 ? 16.015 1.633 0.949 1.00 88.69 314 GLU A C 1
ATOM 2494 O O . GLU A 1 314 ? 15.694 1.269 2.083 1.00 88.69 314 GLU A O 1
ATOM 2499 N N . ASN A 1 315 ? 16.041 0.780 -0.086 1.00 86.31 315 ASN A N 1
ATOM 2500 C CA . ASN A 1 315 ? 15.663 -0.633 -0.013 1.00 86.31 315 ASN A CA 1
ATOM 2501 C C . ASN A 1 315 ? 16.838 -1.562 -0.386 1.00 86.31 315 ASN A C 1
ATOM 2503 O O . ASN A 1 315 ? 16.845 -2.155 -1.469 1.00 86.31 315 ASN A O 1
ATOM 2507 N N . PRO A 1 316 ? 17.821 -1.756 0.515 1.00 84.62 316 PRO A N 1
ATOM 2508 C CA . PRO A 1 316 ? 18.979 -2.612 0.244 1.00 84.62 316 PRO A CA 1
ATOM 2509 C C . PRO A 1 316 ? 18.612 -4.096 0.083 1.00 84.62 316 PRO A C 1
ATOM 2511 O O . PRO A 1 316 ? 19.403 -4.863 -0.452 1.00 84.62 316 PRO A O 1
ATOM 2514 N N . ASN A 1 317 ? 17.415 -4.501 0.522 1.00 86.75 317 ASN A N 1
ATOM 2515 C CA . ASN A 1 317 ? 16.907 -5.872 0.440 1.00 86.75 317 ASN A CA 1
ATOM 2516 C C . ASN A 1 317 ? 15.845 -6.018 -0.661 1.00 86.75 317 ASN A C 1
ATOM 2518 O O . ASN A 1 317 ? 14.908 -6.808 -0.522 1.00 86.75 317 ASN A O 1
ATOM 2522 N N . THR A 1 318 ? 15.936 -5.217 -1.722 1.00 91.25 318 THR A N 1
ATOM 2523 C CA . THR A 1 318 ? 15.039 -5.354 -2.869 1.00 91.25 318 THR A CA 1
ATOM 2524 C C . THR A 1 318 ? 15.235 -6.709 -3.557 1.00 91.25 318 THR A C 1
ATOM 2526 O O . THR A 1 318 ? 16.363 -7.176 -3.735 1.00 91.25 318 THR A O 1
ATOM 2529 N N . ALA A 1 319 ? 14.132 -7.338 -3.965 1.00 95.19 319 ALA A N 1
ATOM 2530 C CA . ALA A 1 319 ? 14.163 -8.529 -4.813 1.00 95.19 319 ALA A CA 1
ATOM 2531 C C . ALA A 1 319 ? 14.224 -8.183 -6.308 1.00 95.19 319 ALA A C 1
ATOM 2533 O O . ALA A 1 319 ? 14.353 -9.095 -7.129 1.00 95.19 319 ALA A O 1
ATOM 2534 N N . LEU A 1 320 ? 14.153 -6.892 -6.656 1.00 96.06 320 LEU A N 1
ATOM 2535 C CA . LEU A 1 320 ? 14.050 -6.435 -8.032 1.00 96.06 320 LEU A CA 1
ATOM 2536 C C . LEU A 1 320 ? 15.291 -6.845 -8.833 1.00 96.06 320 LEU A C 1
ATOM 2538 O O . LEU A 1 320 ? 16.423 -6.548 -8.456 1.00 96.06 320 LEU A O 1
ATOM 2542 N N . HIS A 1 321 ? 15.067 -7.491 -9.971 1.00 95.69 321 HIS A N 1
ATOM 2543 C CA . HIS A 1 321 ? 16.109 -7.828 -10.943 1.00 95.69 321 HIS A CA 1
ATOM 2544 C C . HIS A 1 321 ? 15.681 -7.545 -12.387 1.00 95.69 321 HIS A C 1
ATOM 2546 O O . HIS A 1 321 ? 16.491 -7.718 -13.304 1.00 95.69 321 HIS A O 1
ATOM 2552 N N . ALA A 1 322 ? 14.441 -7.108 -12.623 1.00 97.31 322 ALA A N 1
ATOM 2553 C CA . ALA A 1 322 ? 13.963 -6.696 -13.936 1.00 97.31 322 ALA A CA 1
ATOM 2554 C C . ALA A 1 322 ? 13.241 -5.344 -13.877 1.00 97.31 322 ALA A C 1
ATOM 2556 O O . ALA A 1 322 ? 12.310 -5.151 -13.095 1.00 97.31 322 ALA A O 1
ATOM 2557 N N . LEU A 1 323 ? 13.640 -4.416 -14.749 1.00 97.75 323 LEU A N 1
ATOM 2558 C CA . LEU A 1 323 ? 13.034 -3.091 -14.844 1.00 97.75 323 LEU A CA 1
ATOM 2559 C C . LEU A 1 323 ? 12.748 -2.718 -16.300 1.00 97.75 323 LEU A C 1
ATOM 2561 O O . LEU A 1 323 ? 13.640 -2.690 -17.148 1.00 97.75 323 LEU A O 1
ATOM 2565 N N . THR A 1 324 ? 11.494 -2.386 -16.592 1.00 98.31 324 THR A N 1
ATOM 2566 C CA . THR A 1 324 ? 11.068 -1.847 -17.887 1.00 98.31 324 THR A CA 1
ATOM 2567 C C . THR A 1 324 ? 10.424 -0.487 -17.675 1.00 98.31 324 THR A C 1
ATOM 2569 O O . THR A 1 324 ? 9.385 -0.395 -17.036 1.00 98.31 324 THR A O 1
ATOM 2572 N N . LEU A 1 325 ? 11.028 0.561 -18.237 1.00 98.12 325 LEU A N 1
ATOM 2573 C CA . LEU A 1 325 ? 10.502 1.935 -18.220 1.00 98.12 325 LEU A CA 1
ATOM 2574 C C . LEU A 1 325 ? 10.387 2.507 -19.639 1.00 98.12 325 LEU A C 1
ATOM 2576 O O . LEU A 1 325 ? 10.514 3.715 -19.850 1.00 98.12 325 LEU A O 1
ATOM 2580 N N . SER A 1 326 ? 10.213 1.632 -20.629 1.00 97.88 326 SER A N 1
ATOM 2581 C CA . SER A 1 326 ? 10.184 2.009 -22.043 1.00 97.88 326 SER A CA 1
ATOM 2582 C C . SER A 1 326 ? 9.068 3.019 -22.341 1.00 97.88 326 SER A C 1
ATOM 2584 O O . SER A 1 326 ? 8.096 3.132 -21.603 1.00 97.88 326 SER A O 1
ATOM 2586 N N . HIS A 1 327 ? 9.249 3.813 -23.396 1.00 98.19 327 HIS A N 1
ATOM 2587 C CA . HIS A 1 327 ? 8.299 4.829 -23.859 1.00 98.19 327 HIS A CA 1
ATOM 2588 C C . HIS A 1 327 ? 7.938 5.915 -22.823 1.00 98.19 327 HIS A C 1
ATOM 2590 O O . HIS A 1 327 ? 6.908 6.570 -22.948 1.00 98.19 327 HIS A O 1
ATOM 2596 N N . ASN A 1 328 ? 8.799 6.165 -21.832 1.00 97.88 328 ASN A N 1
ATOM 2597 C CA . ASN A 1 328 ? 8.665 7.290 -20.902 1.00 97.88 328 ASN A CA 1
ATOM 2598 C C . ASN A 1 328 ? 9.824 8.282 -21.096 1.00 97.88 328 ASN A C 1
ATOM 2600 O O . ASN A 1 328 ? 10.973 7.848 -21.065 1.00 97.88 328 ASN A O 1
ATOM 2604 N N . PRO A 1 329 ? 9.596 9.596 -21.273 1.00 96.25 329 PRO A N 1
ATOM 2605 C CA . PRO A 1 329 ? 10.675 10.582 -21.389 1.00 96.25 329 PRO A CA 1
ATOM 2606 C C . PRO A 1 329 ? 11.400 10.787 -20.043 1.00 96.25 329 PRO A C 1
ATOM 2608 O O . PRO A 1 329 ? 11.080 11.697 -19.279 1.00 96.25 329 PRO A O 1
ATOM 2611 N N . LEU A 1 330 ? 12.364 9.914 -19.739 1.00 95.38 330 LEU A N 1
ATOM 2612 C CA . LEU A 1 330 ? 13.160 9.943 -18.505 1.00 95.38 330 LEU A CA 1
ATOM 2613 C C . LEU A 1 330 ? 14.383 10.858 -18.605 1.00 95.38 330 LEU A C 1
ATOM 2615 O O . LEU A 1 330 ? 14.905 11.276 -17.572 1.00 95.38 330 LEU A O 1
ATOM 2619 N N . GLU A 1 331 ? 14.829 11.137 -19.835 1.00 94.75 331 GLU A N 1
ATOM 2620 C CA . GLU A 1 331 ? 15.994 11.970 -20.152 1.00 94.75 331 GLU A CA 1
ATOM 2621 C C . GLU A 1 331 ? 17.318 11.427 -19.566 1.00 94.75 331 GLU A C 1
ATOM 2623 O O . GLU A 1 331 ? 17.363 10.483 -18.772 1.00 94.75 331 GLU A O 1
ATOM 2628 N N . ASP A 1 332 ? 18.443 12.038 -19.949 1.00 93.69 332 ASP A N 1
ATOM 2629 C CA . ASP A 1 332 ? 19.781 11.616 -19.501 1.00 93.69 332 ASP A CA 1
ATOM 2630 C C . ASP A 1 332 ? 19.936 11.683 -17.972 1.00 93.69 332 ASP A C 1
ATOM 2632 O O . ASP A 1 332 ? 20.603 10.846 -17.361 1.00 93.69 332 ASP A O 1
ATOM 2636 N N . LYS A 1 333 ? 19.287 12.668 -17.339 1.00 92.75 333 LYS A N 1
ATOM 2637 C CA . LYS A 1 333 ? 19.333 12.874 -15.888 1.00 92.75 333 LYS A CA 1
ATOM 2638 C C . LYS A 1 333 ? 18.648 11.732 -15.129 1.00 92.75 333 LYS A C 1
ATOM 2640 O O . LYS A 1 333 ? 19.179 11.282 -14.116 1.00 92.75 333 LYS A O 1
ATOM 2645 N N . GLY A 1 334 ? 17.495 11.263 -15.614 1.00 94.00 334 GLY A N 1
ATOM 2646 C CA . GLY A 1 334 ? 16.778 10.140 -15.011 1.00 94.00 334 GLY A CA 1
ATOM 2647 C C . GLY A 1 334 ? 17.565 8.838 -15.136 1.00 94.00 334 GLY A C 1
ATOM 2648 O O . GLY A 1 334 ? 17.703 8.113 -14.151 1.00 94.00 334 GLY A O 1
ATOM 2649 N N . LEU A 1 335 ? 18.156 8.581 -16.311 1.00 93.44 335 LEU A N 1
ATOM 2650 C CA . LEU A 1 335 ? 19.033 7.425 -16.516 1.00 93.44 335 LEU A CA 1
ATOM 2651 C C . LEU A 1 335 ? 20.232 7.447 -15.562 1.00 93.44 335 LEU A C 1
ATOM 2653 O O . LEU A 1 335 ? 20.498 6.442 -14.915 1.00 93.44 335 LEU A O 1
ATOM 2657 N N . SER A 1 336 ? 20.938 8.578 -15.471 1.00 91.81 336 SER A N 1
ATOM 2658 C CA . SER A 1 336 ? 22.146 8.713 -14.645 1.00 91.81 336 SER A CA 1
ATOM 2659 C C . SER A 1 336 ? 21.885 8.418 -13.161 1.00 91.81 336 SER A C 1
ATOM 2661 O O . SER A 1 336 ? 22.697 7.771 -12.499 1.00 91.81 336 SER A O 1
ATOM 2663 N N . ALA A 1 337 ? 20.730 8.840 -12.639 1.00 92.06 337 ALA A N 1
ATOM 2664 C CA . ALA A 1 337 ? 20.341 8.538 -11.265 1.00 92.06 337 ALA A CA 1
ATOM 2665 C C . ALA A 1 337 ? 20.009 7.052 -11.071 1.00 92.06 337 ALA A C 1
ATOM 2667 O O . ALA A 1 337 ? 20.492 6.428 -10.127 1.00 92.06 337 ALA A O 1
ATOM 2668 N N . LEU A 1 338 ? 19.222 6.465 -11.981 1.00 92.50 338 LEU A N 1
ATOM 2669 C CA . LEU A 1 338 ? 18.862 5.046 -11.912 1.00 92.50 338 LEU A CA 1
ATOM 2670 C C . LEU A 1 338 ? 20.088 4.145 -12.045 1.00 92.50 338 LEU A C 1
ATOM 2672 O O . LEU A 1 338 ? 20.209 3.156 -11.329 1.00 92.50 338 LEU A O 1
ATOM 2676 N N . SER A 1 339 ? 21.020 4.499 -12.926 1.00 90.12 339 SER A N 1
ATOM 2677 C CA . SER A 1 339 ? 22.159 3.657 -13.266 1.00 90.12 339 SER A CA 1
ATOM 2678 C C . SER A 1 339 ? 23.055 3.338 -12.070 1.00 90.12 339 SER A C 1
ATOM 2680 O O . SER A 1 339 ? 23.586 2.237 -11.994 1.00 90.12 339 SER A O 1
ATOM 2682 N N . GLN A 1 340 ? 23.184 4.268 -11.119 1.00 85.50 340 GLN A N 1
ATOM 2683 C CA . GLN A 1 340 ? 23.933 4.041 -9.878 1.00 85.50 340 GLN A CA 1
ATOM 2684 C C . GLN A 1 340 ? 23.277 2.961 -9.010 1.00 85.50 340 GLN A C 1
ATOM 2686 O O . GLN A 1 340 ? 23.962 2.119 -8.446 1.00 85.50 340 GLN A O 1
ATOM 2691 N N . GLN A 1 341 ? 21.946 2.960 -8.942 1.00 89.12 341 GLN A N 1
ATOM 2692 C CA . GLN A 1 341 ? 21.183 2.061 -8.074 1.00 89.12 341 GLN A CA 1
ATOM 2693 C C . GLN A 1 341 ? 21.015 0.670 -8.674 1.00 89.12 341 GLN A C 1
ATOM 2695 O O . GLN 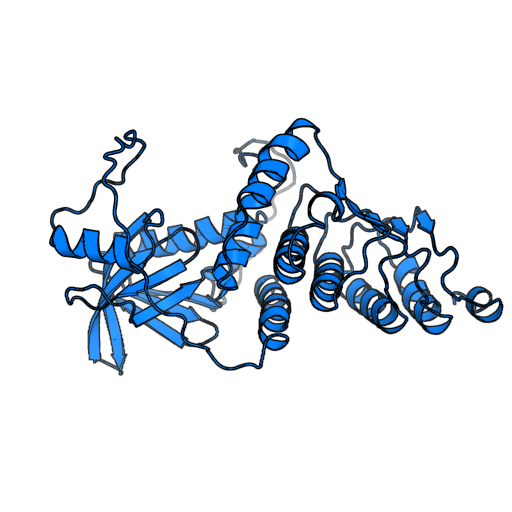A 1 341 ? 21.043 -0.322 -7.954 1.00 89.12 341 GLN A O 1
ATOM 2700 N N . LEU A 1 342 ? 20.905 0.582 -10.002 1.00 88.12 342 LEU A N 1
ATOM 2701 C CA . LEU A 1 342 ? 20.807 -0.692 -10.718 1.00 88.12 342 LEU A CA 1
ATOM 2702 C C . LEU A 1 342 ? 22.036 -1.594 -10.503 1.00 88.12 342 LEU A C 1
ATOM 2704 O O . LEU A 1 342 ? 21.913 -2.815 -10.573 1.00 88.12 342 LEU A O 1
ATOM 2708 N N . LEU A 1 343 ? 23.207 -1.011 -10.222 1.00 85.88 343 LEU A N 1
ATOM 2709 C CA . LEU A 1 343 ? 24.430 -1.753 -9.886 1.00 85.88 343 LEU A CA 1
ATOM 2710 C C . LEU A 1 343 ? 24.400 -2.346 -8.470 1.00 85.88 343 LEU A C 1
ATOM 2712 O O . LEU A 1 343 ? 25.135 -3.288 -8.189 1.00 85.88 343 LEU A O 1
ATOM 2716 N N . CYS A 1 344 ? 23.563 -1.803 -7.587 1.00 86.06 344 CYS A N 1
ATOM 2717 C CA . CYS A 1 344 ? 23.467 -2.203 -6.185 1.00 86.06 344 CYS A CA 1
ATOM 2718 C C . CYS A 1 344 ? 22.383 -3.261 -5.932 1.00 86.06 344 CYS A C 1
ATOM 2720 O O . CYS A 1 344 ? 22.140 -3.614 -4.781 1.00 86.06 344 CYS A O 1
ATOM 2722 N N . PHE A 1 345 ? 21.719 -3.766 -6.977 1.00 89.62 345 PHE A N 1
ATOM 2723 C CA . PHE A 1 345 ? 20.679 -4.782 -6.825 1.00 89.62 345 PHE A CA 1
ATOM 2724 C C . PHE A 1 345 ? 21.272 -6.090 -6.278 1.00 89.62 345 PHE A C 1
ATOM 2726 O O . PHE A 1 345 ? 22.161 -6.651 -6.922 1.00 89.62 345 PHE A O 1
ATOM 2733 N N . PRO A 1 346 ? 20.768 -6.629 -5.148 1.00 88.44 346 PRO A N 1
ATOM 2734 C CA . PRO A 1 346 ? 21.362 -7.801 -4.499 1.00 88.44 346 PRO A CA 1
ATOM 2735 C C . PRO A 1 346 ? 21.417 -9.045 -5.390 1.00 88.44 346 PRO A C 1
ATOM 2737 O O . PRO A 1 346 ? 22.398 -9.783 -5.372 1.00 88.44 346 PRO A O 1
ATOM 2740 N N . LYS A 1 347 ? 20.369 -9.269 -6.194 1.00 89.12 347 LYS A N 1
ATOM 2741 C CA . LYS A 1 347 ? 20.284 -10.385 -7.152 1.00 89.12 347 LYS A CA 1
ATOM 2742 C C . LYS A 1 347 ? 20.991 -10.095 -8.488 1.00 89.12 347 LYS A C 1
ATOM 2744 O O . LYS A 1 347 ? 21.062 -10.974 -9.342 1.00 89.12 347 LYS A O 1
ATOM 2749 N N . GLY A 1 348 ? 21.506 -8.878 -8.677 1.00 90.44 348 GLY A N 1
ATOM 2750 C CA . GLY A 1 348 ? 21.966 -8.375 -9.968 1.00 90.44 348 GLY A CA 1
ATOM 2751 C C . GLY A 1 348 ? 20.816 -8.069 -10.934 1.00 90.44 348 GLY A C 1
ATOM 2752 O O . GLY A 1 348 ? 19.702 -8.578 -10.814 1.00 90.44 348 GLY A O 1
ATOM 2753 N N . LEU A 1 349 ? 21.081 -7.208 -11.918 1.00 92.94 349 LEU A N 1
ATOM 2754 C CA . LEU A 1 349 ? 20.094 -6.844 -12.931 1.00 92.94 349 LEU A CA 1
ATOM 2755 C C . LEU A 1 349 ? 20.081 -7.876 -14.067 1.00 92.94 349 LEU A C 1
ATOM 2757 O O . LEU A 1 349 ? 21.045 -8.001 -14.817 1.00 92.94 349 LEU A O 1
ATOM 2761 N N . SER A 1 350 ? 18.964 -8.585 -14.215 1.00 95.00 350 SER A N 1
ATOM 2762 C CA . SER A 1 350 ? 18.740 -9.590 -15.266 1.00 95.00 350 SER A CA 1
ATOM 2763 C C . SER A 1 350 ? 18.134 -9.004 -16.547 1.00 95.00 350 SER A C 1
ATOM 2765 O O . SER A 1 350 ? 18.412 -9.481 -17.646 1.00 95.00 350 SER A O 1
ATOM 2767 N N . LYS A 1 351 ? 17.303 -7.960 -16.422 1.00 95.56 351 LYS A N 1
ATOM 2768 C CA . LYS A 1 351 ? 16.570 -7.358 -17.541 1.00 95.56 351 LYS A CA 1
ATOM 2769 C C . LYS A 1 351 ? 16.411 -5.856 -17.343 1.00 95.56 351 LYS A C 1
ATOM 2771 O O . LYS A 1 351 ? 15.908 -5.402 -16.318 1.00 95.56 351 LYS A O 1
ATOM 2776 N N . LEU A 1 352 ? 16.784 -5.089 -18.363 1.00 95.62 352 LEU A N 1
ATOM 2777 C CA . LEU A 1 352 ? 16.600 -3.642 -18.406 1.00 95.62 352 LEU A CA 1
ATOM 2778 C C . LEU A 1 352 ? 16.061 -3.223 -19.772 1.00 95.62 352 LEU A C 1
ATOM 2780 O O . LEU A 1 352 ? 16.723 -3.420 -20.789 1.00 95.62 352 LEU A O 1
ATOM 2784 N N . CYS A 1 353 ? 14.876 -2.617 -19.799 1.00 96.25 353 CYS A N 1
ATOM 2785 C CA . CYS A 1 353 ? 14.248 -2.142 -21.031 1.00 96.25 353 CYS A CA 1
ATOM 2786 C C . CYS A 1 353 ? 13.941 -0.642 -20.938 1.00 96.25 353 CYS A C 1
ATOM 2788 O O . CYS A 1 353 ? 12.967 -0.229 -20.303 1.00 96.25 353 CYS A O 1
ATOM 2790 N N . LEU A 1 354 ? 14.762 0.172 -21.608 1.00 94.56 354 LEU A N 1
ATOM 2791 C CA . LEU A 1 354 ? 14.676 1.641 -21.630 1.00 94.56 354 LEU A CA 1
ATOM 2792 C C . LEU A 1 354 ? 14.464 2.192 -23.050 1.00 94.56 354 LEU A C 1
ATOM 2794 O O . LEU A 1 354 ? 14.980 3.252 -23.407 1.00 94.56 354 LEU A O 1
ATOM 2798 N N . SER A 1 355 ? 13.725 1.474 -23.894 1.00 94.62 355 SER A N 1
ATOM 2799 C CA . SER A 1 355 ? 13.478 1.879 -25.279 1.00 94.62 355 SER A CA 1
ATOM 2800 C C . SER A 1 355 ? 12.673 3.177 -25.346 1.00 94.62 355 SER A C 1
ATOM 2802 O O . SER A 1 355 ? 11.713 3.350 -24.605 1.00 94.62 355 SER A O 1
ATOM 2804 N N . LYS A 1 356 ? 13.035 4.085 -26.262 1.00 94.94 356 LYS A N 1
ATOM 2805 C CA . LYS A 1 356 ? 12.327 5.361 -26.504 1.00 94.94 356 LYS A CA 1
ATOM 2806 C C . LYS A 1 356 ? 12.106 6.204 -25.237 1.00 94.94 356 LYS A C 1
ATOM 2808 O O . LYS A 1 356 ? 11.030 6.753 -25.023 1.00 94.94 356 LYS A O 1
ATOM 2813 N N . THR A 1 357 ? 13.141 6.329 -24.412 1.00 94.44 357 THR A N 1
ATOM 2814 C CA . THR A 1 357 ? 13.089 7.053 -23.130 1.00 94.44 357 THR A CA 1
ATOM 2815 C C . THR A 1 357 ? 13.617 8.492 -23.185 1.00 94.44 357 THR A C 1
ATOM 2817 O O . THR A 1 357 ? 13.851 9.125 -22.157 1.00 94.44 357 THR A O 1
ATOM 2820 N N . SER A 1 358 ? 13.804 9.039 -24.392 1.00 93.62 358 SER A N 1
ATOM 2821 C CA . SER A 1 358 ? 14.428 10.357 -24.630 1.00 93.62 358 SER A CA 1
ATOM 2822 C C . SER A 1 358 ? 15.862 10.485 -24.086 1.00 93.62 358 SER A C 1
ATOM 2824 O O . SER A 1 358 ? 16.328 11.583 -23.796 1.00 93.62 358 SER A O 1
ATOM 2826 N N . ILE A 1 359 ? 16.566 9.358 -23.959 1.00 91.12 359 ILE A N 1
ATOM 2827 C CA . ILE A 1 359 ? 17.987 9.300 -23.605 1.00 91.12 359 ILE A CA 1
ATOM 2828 C C . ILE A 1 359 ? 18.823 9.560 -24.861 1.00 91.12 359 ILE A C 1
ATOM 2830 O O . ILE A 1 359 ? 18.570 8.992 -25.926 1.00 91.12 359 ILE A O 1
ATOM 2834 N N . THR A 1 360 ? 19.833 10.414 -24.735 1.00 90.25 360 THR A N 1
ATOM 2835 C CA . THR A 1 360 ? 20.765 10.760 -25.808 1.00 90.25 360 THR A CA 1
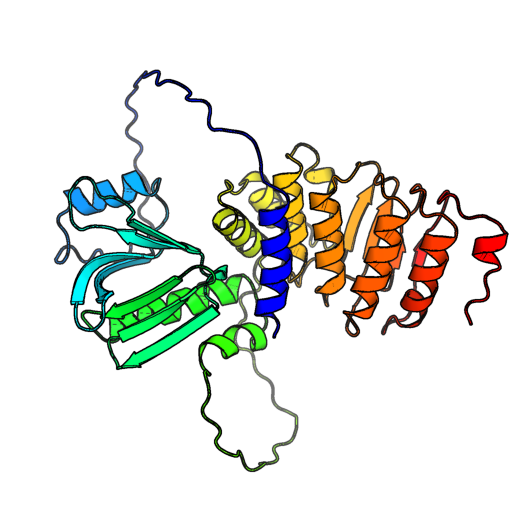ATOM 2836 C C . THR A 1 360 ? 22.018 9.881 -25.769 1.00 90.25 360 THR A C 1
ATOM 2838 O O . THR A 1 360 ? 22.316 9.205 -24.783 1.00 90.25 360 THR A O 1
ATOM 2841 N N . ALA A 1 361 ? 22.835 9.940 -26.827 1.00 85.62 361 ALA A N 1
ATOM 2842 C CA . ALA A 1 361 ? 24.139 9.275 -26.845 1.00 85.62 361 ALA A CA 1
ATOM 2843 C C . ALA A 1 361 ? 25.063 9.729 -25.695 1.00 85.62 361 ALA A C 1
ATOM 2845 O O . ALA A 1 361 ? 25.926 8.966 -25.267 1.00 85.62 361 ALA A O 1
ATOM 2846 N N . LYS A 1 362 ? 24.892 10.954 -25.170 1.00 82.81 362 LYS A N 1
ATOM 2847 C CA . LYS A 1 362 ? 25.655 11.432 -24.006 1.00 82.81 362 LYS A CA 1
ATOM 2848 C C . LYS A 1 362 ? 25.215 10.730 -22.724 1.00 82.81 362 LYS A C 1
ATOM 2850 O O . LYS A 1 362 ? 26.080 10.358 -21.940 1.00 82.81 362 LYS A O 1
ATOM 2855 N N . GLY A 1 363 ? 23.911 10.514 -22.543 1.00 79.62 363 GLY A N 1
ATOM 2856 C CA . GLY A 1 363 ? 23.362 9.785 -21.400 1.00 79.62 363 GLY A CA 1
ATOM 2857 C C . GLY A 1 363 ? 23.852 8.340 -21.328 1.00 79.62 363 GLY A C 1
ATOM 2858 O O . GLY A 1 363 ? 24.254 7.893 -20.262 1.00 79.62 363 GLY A O 1
ATOM 2859 N N . ILE A 1 364 ? 23.914 7.638 -22.466 1.00 79.12 364 ILE A N 1
ATOM 2860 C CA . ILE A 1 364 ? 24.435 6.256 -22.537 1.00 79.12 364 ILE A CA 1
ATOM 2861 C C . ILE A 1 364 ? 25.942 6.209 -22.247 1.00 79.12 364 ILE A C 1
ATOM 2863 O O . ILE A 1 364 ? 26.419 5.315 -21.555 1.00 79.12 364 ILE A O 1
ATOM 2867 N N . ASN A 1 365 ? 26.698 7.181 -22.768 1.00 74.81 365 ASN A N 1
ATOM 2868 C CA . ASN A 1 365 ? 28.149 7.267 -22.576 1.00 74.81 365 ASN A CA 1
ATOM 2869 C C . ASN A 1 365 ? 28.556 7.852 -21.217 1.00 74.81 365 ASN A C 1
ATOM 2871 O O . ASN A 1 365 ? 29.755 7.946 -20.929 1.00 74.81 365 ASN A O 1
ATOM 2875 N N . HIS A 1 366 ? 27.596 8.263 -20.384 1.00 64.19 366 HIS A N 1
ATOM 2876 C CA . HIS A 1 366 ? 27.882 8.635 -19.011 1.00 64.19 366 HIS A CA 1
ATOM 2877 C C . HIS A 1 366 ? 28.413 7.388 -18.307 1.00 64.19 366 HIS A C 1
ATOM 2879 O O . HIS A 1 366 ? 27.663 6.454 -18.032 1.00 64.19 366 HIS A O 1
ATOM 2885 N N . LYS A 1 367 ? 29.732 7.349 -18.083 1.00 52.09 367 LYS A N 1
ATOM 2886 C CA . LYS A 1 367 ? 30.408 6.200 -17.485 1.00 52.09 367 LYS A CA 1
ATOM 2887 C C . LYS A 1 367 ? 29.668 5.805 -16.208 1.00 52.09 367 LYS A C 1
ATOM 2889 O O . LYS A 1 367 ? 29.619 6.594 -15.266 1.00 52.09 367 LYS A O 1
ATOM 2894 N N . LEU A 1 368 ? 29.114 4.593 -16.214 1.00 47.84 368 LEU A N 1
ATOM 2895 C CA . LEU A 1 368 ? 28.869 3.795 -15.019 1.00 47.84 368 LEU A CA 1
ATOM 2896 C C . LEU A 1 368 ? 30.231 3.692 -14.323 1.00 47.84 368 LEU A C 1
ATOM 2898 O O . LEU A 1 368 ? 31.077 2.900 -14.736 1.00 47.84 368 LEU A O 1
ATOM 2902 N N . LYS A 1 369 ? 30.517 4.631 -13.427 1.00 38.44 369 LYS A N 1
ATOM 2903 C CA . LYS A 1 369 ? 31.733 4.652 -12.622 1.00 38.44 369 LYS A CA 1
ATOM 2904 C C . LYS A 1 369 ? 31.423 4.075 -11.263 1.00 38.44 369 LYS A C 1
ATOM 2906 O O . LYS A 1 369 ? 30.344 4.435 -10.742 1.00 38.44 369 LYS A O 1
#

pLDDT: mean 78.69, std 25.46, range [22.39, 98.75]

Secondary structure (DSSP, 8-state):
-HHHHHHHHHHHHHHT----PPPP------------PPP--------TTTS-HHHHHHHHHHTTS---SEEEEEEEEEETTEEEEEEEEE-SSEEEEEESSSSPEEEEEEEGGGEEEEEEEETTEEEEEESS-EEEEE-SSHHHHHHHHHHHHHHHHHH--SHHHHGGGS-S----PPPP----S-----------GGGGHHHHHHHHHHHTTPPP-HHHHHIIIIIIHHTT--EEEGGGGTTS-HHHHHHHHHHHTT-SS--EEEEES----HHHHHHHHHHHHH-SS--EEEEES----HHHHHHHHHHHHT-TT----EEE-TTS--HHHHHHHHHHHHTT-TT---EEE-TTS---HHHHTS---

Sequence (369 aa):
MPFEHVQSALFKLQNHSFHKPATKVGEHVLGTNMAFFLPEGHVAEWNKRTFAPCYGYSIRKVLNRPPIHLLVRVKLETKPKKNEDRVLVLTTWRIYLLGLKVPAKVECSFNVLEIRALNALNHNQILVETEKATYSLKFPTSESADQVTRHVNSALAKIFPSPASVCLIRHGNVETPETPRDVSPNSESSTSTIHSICGGFSETYAALCDYNGQSCREEVQWDVDTIYHSEDNREFNLLDFCHLESRDLALIVAALAYNQWFTKLYCKDLRLGSEVAEQVLHTASKSHHLEELVLDNAGLKTDFALKLACVLSENPNTALHALTLSHNPLEDKGLSALSQQLLCFPKGLSKLCLSKTSITAKGINHKLK

Radius of gyration: 24.3 Å; Cα contacts (8 Å, |Δi|>4): 564; chains: 1; bounding box: 72×52×64 Å

Solvent-accessible surface area (backbone atoms only — not comparable to full-atom values): 21087 Å² total; per-residue (Å²): 122,71,64,65,56,53,46,53,57,56,49,50,62,54,71,75,67,80,87,82,81,91,75,91,79,81,91,81,90,81,88,80,94,76,93,74,91,75,83,92,71,89,75,75,84,69,67,76,86,78,56,60,71,72,49,57,52,30,44,37,60,71,65,72,58,64,71,70,83,43,78,44,69,29,34,37,51,82,46,94,97,40,67,44,76,32,36,39,36,32,38,79,51,35,42,35,37,22,47,86,52,83,76,43,42,80,74,49,70,49,36,61,86,43,52,76,40,56,45,72,80,48,73,30,28,40,37,39,32,38,84,89,52,74,47,43,38,36,39,87,40,40,66,61,39,52,50,52,55,50,47,52,53,52,45,49,42,49,49,40,79,52,71,80,71,61,56,65,49,76,64,84,82,80,95,72,90,82,79,91,76,91,78,84,95,83,84,89,81,90,76,82,73,75,79,46,62,56,47,24,37,56,53,26,31,42,43,50,20,57,65,70,76,43,82,65,60,63,67,60,38,48,43,41,62,47,53,37,43,73,67,71,56,34,63,47,54,52,68,86,52,61,91,52,53,64,68,56,50,18,44,56,42,45,30,50,17,67,23,72,44,47,30,26,46,38,38,65,77,48,71,56,49,72,65,31,49,52,20,50,43,48,19,57,33,58,16,60,38,39,29,32,43,33,40,28,36,22,71,49,38,34,70,54,33,41,48,43,22,54,31,44,66,71,24,76,67,33,42,42,25,32,43,30,45,19,52,14,53,25,31,38,69,12,49,59,43,32,55,64,44,53,73,63,29,71,78,37,69,78,43,79,39,64,52,72,17,64,59,46,77,66,40,72,65,52,74,92,120

Foldseek 3Di:
DLLVLLVVLLVVLVVVDDDDDDDDDDDDDDDDDDDDDDDDDDDPDPPPVPADPQQVVLVCVVVVNADWPDWFWKWKPPDVVDTDIWIWTDGQFKIFTWDNDPNIDTPDMAGLSQWPEWDDPDLFWIWTDGPVDIIIIGGPGSVNSVSVLVSSLVSVCLLAVDPVRSCVRYDPDDDDDDDDDDDDDDDDDDDDPPCCQQQNLLSNLCNSCVNVVHDRDVVVVCCRNPVCSVVLNQEDELVVVLVDDLSSLLSSLLSLLNGQRHQHYEDEPAAHDPSNLSSPLSSQLRDLRHAEYACALRQDELVSLLSSLVSLVNCLNHNYQEYAPANAQNELNSLVSNLQSQCSHPVHHPYYHHHNNNYDPVSVPPDPD

Mean predicted aligned error: 11.81 Å